Protein AF-0000000084991323 (afdb_homodimer)

Nearest PDB structures (foldseek):
  3bl5-assembly6_F  TM=8.509E-01  e=4.250E-13  unclassified
  2pg3-assembly1_A-2  TM=7.906E-01  e=9.209E-13  Pectobacterium atrosepticum SCRI1043
  6qss-assembly1_D  TM=3.456E-01  e=6.503E-02  Ignicoccus islandicus DSM 13165
  6qss-assembly1_C  TM=2.914E-01  e=1.684E-01  Ignicoccus islandicus DSM 13165
  1gv1-assembly1_D  TM=3.008E-01  e=5.873E-01  Prosthecochloris vibrioformis

InterPro domains:
  IPR014729 Rossmann-like alpha/beta/alpha sandwich fold [G3DSA:3.40.50.620] (1-219)
  IPR018317 Queuosine biosynthesis protein QueC [MF_01633] (1-218)
  IPR018317 Queuosine biosynthesis protein QueC [PF06508] (2-214)
  IPR018317 Queuosine biosynthesis protein QueC [PIRSF006293] (1-216)
  IPR018317 Queuosine biosynthesis protein QueC [PTHR42914] (2-216)
  IPR018317 Queuosine biosynthesis protein QueC [TIGR00364] (4-207)
  IPR018317 Queuosine biosynthesis protein QueC [cd01995] (1-215)

Secondary structure (DSSP, 8-state):
-EEEEE--SSHHHHHHHHHHHHHSEEEEEEEEESS-TTHHHHHHHHHHHHHHHT--EEEEE-HHHHTT--HHHHHSTT-----HHHHH-HHHHHHHHHHTPPTTHHHHHHHHHHHHHHHTT-SEEE----HHHHTT-GGGSHHHHHHHHHHHHHH-SS--EEE-TTTT--HHHHHHHHHHTT--GGG----SS-SSS--S-SHHHHHHHHHHHHHHHT-/-EEEEE--SSHHHHHHHHHHHHHSEEEEEEEEESS-TTHHHHHHHHHHHHHHHT--EEEEE-HHHHTT--HHHHHSTT-----HHHHH-HHHHHHHHHHTPPTTHHHHHHHHHHHHHHHTT-SEEE----HHHHTT-GGGSHHHHHHHHHHHHHH-SS--EEE-TTTT--HHHHHHHHHHTT--GGG----SS-SSS--S-SHHHHHHHHHHHHHHHT-

Radius of gyration: 22.79 Å; Cα contacts (8 Å, |Δi|>4): 938; chains: 2; bounding box: 41×72×52 Å

Solvent-accessible surface area (backbone atoms only — not comparable to full-atom values): 21392 Å² total; per-residue (Å²): 86,41,25,23,31,47,30,54,11,21,66,51,18,46,38,31,47,54,49,43,49,73,62,30,44,49,71,31,33,39,28,75,38,39,53,41,32,18,36,69,50,21,50,51,16,27,50,50,49,26,57,75,72,70,30,52,70,44,78,45,79,36,68,78,46,38,80,54,42,33,63,27,39,40,64,32,54,83,51,60,64,65,53,77,72,38,66,72,32,67,70,51,29,43,53,52,40,59,53,63,47,48,52,22,46,58,57,30,51,48,28,51,40,39,21,52,11,41,69,70,70,17,47,23,23,35,39,41,29,24,42,61,54,22,73,58,34,47,51,31,27,69,69,30,48,54,26,47,33,53,27,26,58,34,29,31,91,66,48,30,32,68,43,42,85,35,37,83,32,43,61,35,57,46,46,49,50,24,56,76,71,63,54,67,66,88,44,50,37,53,33,61,46,62,59,97,58,74,77,62,41,35,63,50,22,41,54,50,54,49,17,54,52,56,45,50,69,77,102,88,42,25,23,32,46,30,54,11,22,64,50,18,46,38,31,47,55,49,44,50,73,61,32,43,50,70,32,33,38,26,77,37,38,54,42,31,18,35,68,49,18,50,52,16,28,49,52,50,27,57,74,72,70,31,52,71,46,78,44,79,36,66,78,46,40,80,56,42,33,61,26,38,40,64,32,54,83,51,59,64,65,53,77,72,37,65,73,32,68,70,52,29,41,54,52,39,60,53,62,48,48,53,21,45,59,56,30,52,50,27,52,39,38,20,52,12,40,70,69,69,16,46,22,23,35,40,40,29,25,42,62,54,22,75,58,34,46,54,32,27,69,69,31,49,53,27,46,36,55,26,26,58,34,31,30,91,66,48,32,33,70,43,42,84,36,38,83,31,42,61,36,57,46,46,48,49,23,57,76,70,63,55,67,65,88,45,52,39,52,33,61,46,62,61,97,58,74,77,61,42,36,62,49,22,41,54,51,53,50,18,54,51,55,45,50,70,78,102

Organism: Ammonifex degensii (strain DSM 10501 / KC4) (NCBI:txid429009)

Structure (mmCIF, N/CA/C/O backbone):
data_AF-0000000084991323-model_v1
#
loop_
_entity.id
_entity.type
_entity.pdbx_description
1 polymer '7-cyano-7-deazaguanine synthase'
#
loop_
_atom_site.group_PDB
_atom_site.id
_atom_site.type_symbol
_atom_site.label_atom_id
_atom_site.label_alt_id
_atom_site.label_comp_id
_atom_site.label_asym_id
_atom_site.label_entity_id
_atom_site.label_seq_id
_atom_site.pdbx_PDB_ins_code
_atom_site.Cartn_x
_atom_site.Cartn_y
_atom_site.Cartn_z
_atom_site.occupancy
_atom_site.B_iso_or_equiv
_atom_site.auth_seq_id
_atom_site.auth_comp_id
_atom_site.auth_asym_id
_atom_site.auth_atom_id
_atom_site.pdbx_PDB_model_num
ATOM 1 N N . MET A 1 1 ? 20.094 -6.309 -13.195 1 93.44 1 MET A N 1
ATOM 2 C CA . MET A 1 1 ? 19.031 -5.52 -12.57 1 93.44 1 MET A CA 1
ATOM 3 C C . MET A 1 1 ? 18.812 -5.953 -11.125 1 93.44 1 MET A C 1
ATOM 5 O O . MET A 1 1 ? 18.734 -7.148 -10.836 1 93.44 1 MET A O 1
ATOM 9 N N . LYS A 1 2 ? 18.891 -5.066 -10.164 1 97.69 2 LYS A N 1
ATOM 10 C CA . LYS A 1 2 ? 18.578 -5.348 -8.766 1 97.69 2 LYS A CA 1
ATOM 11 C C . LYS A 1 2 ? 17.078 -5.277 -8.516 1 97.69 2 LYS A C 1
ATOM 13 O O . LYS A 1 2 ? 16.422 -4.312 -8.906 1 97.69 2 LYS A O 1
ATOM 18 N N . SER A 1 3 ? 16.5 -6.383 -7.859 1 98.75 3 SER A N 1
ATOM 19 C CA . SER A 1 3 ? 15.047 -6.398 -7.758 1 98.75 3 SER A CA 1
ATOM 20 C C . SER A 1 3 ? 14.594 -7.004 -6.434 1 98.75 3 SER A C 1
ATOM 22 O O . SER A 1 3 ? 15.367 -7.676 -5.754 1 98.75 3 SER A O 1
ATOM 24 N N . VAL A 1 4 ? 13.422 -6.625 -5.996 1 98.94 4 VAL A N 1
ATOM 25 C CA . VAL A 1 4 ? 12.633 -7.277 -4.957 1 98.94 4 VAL A CA 1
ATOM 26 C C . VAL A 1 4 ? 11.492 -8.07 -5.598 1 98.94 4 VAL A C 1
ATOM 28 O O . VAL A 1 4 ? 10.789 -7.562 -6.469 1 98.94 4 VAL A O 1
ATOM 31 N N . VAL A 1 5 ? 11.328 -9.297 -5.195 1 98.94 5 VAL A N 1
ATOM 32 C CA . VAL A 1 5 ? 10.32 -10.156 -5.809 1 98.94 5 VAL A CA 1
ATOM 33 C C . VAL A 1 5 ? 9.195 -10.422 -4.809 1 98.94 5 VAL A C 1
ATOM 35 O O . VAL A 1 5 ? 9.445 -10.812 -3.666 1 98.94 5 VAL A O 1
ATOM 38 N N . LEU A 1 6 ? 7.98 -10.125 -5.23 1 98.94 6 LEU A N 1
ATOM 39 C CA . LEU A 1 6 ? 6.82 -10.586 -4.477 1 98.94 6 LEU A CA 1
ATOM 40 C C . LEU A 1 6 ? 6.555 -12.062 -4.738 1 98.94 6 LEU A C 1
ATOM 42 O O . LEU A 1 6 ? 6.168 -12.438 -5.848 1 98.94 6 LEU A O 1
ATOM 46 N N . LEU A 1 7 ? 6.73 -12.859 -3.686 1 98.94 7 LEU A N 1
ATOM 47 C CA . LEU A 1 7 ? 6.719 -14.305 -3.85 1 98.94 7 LEU A CA 1
ATOM 48 C C . LEU A 1 7 ? 5.605 -14.938 -3.018 1 98.94 7 LEU A C 1
ATOM 50 O O . LEU A 1 7 ? 5.672 -14.938 -1.785 1 98.94 7 LEU A O 1
ATOM 54 N N . SER A 1 8 ? 4.605 -15.469 -3.637 1 98.25 8 SER A N 1
ATOM 55 C CA . SER A 1 8 ? 3.48 -16.094 -2.947 1 98.25 8 SER A CA 1
ATOM 56 C C . SER A 1 8 ? 3.707 -17.578 -2.752 1 98.25 8 SER A C 1
ATOM 58 O O . SER A 1 8 ? 3.02 -18.219 -1.953 1 98.25 8 SER A O 1
ATOM 60 N N . GLY A 1 9 ? 4.605 -18.156 -3.537 1 98.06 9 GLY A N 1
ATOM 61 C CA . GLY A 1 9 ? 4.773 -19.609 -3.539 1 98.06 9 GLY A CA 1
ATOM 62 C C . GLY A 1 9 ? 4.016 -20.297 -4.66 1 98.06 9 GLY A C 1
ATOM 63 O O . GLY A 1 9 ? 4.188 -21.484 -4.887 1 98.06 9 GLY A O 1
ATOM 64 N N . GLY A 1 10 ? 3.221 -19.562 -5.379 1 98.38 10 GLY A N 1
ATOM 65 C CA . GLY A 1 10 ? 2.492 -20.094 -6.516 1 98.38 10 GLY A CA 1
ATOM 66 C C . GLY A 1 10 ? 3.303 -20.094 -7.797 1 98.38 10 GLY A C 1
ATOM 67 O O . GLY A 1 10 ? 4.441 -19.625 -7.816 1 98.38 10 GLY A O 1
ATOM 68 N N . LEU A 1 11 ? 2.693 -20.562 -8.836 1 98.56 11 LEU A N 1
ATOM 69 C CA . LEU A 1 11 ? 3.363 -20.797 -10.117 1 98.56 11 LEU A CA 1
ATOM 70 C C . LEU A 1 11 ? 3.881 -19.484 -10.695 1 98.56 11 LEU A C 1
ATOM 72 O O . LEU A 1 11 ? 5.07 -19.359 -11.008 1 98.56 11 LEU A O 1
ATOM 76 N N . ASP A 1 12 ? 3.029 -18.469 -10.789 1 98.56 12 ASP A N 1
ATOM 77 C CA . ASP A 1 12 ? 3.359 -17.234 -11.492 1 98.56 12 ASP A CA 1
ATOM 78 C C . ASP A 1 12 ? 4.504 -16.5 -10.797 1 98.56 12 ASP A C 1
ATOM 80 O O . ASP A 1 12 ? 5.473 -16.094 -11.438 1 98.56 12 ASP A O 1
ATOM 84 N N . SER A 1 13 ? 4.395 -16.344 -9.477 1 98.81 13 SER A N 1
ATOM 85 C CA . SER A 1 13 ? 5.434 -15.641 -8.734 1 98.81 13 SER A CA 1
ATOM 86 C C . SER A 1 13 ? 6.734 -16.438 -8.711 1 98.81 13 SER A C 1
AT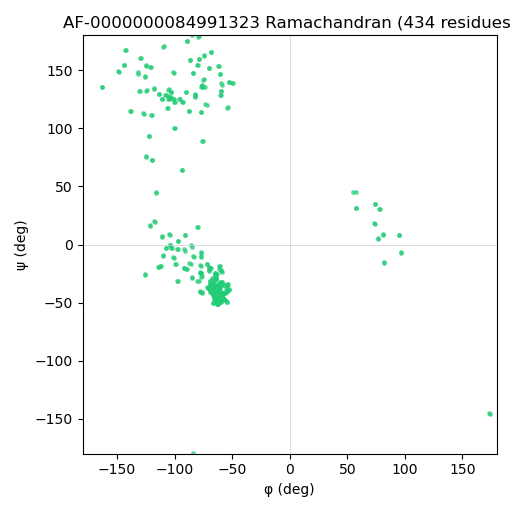OM 88 O O . SER A 1 13 ? 7.824 -15.867 -8.734 1 98.81 13 SER A O 1
ATOM 90 N N . ALA A 1 14 ? 6.645 -17.734 -8.68 1 98.88 14 ALA A N 1
ATOM 91 C CA . ALA A 1 14 ? 7.836 -18.594 -8.688 1 98.88 14 ALA A CA 1
ATOM 92 C C . ALA A 1 14 ? 8.602 -18.453 -10 1 98.88 14 ALA A C 1
ATOM 94 O O . ALA A 1 14 ? 9.828 -18.328 -10 1 98.88 14 ALA A O 1
ATOM 95 N N . VAL A 1 15 ? 7.91 -18.5 -11.094 1 98.88 15 VAL A N 1
ATOM 96 C CA . VAL A 1 15 ? 8.562 -18.344 -12.391 1 98.88 15 VAL A CA 1
ATOM 97 C C . VAL A 1 15 ? 9.172 -16.953 -12.5 1 98.88 15 VAL A C 1
ATOM 99 O O . VAL A 1 15 ? 10.273 -16.797 -13.039 1 98.88 15 VAL A O 1
ATOM 102 N N . CYS A 1 16 ? 8.492 -15.992 -11.992 1 98.94 16 CYS A N 1
ATOM 103 C CA . CYS A 1 16 ? 9.039 -14.633 -12 1 98.94 16 CYS A CA 1
ATOM 104 C C . CYS A 1 16 ? 10.312 -14.555 -11.164 1 98.94 16 CYS A C 1
ATOM 106 O O . CYS A 1 16 ? 11.258 -13.859 -11.531 1 98.94 16 CYS A O 1
ATOM 108 N N . LEU A 1 17 ? 10.32 -15.25 -10 1 98.94 17 LEU A N 1
ATOM 109 C CA . LEU A 1 17 ? 11.547 -15.312 -9.211 1 98.94 17 LEU A CA 1
ATOM 110 C C . LEU A 1 17 ? 12.688 -15.906 -10.031 1 98.94 17 LEU A C 1
ATOM 112 O O . LEU A 1 17 ? 13.781 -15.336 -10.086 1 98.94 17 LEU A O 1
ATOM 116 N N . ALA A 1 18 ? 12.43 -17 -10.711 1 98.88 18 ALA A N 1
ATOM 117 C CA . ALA A 1 18 ? 13.453 -17.641 -11.531 1 98.88 18 ALA A CA 1
ATOM 118 C C . ALA A 1 18 ? 13.961 -16.703 -12.617 1 98.88 18 ALA A C 1
ATOM 120 O O . ALA A 1 18 ? 15.164 -16.594 -12.852 1 98.88 18 ALA A O 1
ATOM 121 N N . CYS A 1 19 ? 13.055 -16.016 -13.258 1 98.88 19 CYS A N 1
ATOM 122 C CA . CYS A 1 19 ? 13.414 -15.07 -14.297 1 98.88 19 CYS A CA 1
ATOM 123 C C . CYS A 1 19 ? 14.273 -13.945 -13.727 1 98.88 19 CYS A C 1
ATOM 125 O O . CYS A 1 19 ? 15.273 -13.555 -14.336 1 98.88 19 CYS A O 1
ATOM 127 N N . ALA A 1 20 ? 13.828 -13.43 -12.594 1 98.81 20 ALA A N 1
ATOM 128 C CA . ALA A 1 20 ? 14.539 -12.312 -11.984 1 98.81 20 ALA A CA 1
ATOM 129 C C . ALA A 1 20 ? 15.961 -12.703 -11.602 1 98.81 20 ALA A C 1
ATOM 131 O O . ALA A 1 20 ? 16.891 -11.898 -11.742 1 98.81 20 ALA A O 1
ATOM 132 N N . VAL A 1 21 ? 16.094 -13.906 -11.117 1 98.69 21 VAL A N 1
ATOM 133 C CA . VAL A 1 21 ? 17.422 -14.398 -10.758 1 98.69 21 VAL A CA 1
ATOM 134 C C . VAL A 1 21 ? 18.297 -14.484 -12 1 98.69 21 VAL A C 1
ATOM 136 O O . VAL A 1 21 ? 19.484 -14.133 -11.961 1 98.69 21 VAL A O 1
ATOM 139 N N . GLU A 1 22 ? 17.734 -14.898 -13.102 1 98.06 22 GLU A N 1
ATOM 140 C CA . GLU A 1 22 ? 18.453 -14.977 -14.367 1 98.06 22 GLU A CA 1
ATOM 141 C C . GLU A 1 22 ? 18.828 -13.586 -14.883 1 98.06 22 GLU A C 1
ATOM 143 O O . GLU A 1 22 ? 19.891 -13.398 -15.469 1 98.06 22 GLU A O 1
ATOM 148 N N . ASP A 1 23 ? 18.016 -12.688 -14.688 1 97.62 23 ASP A N 1
ATOM 149 C CA . ASP A 1 23 ? 18.125 -11.359 -15.281 1 97.62 23 ASP A CA 1
ATOM 150 C C . ASP A 1 23 ? 19 -10.445 -14.43 1 97.62 23 ASP A C 1
ATOM 152 O O . ASP A 1 23 ? 19.375 -9.359 -14.867 1 97.62 23 ASP A O 1
ATOM 156 N N . GLY A 1 24 ? 19.219 -10.828 -13.195 1 98 24 GLY A N 1
ATOM 157 C CA . GLY A 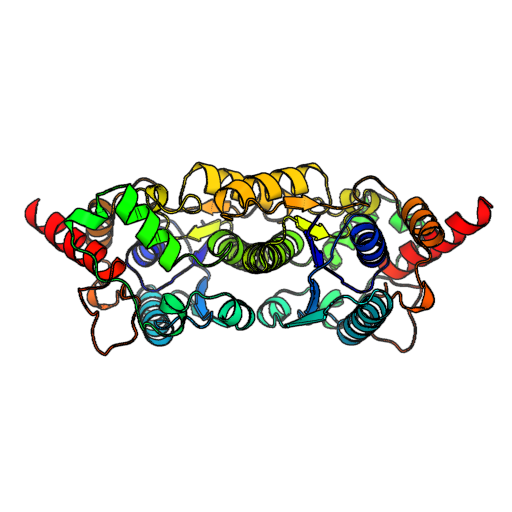1 24 ? 20 -9.969 -12.328 1 98 24 GLY A CA 1
ATOM 158 C C . GLY A 1 24 ? 20.062 -10.461 -10.891 1 98 24 GLY A C 1
ATOM 159 O O . GLY A 1 24 ? 20.172 -11.664 -10.648 1 98 24 GLY A O 1
ATOM 160 N N . GLU A 1 25 ? 20.094 -9.508 -9.938 1 98.44 25 GLU A N 1
ATOM 161 C CA . GLU A 1 25 ? 20.203 -9.812 -8.508 1 98.44 25 GLU A CA 1
ATOM 162 C C . GLU A 1 25 ? 18.875 -9.586 -7.797 1 98.44 25 GLU A C 1
ATOM 164 O O . GLU A 1 25 ? 18.375 -8.469 -7.75 1 98.44 25 GLU A O 1
ATOM 169 N N . VAL A 1 26 ? 18.422 -10.617 -7.312 1 98.88 26 VAL A N 1
ATOM 170 C CA . VAL A 1 26 ? 17.266 -10.492 -6.422 1 98.88 26 VAL A CA 1
ATOM 171 C C . VAL A 1 26 ? 17.75 -10.242 -4.992 1 98.88 26 VAL A C 1
ATOM 173 O O . VAL A 1 26 ? 18.328 -11.133 -4.363 1 98.88 26 VAL A O 1
ATOM 176 N N . VAL A 1 27 ? 17.438 -9.078 -4.5 1 98.75 27 VAL A N 1
ATOM 177 C CA . VAL A 1 27 ? 18.016 -8.695 -3.217 1 98.75 27 VAL A CA 1
ATOM 178 C C . VAL A 1 27 ? 17.125 -9.164 -2.078 1 98.75 27 VAL A C 1
ATOM 180 O O . VAL A 1 27 ? 17.562 -9.273 -0.932 1 98.75 27 VAL A O 1
ATOM 183 N N . LEU A 1 28 ? 15.859 -9.406 -2.402 1 98.88 28 LEU A N 1
ATOM 184 C CA . LEU A 1 28 ? 14.891 -9.812 -1.389 1 98.88 28 LEU A CA 1
ATOM 185 C C . LEU A 1 28 ? 13.648 -10.422 -2.033 1 98.88 28 LEU A C 1
ATOM 187 O O . LEU A 1 28 ? 13.172 -9.922 -3.053 1 98.88 28 LEU A O 1
ATOM 191 N N . SER A 1 29 ? 13.172 -11.477 -1.539 1 98.94 29 SER A N 1
ATOM 192 C CA . SER A 1 29 ? 11.828 -11.961 -1.83 1 98.94 29 SER A CA 1
ATOM 193 C C . SER A 1 29 ? 10.883 -11.727 -0.654 1 98.94 29 SER A C 1
ATOM 195 O O . SER A 1 29 ? 11.266 -11.914 0.502 1 98.94 29 SER A O 1
ATOM 197 N N . LEU A 1 30 ? 9.727 -11.211 -0.974 1 98.94 30 LEU A N 1
ATOM 198 C CA . LEU A 1 30 ? 8.734 -10.875 0.038 1 98.94 30 LEU A CA 1
ATOM 199 C C . LEU A 1 30 ? 7.5 -11.766 -0.086 1 98.94 30 LEU A C 1
ATOM 201 O O . LEU A 1 30 ? 6.965 -11.945 -1.183 1 98.94 30 LEU A O 1
ATOM 205 N N . THR A 1 31 ? 7.117 -12.328 1.018 1 98.94 31 THR A N 1
ATOM 206 C CA . THR A 1 31 ? 5.867 -13.078 1.117 1 98.94 31 THR A CA 1
ATOM 207 C C . THR A 1 31 ? 4.926 -12.422 2.121 1 98.94 31 THR A C 1
ATOM 209 O O . THR A 1 31 ? 5.352 -12 3.197 1 98.94 31 THR A O 1
ATOM 212 N N . PHE A 1 32 ? 3.684 -12.32 1.705 1 98.69 32 PHE A N 1
ATOM 213 C CA . PHE A 1 32 ? 2.719 -11.625 2.555 1 98.69 32 PHE A CA 1
ATOM 214 C C . PHE A 1 32 ? 1.857 -12.625 3.318 1 98.69 32 PHE A C 1
ATOM 216 O O . PHE A 1 32 ? 1.285 -13.539 2.723 1 98.69 32 PHE A O 1
ATOM 223 N N . ASP A 1 33 ? 1.823 -12.5 4.609 1 98.31 33 ASP A N 1
ATOM 224 C CA . ASP A 1 33 ? 0.831 -13.125 5.484 1 98.31 33 ASP A CA 1
ATOM 225 C C . ASP A 1 33 ? -0.255 -12.125 5.879 1 98.31 33 ASP A C 1
ATOM 227 O O . ASP A 1 33 ? -0.049 -11.297 6.766 1 98.31 33 ASP A O 1
ATOM 231 N N . TYR A 1 34 ? -1.383 -12.25 5.18 1 97.25 34 TYR A N 1
ATOM 232 C CA . TYR A 1 34 ? -2.441 -11.273 5.414 1 97.25 34 TYR A CA 1
ATOM 233 C C . TYR A 1 34 ? -3.695 -11.953 5.953 1 97.25 34 TYR A C 1
ATOM 235 O O . TYR A 1 34 ? -4.801 -11.414 5.824 1 97.25 34 TYR A O 1
ATOM 243 N N . GLY A 1 35 ? -3.49 -13.117 6.473 1 96.88 35 GLY A N 1
ATOM 244 C CA . GLY A 1 35 ? -4.566 -13.828 7.145 1 96.88 35 GLY A CA 1
ATOM 245 C C . GLY A 1 35 ? -5.293 -14.805 6.238 1 96.88 35 GLY A C 1
ATOM 246 O O . GLY A 1 35 ? -6.324 -15.367 6.617 1 96.88 35 GLY A O 1
ATOM 247 N N . GLN A 1 36 ? -4.816 -15.031 5.047 1 97.19 36 GLN A N 1
ATOM 248 C CA . GLN A 1 36 ? -5.449 -15.961 4.113 1 97.19 36 GLN A CA 1
ATOM 249 C C . GLN A 1 36 ? -5.293 -17.406 4.582 1 97.19 36 GLN A C 1
ATOM 251 O O . GLN A 1 36 ? -4.285 -17.75 5.203 1 97.19 36 GLN A O 1
ATOM 256 N N . ALA A 1 37 ? -6.219 -18.219 4.207 1 96.88 37 ALA A N 1
ATOM 257 C CA . ALA A 1 37 ? -6.27 -19.625 4.637 1 96.88 37 ALA A CA 1
ATOM 258 C C . ALA A 1 37 ? -4.984 -20.359 4.266 1 96.88 37 ALA A C 1
ATOM 260 O O . ALA A 1 37 ? -4.492 -21.188 5.035 1 96.88 37 ALA A O 1
ATOM 261 N N . ALA A 1 38 ? -4.383 -20.031 3.168 1 97.56 38 ALA A N 1
ATOM 262 C CA . ALA A 1 38 ? -3.248 -20.766 2.617 1 97.56 38 ALA A CA 1
ATOM 263 C C . ALA A 1 38 ? -1.925 -20.203 3.129 1 97.56 38 ALA A C 1
ATOM 265 O O . ALA A 1 38 ? -0.852 -20.641 2.695 1 97.56 38 ALA A O 1
ATOM 266 N N . ALA A 1 39 ? -1.926 -19.312 4.059 1 98.06 39 ALA A N 1
ATOM 267 C CA . ALA A 1 39 ? -0.751 -18.547 4.449 1 98.06 39 ALA A CA 1
ATOM 268 C C . ALA A 1 39 ? 0.413 -19.453 4.812 1 98.06 39 ALA A C 1
ATOM 270 O O . ALA A 1 39 ? 1.521 -19.297 4.297 1 98.06 39 ALA A O 1
ATOM 271 N N . LYS A 1 40 ? 0.194 -20.422 5.633 1 98.06 40 LYS A N 1
ATOM 272 C CA . LYS A 1 40 ? 1.263 -21.297 6.105 1 98.06 40 LYS A CA 1
ATOM 273 C C . LYS A 1 40 ? 1.924 -22.031 4.949 1 98.06 40 LYS A C 1
ATOM 275 O O . LYS A 1 40 ? 3.152 -22.094 4.859 1 98.06 40 LYS A O 1
ATOM 280 N N . LYS A 1 41 ? 1.156 -22.578 4.082 1 98.56 41 LYS A N 1
ATOM 281 C CA . LYS A 1 41 ? 1.668 -23.344 2.951 1 98.56 41 LYS A CA 1
ATOM 282 C C . LYS A 1 41 ? 2.381 -22.438 1.948 1 98.56 41 LYS A C 1
ATOM 284 O O . LYS A 1 41 ? 3.416 -22.812 1.393 1 98.56 41 LYS A O 1
ATOM 289 N N . GLU A 1 42 ? 1.82 -21.281 1.71 1 98.69 42 GLU A N 1
ATOM 290 C CA . GLU A 1 42 ? 2.445 -20.312 0.823 1 98.69 42 GLU A CA 1
ATOM 291 C C . GLU A 1 42 ? 3.811 -19.875 1.352 1 98.69 42 GLU A C 1
ATOM 293 O O . GLU A 1 42 ? 4.777 -19.797 0.593 1 98.69 42 GLU A O 1
ATOM 298 N N . ILE A 1 43 ? 3.887 -19.609 2.621 1 98.81 43 ILE A N 1
ATOM 299 C CA . ILE A 1 43 ? 5.133 -19.188 3.258 1 98.81 43 ILE A CA 1
ATOM 300 C C . ILE A 1 43 ? 6.168 -20.312 3.146 1 98.81 43 ILE A C 1
ATOM 302 O O . ILE A 1 43 ? 7.328 -20.062 2.82 1 98.81 43 ILE A O 1
ATOM 306 N N . GLU A 1 44 ? 5.77 -21.531 3.393 1 98.81 44 GLU A N 1
ATOM 307 C CA . GLU A 1 44 ? 6.668 -22.672 3.262 1 98.81 44 GLU A CA 1
ATOM 308 C C . GLU A 1 44 ? 7.199 -22.797 1.836 1 98.81 44 GLU A C 1
ATOM 310 O O . GLU A 1 44 ? 8.398 -22.969 1.627 1 98.81 44 GLU A O 1
ATOM 315 N N . ALA A 1 45 ? 6.27 -22.719 0.921 1 98.88 45 ALA A N 1
ATOM 316 C CA . ALA A 1 45 ? 6.645 -22.828 -0.487 1 98.88 45 ALA A CA 1
ATOM 317 C C . ALA A 1 45 ? 7.613 -21.703 -0.875 1 98.88 45 ALA A C 1
ATOM 319 O O . ALA A 1 45 ? 8.656 -21.969 -1.478 1 98.88 45 ALA A O 1
ATOM 320 N N . ALA A 1 46 ? 7.289 -20.484 -0.507 1 98.94 46 ALA A N 1
ATOM 321 C CA . ALA A 1 46 ? 8.125 -19.328 -0.83 1 98.94 46 ALA A CA 1
ATOM 322 C C . ALA A 1 46 ? 9.508 -19.453 -0.196 1 98.94 46 ALA A C 1
ATOM 324 O O . ALA A 1 46 ? 10.516 -19.109 -0.813 1 98.94 46 ALA A O 1
ATOM 325 N N . SER A 1 47 ? 9.531 -19.922 1.013 1 98.88 47 SER A N 1
ATOM 326 C CA . SER A 1 47 ? 10.789 -20.125 1.715 1 98.88 47 SER A CA 1
ATOM 327 C C . SER A 1 47 ? 11.672 -21.141 0.986 1 98.88 47 SER A C 1
ATOM 329 O O . SER A 1 47 ? 12.867 -20.906 0.798 1 98.88 47 SER A O 1
ATOM 331 N N . LYS A 1 48 ? 11.094 -22.266 0.589 1 98.88 48 LYS A N 1
ATOM 332 C CA . LYS A 1 48 ? 11.844 -23.281 -0.145 1 98.88 48 LYS A CA 1
ATOM 333 C C . LYS A 1 48 ? 12.391 -22.734 -1.457 1 98.88 48 LYS A C 1
ATOM 335 O O . LYS A 1 48 ? 13.555 -22.953 -1.801 1 98.88 48 LYS A O 1
ATOM 340 N N . LEU A 1 49 ? 11.539 -22 -2.129 1 98.94 49 LEU A N 1
ATOM 341 C CA . LEU A 1 49 ? 11.938 -21.406 -3.4 1 98.94 49 LEU A CA 1
ATOM 342 C C . LEU A 1 49 ? 13.07 -20.406 -3.199 1 98.94 49 LEU A C 1
ATOM 344 O O . LEU A 1 49 ? 14.062 -20.422 -3.936 1 98.94 49 LEU A O 1
ATOM 348 N N . SER A 1 50 ? 12.914 -19.547 -2.238 1 98.94 50 SER A N 1
ATOM 349 C CA . SER A 1 50 ? 13.938 -18.531 -1.958 1 98.94 50 SER A CA 1
ATOM 350 C C . SER A 1 50 ? 15.273 -19.188 -1.62 1 98.94 50 SER A C 1
ATOM 352 O O . SER A 1 50 ? 16.312 -18.766 -2.102 1 98.94 50 SER A O 1
ATOM 354 N N . ARG A 1 51 ? 15.211 -20.234 -0.802 1 98.81 51 ARG A N 1
ATOM 355 C CA . ARG A 1 51 ? 16.422 -20.953 -0.439 1 98.81 51 ARG A CA 1
ATOM 356 C C . ARG A 1 51 ? 17.062 -21.594 -1.665 1 98.81 51 ARG A C 1
ATOM 358 O O . ARG A 1 51 ? 18.281 -21.547 -1.83 1 98.81 51 ARG A O 1
ATOM 365 N N . HIS A 1 52 ? 16.281 -22.203 -2.479 1 98.81 52 HIS A N 1
ATOM 366 C CA . HIS A 1 52 ? 16.766 -22.859 -3.691 1 98.81 52 HIS A CA 1
ATOM 367 C C . HIS A 1 52 ? 17.562 -21.891 -4.559 1 98.81 52 HIS A C 1
ATOM 369 O O . HIS A 1 52 ? 18.609 -22.25 -5.105 1 98.81 52 HIS A O 1
ATOM 375 N N . TYR A 1 53 ? 17.141 -20.625 -4.66 1 98.81 53 TYR A N 1
ATOM 376 C CA . TYR A 1 53 ? 17.75 -19.656 -5.559 1 98.81 53 TYR A CA 1
ATOM 377 C C . TYR A 1 53 ? 18.75 -18.781 -4.816 1 98.81 53 TYR A C 1
ATOM 379 O O . TYR A 1 53 ? 19.375 -17.891 -5.41 1 98.81 53 TYR A O 1
ATOM 387 N N . GLY A 1 54 ? 18.844 -18.969 -3.527 1 98.62 54 GLY A N 1
ATOM 388 C CA . GLY A 1 54 ? 19.797 -18.219 -2.732 1 98.62 54 GLY A CA 1
ATOM 389 C C . GLY A 1 54 ? 19.391 -16.766 -2.521 1 98.62 54 GLY A C 1
ATOM 390 O O . GLY A 1 54 ? 20.234 -15.875 -2.516 1 98.62 54 GLY A O 1
ATOM 391 N N . VAL A 1 55 ? 18.141 -16.531 -2.4 1 98.75 55 VAL A N 1
ATOM 392 C CA . VAL A 1 55 ? 17.594 -15.18 -2.248 1 98.75 55 VAL A CA 1
ATOM 393 C C . VAL A 1 55 ? 17.125 -14.977 -0.813 1 98.75 55 VAL A C 1
ATOM 395 O O . VAL A 1 55 ? 16.406 -15.812 -0.266 1 98.75 55 VAL A O 1
ATOM 398 N N . PRO A 1 56 ? 17.578 -13.836 -0.094 1 98.81 56 PRO A N 1
ATOM 399 C CA . PRO A 1 56 ? 16.969 -13.539 1.209 1 98.81 56 PRO A CA 1
ATOM 400 C C . PRO A 1 56 ? 15.445 -13.477 1.152 1 98.81 56 PRO A C 1
ATOM 402 O O . PRO A 1 56 ? 14.875 -12.969 0.182 1 98.81 56 PRO A O 1
ATOM 405 N N . HIS A 1 57 ? 14.82 -14.023 2.174 1 98.88 57 HIS A N 1
ATOM 406 C CA . HIS A 1 57 ? 13.359 -14.125 2.215 1 98.88 57 HIS A CA 1
ATOM 407 C C . HIS A 1 57 ? 12.797 -13.469 3.473 1 98.88 57 HIS A C 1
ATOM 409 O O . HIS A 1 57 ? 13.312 -13.695 4.574 1 98.88 57 HIS A O 1
ATOM 415 N N . GLN A 1 58 ? 11.797 -12.664 3.338 1 98.75 58 GLN A N 1
ATOM 416 C CA . GLN A 1 58 ? 11.117 -12.039 4.465 1 98.75 58 GLN A CA 1
ATOM 417 C C . GLN A 1 58 ? 9.602 -12.211 4.355 1 98.75 58 GLN A C 1
ATOM 419 O O . GLN A 1 58 ? 9.031 -12.031 3.279 1 98.75 58 GLN A O 1
ATOM 424 N N . VAL A 1 59 ? 8.992 -12.625 5.438 1 98.81 59 VAL A N 1
ATOM 425 C CA . VAL A 1 59 ? 7.539 -12.703 5.535 1 98.81 59 VAL A CA 1
ATOM 426 C C . VAL A 1 59 ? 7 -11.438 6.203 1 98.81 59 VAL A C 1
ATOM 428 O O . VAL A 1 59 ? 7.469 -11.047 7.273 1 98.81 59 VAL A O 1
ATOM 431 N N . LEU A 1 60 ? 6.098 -10.766 5.562 1 98.31 60 LEU A N 1
ATOM 432 C CA . LEU A 1 60 ? 5.453 -9.586 6.125 1 98.31 60 LEU A CA 1
ATOM 433 C C . LEU A 1 60 ? 4.043 -9.914 6.605 1 98.31 60 LEU A C 1
ATOM 435 O O . LEU A 1 60 ? 3.227 -10.43 5.844 1 98.31 60 LEU A O 1
ATOM 439 N N . HIS A 1 61 ? 3.791 -9.578 7.848 1 97.06 61 HIS A N 1
ATOM 440 C CA . HIS A 1 61 ? 2.473 -9.789 8.438 1 97.06 61 HIS A CA 1
ATOM 441 C C . HIS A 1 61 ? 1.605 -8.539 8.297 1 97.06 61 HIS A C 1
ATOM 443 O O . HIS A 1 61 ? 2.01 -7.449 8.703 1 97.06 61 HIS A O 1
ATOM 449 N N . LEU A 1 62 ? 0.453 -8.742 7.66 1 97.12 62 LEU A N 1
ATOM 450 C CA . LEU A 1 62 ? -0.494 -7.656 7.445 1 97.12 62 LEU A CA 1
ATOM 451 C C . LEU A 1 62 ? -1.834 -7.961 8.102 1 97.12 62 LEU A C 1
ATOM 453 O O . LEU A 1 62 ? -2.85 -8.102 7.422 1 97.12 62 LEU A O 1
ATOM 457 N N . PRO A 1 63 ? -1.877 -7.898 9.367 1 94.44 63 PRO A N 1
ATOM 458 C CA . PRO A 1 63 ? -3.084 -8.344 10.07 1 94.44 63 PRO A CA 1
ATOM 459 C C . PRO A 1 63 ? -4.301 -7.473 9.758 1 94.44 63 PRO A C 1
ATOM 461 O O . PRO A 1 63 ? -5.434 -7.953 9.82 1 94.44 63 PRO A O 1
ATOM 464 N N . PHE A 1 64 ? -4.145 -6.254 9.406 1 94.94 64 PHE A N 1
ATOM 465 C CA . PHE A 1 64 ? -5.266 -5.371 9.125 1 94.94 64 PHE A CA 1
ATOM 466 C C . PHE A 1 64 ? -6.035 -5.848 7.898 1 94.94 64 PHE A C 1
ATOM 468 O O . PHE A 1 64 ? -7.219 -5.539 7.742 1 94.94 64 PHE A O 1
ATOM 475 N N . LEU A 1 65 ? -5.398 -6.586 7.023 1 96.31 65 LEU A N 1
ATOM 476 C CA . LEU A 1 65 ? -6.066 -7.074 5.82 1 96.31 65 LEU A CA 1
ATOM 477 C C . LEU A 1 65 ? -6.965 -8.266 6.145 1 96.31 65 LEU A C 1
ATOM 479 O O . LEU A 1 65 ? -7.875 -8.586 5.379 1 96.31 65 LEU A O 1
ATOM 483 N N . ARG A 1 66 ? -6.637 -8.938 7.207 1 94 66 ARG A N 1
ATOM 484 C CA . ARG A 1 66 ? -7.445 -10.086 7.602 1 94 66 ARG A CA 1
ATOM 485 C C . ARG A 1 66 ? -8.914 -9.695 7.746 1 94 66 ARG A C 1
ATOM 487 O O . ARG A 1 66 ? -9.805 -10.461 7.379 1 94 66 ARG A O 1
ATOM 494 N N . GLU A 1 67 ? -9.117 -8.5 8.211 1 91.5 67 GLU A N 1
ATOM 495 C CA . GLU A 1 67 ? -10.469 -8.008 8.461 1 91.5 67 GLU A CA 1
ATOM 496 C C . GLU A 1 67 ? -11.203 -7.738 7.148 1 91.5 67 GLU A C 1
ATOM 498 O O . GLU A 1 67 ? -12.43 -7.637 7.133 1 91.5 67 GLU A O 1
ATOM 503 N N . LEU A 1 68 ? -10.477 -7.648 6.105 1 95.69 68 LEU A N 1
ATOM 504 C CA . LEU A 1 68 ? -11.055 -7.254 4.824 1 95.69 68 LEU A CA 1
ATOM 505 C C . LEU A 1 68 ? -11.211 -8.461 3.904 1 95.69 68 LEU A C 1
ATOM 507 O O . LEU A 1 68 ? -11.758 -8.336 2.807 1 95.69 68 LEU A O 1
ATOM 511 N N . LEU A 1 69 ? -10.82 -9.656 4.336 1 95.88 69 LEU A N 1
ATOM 512 C CA . LEU A 1 69 ? -10.828 -10.852 3.502 1 95.88 69 LEU A CA 1
ATOM 513 C C . LEU A 1 69 ? -12.25 -11.398 3.344 1 95.88 69 LEU A C 1
ATOM 515 O O . LEU A 1 69 ? -13.016 -11.422 4.305 1 95.88 69 LEU A O 1
ATOM 519 N N . PRO A 1 70 ? -12.562 -11.766 2.105 1 94.5 70 PRO A N 1
ATOM 520 C CA . PRO A 1 70 ? -13.781 -12.57 2.014 1 94.5 70 PRO A CA 1
ATOM 521 C C . PRO A 1 70 ? -13.68 -13.891 2.764 1 94.5 70 PRO A C 1
ATOM 523 O O . PRO A 1 70 ? -12.578 -14.422 2.938 1 94.5 70 PRO A O 1
ATOM 526 N N . PRO A 1 71 ? -14.805 -14.398 3.182 1 92.06 71 PRO A N 1
ATOM 527 C CA . PRO A 1 71 ? -14.812 -15.609 4 1 92.06 71 PRO A CA 1
ATOM 528 C C . PRO A 1 71 ? -14.062 -16.766 3.348 1 92.06 71 PRO A C 1
ATOM 530 O O . PRO A 1 71 ? -13.305 -17.469 4.016 1 92.06 71 PRO A O 1
ATOM 533 N N . ALA A 1 72 ? -14.219 -16.906 2.088 1 91.5 72 ALA A N 1
ATOM 534 C CA . ALA A 1 72 ? -13.578 -18.016 1.384 1 91.5 72 ALA A CA 1
ATOM 535 C C . ALA A 1 72 ? -12.055 -17.922 1.463 1 91.5 72 ALA A C 1
ATOM 537 O O . ALA A 1 72 ? -11.367 -18.922 1.609 1 91.5 72 ALA A O 1
ATOM 538 N N . MET A 1 73 ? -11.523 -16.734 1.445 1 94.69 73 MET A N 1
ATOM 539 C CA . MET A 1 73 ? -10.078 -16.516 1.478 1 94.69 73 MET A CA 1
ATOM 540 C C . MET A 1 73 ? -9.547 -16.625 2.9 1 94.69 73 MET A C 1
ATOM 542 O O . MET A 1 73 ? -8.414 -17.062 3.109 1 94.69 73 MET A O 1
ATOM 546 N N . ALA A 1 74 ? -10.336 -16.266 3.875 1 94.12 74 ALA A N 1
ATOM 547 C CA . ALA A 1 74 ? -9.906 -16.219 5.27 1 94.12 74 ALA A CA 1
ATOM 548 C C . ALA A 1 74 ? -9.875 -17.625 5.871 1 94.12 74 ALA A C 1
ATOM 550 O O . ALA A 1 74 ? -8.93 -17.969 6.586 1 94.12 74 ALA A O 1
ATOM 551 N N . SER A 1 75 ? -10.852 -18.406 5.559 1 91.88 75 SER A N 1
ATOM 552 C CA . SER A 1 75 ? -10.977 -19.688 6.238 1 91.88 75 SER A CA 1
ATOM 553 C C . SER A 1 75 ? -10.758 -20.844 5.27 1 91.88 75 SER A C 1
ATOM 555 O O . SER A 1 75 ? -10.477 -21.969 5.695 1 91.88 75 SER A O 1
ATOM 557 N N . GLY A 1 76 ? -10.891 -20.578 4.027 1 89.69 76 GLY A N 1
ATOM 558 C CA . GLY A 1 76 ? -10.906 -21.656 3.053 1 89.69 76 GLY A CA 1
ATOM 559 C C . GLY A 1 76 ? -12.266 -22.328 2.92 1 89.69 76 GLY A C 1
ATOM 560 O O . GLY A 1 76 ? -12.523 -23.031 1.942 1 89.69 76 GLY A O 1
ATOM 561 N N . GLU A 1 77 ? -13.016 -22.031 3.92 1 89.5 77 GLU A N 1
ATOM 562 C CA . GLU A 1 77 ? -14.359 -22.609 3.883 1 89.5 77 GLU A CA 1
ATOM 563 C C . GLU A 1 77 ? -15.234 -21.891 2.854 1 89.5 77 GLU A C 1
ATOM 565 O O . GLU A 1 77 ? -15.188 -20.672 2.73 1 89.5 77 GLU A O 1
ATOM 570 N N . GLY A 1 78 ? -15.945 -22.703 2.107 1 90.5 78 GLY A N 1
ATOM 571 C CA . GLY A 1 78 ? -16.828 -22.109 1.103 1 90.5 78 GLY A CA 1
ATOM 572 C C . GLY A 1 78 ? -16.094 -21.719 -0.169 1 90.5 78 GLY A C 1
ATOM 573 O O . GLY A 1 78 ? -16.656 -21.047 -1.032 1 90.5 78 GLY A O 1
ATOM 574 N N . MET A 1 79 ? -14.875 -22.141 -0.2 1 92.88 79 MET A N 1
ATOM 575 C CA . MET A 1 79 ? -14.133 -21.906 -1.434 1 92.88 79 MET A CA 1
ATOM 576 C C . MET A 1 79 ? -14.812 -22.594 -2.615 1 92.88 79 MET A C 1
ATOM 578 O O . MET A 1 79 ? -15.109 -23.781 -2.555 1 92.88 79 MET A O 1
ATOM 582 N N . PRO A 1 80 ? -15.023 -21.781 -3.66 1 92.12 80 PRO A N 1
ATOM 583 C CA . PRO A 1 80 ? -15.695 -22.375 -4.812 1 92.12 80 PRO A CA 1
ATOM 584 C C . PRO A 1 80 ? -14.914 -23.547 -5.422 1 92.12 80 PRO A C 1
ATOM 586 O O . PRO A 1 80 ? -13.68 -23.547 -5.375 1 92.12 80 PRO A O 1
ATOM 589 N N . GLU A 1 81 ? -15.656 -24.453 -5.898 1 94.19 81 GLU A N 1
ATOM 590 C CA . GLU A 1 81 ? -15.102 -25.594 -6.633 1 94.19 81 GLU A CA 1
ATOM 591 C C . GLU A 1 81 ? -15.734 -25.719 -8.016 1 94.19 81 GLU A C 1
ATOM 593 O O . GLU A 1 81 ? -16.531 -26.625 -8.258 1 94.19 81 GLU A O 1
ATOM 598 N N . PRO A 1 82 ? -15.32 -24.844 -8.922 1 92.25 82 PRO A N 1
ATOM 599 C CA . PRO A 1 82 ? -15.945 -24.828 -10.242 1 92.25 82 PRO A CA 1
ATOM 600 C C . PRO A 1 82 ? -15.508 -26 -11.117 1 92.25 82 PRO A C 1
ATOM 602 O O . PRO A 1 82 ? -14.5 -26.641 -10.828 1 92.25 82 PRO A O 1
ATOM 605 N N . GLU A 1 83 ? -16.359 -26.172 -12.141 1 89.31 83 GLU A N 1
ATOM 606 C CA . GLU A 1 83 ? -15.906 -27.031 -13.219 1 89.31 83 GLU A CA 1
ATOM 607 C C . GLU A 1 83 ? -14.953 -26.297 -14.156 1 89.31 83 GLU A C 1
ATOM 609 O O . GLU A 1 83 ? -15 -25.078 -14.266 1 89.31 83 GLU A O 1
ATOM 614 N N . THR A 1 84 ? -14.117 -27.156 -14.781 1 83.44 84 THR A N 1
ATOM 615 C CA . THR A 1 84 ? -13.117 -26.594 -15.672 1 83.44 84 THR A CA 1
ATOM 616 C C . THR A 1 84 ? -13.758 -25.672 -16.703 1 83.44 84 THR A C 1
ATOM 618 O O . THR A 1 84 ? -13.227 -24.594 -17.016 1 83.44 84 THR A O 1
ATOM 621 N N . ARG A 1 85 ? -14.914 -26.078 -17.172 1 84.81 85 ARG A N 1
ATOM 622 C CA . ARG A 1 85 ? -15.617 -25.297 -18.188 1 84.81 85 ARG A CA 1
ATOM 623 C C . ARG A 1 85 ? -16.031 -23.922 -17.641 1 84.81 85 ARG A C 1
ATOM 625 O O . ARG A 1 85 ? -16.125 -22.953 -18.391 1 84.81 85 ARG A O 1
ATOM 632 N N . GLU A 1 86 ? -16.188 -23.828 -16.375 1 86.38 86 GLU A N 1
ATOM 633 C CA . GLU A 1 86 ? -16.625 -22.594 -15.734 1 86.38 86 GLU A CA 1
ATOM 634 C C . GLU A 1 86 ? -15.484 -21.578 -15.648 1 86.38 86 GLU A C 1
ATOM 636 O O . GLU A 1 86 ? -15.727 -20.375 -15.57 1 86.38 86 GLU A O 1
ATOM 641 N N . LEU A 1 87 ? -14.344 -22.125 -15.672 1 86.75 87 LEU A N 1
ATOM 642 C CA . LEU A 1 87 ? -13.18 -21.234 -15.609 1 86.75 87 LEU A CA 1
ATOM 643 C C . LEU A 1 87 ? -13.039 -20.438 -16.906 1 86.75 87 LEU A C 1
ATOM 645 O O . LEU A 1 87 ? -12.477 -19.344 -16.891 1 86.75 87 LEU A O 1
ATOM 649 N N . ASP A 1 88 ? -13.594 -20.953 -17.906 1 85.38 88 ASP A N 1
ATOM 650 C CA . ASP A 1 88 ? -13.422 -20.344 -19.219 1 85.38 88 ASP A CA 1
ATOM 651 C C . ASP A 1 88 ? -14.633 -19.5 -19.594 1 85.38 88 ASP A C 1
ATOM 653 O O . ASP A 1 88 ? -14.586 -18.719 -20.547 1 85.38 88 ASP A O 1
ATOM 657 N N . ASP A 1 89 ? -15.695 -19.656 -18.812 1 88.88 89 ASP A N 1
ATOM 658 C CA . ASP A 1 89 ? -16.891 -18.844 -19 1 88.88 89 ASP A CA 1
ATOM 659 C C . ASP A 1 89 ? -16.734 -17.484 -18.312 1 88.88 89 ASP A C 1
ATOM 661 O O . ASP A 1 89 ? -16.438 -17.422 -17.109 1 88.88 89 ASP A O 1
ATOM 665 N N . LYS A 1 90 ? -16.984 -16.5 -19.141 1 88.81 90 LYS A N 1
ATOM 666 C CA . LYS A 1 90 ? -16.703 -15.164 -18.641 1 88.81 90 LYS A CA 1
ATOM 667 C C . LYS A 1 90 ? -17.547 -14.852 -17.406 1 88.81 90 LYS A C 1
ATOM 669 O O . LYS A 1 90 ? -17.031 -14.305 -16.422 1 88.81 90 LYS A O 1
ATOM 674 N N . VAL A 1 91 ? -18.781 -15.102 -17.453 1 91.69 91 VAL A N 1
ATOM 675 C CA . VAL A 1 91 ? -19.703 -14.781 -16.359 1 91.69 91 VAL A CA 1
ATOM 676 C C . VAL A 1 91 ? -19.328 -15.57 -15.117 1 91.69 91 VAL A C 1
ATOM 678 O O . VAL A 1 91 ? -19.234 -15 -14.023 1 91.69 91 VAL A O 1
ATOM 681 N N . SER A 1 92 ? -19.109 -16.797 -15.273 1 92.31 92 SER A N 1
ATOM 682 C CA . SER A 1 92 ? -18.734 -17.656 -14.156 1 92.31 92 SER A CA 1
ATOM 683 C C . SER A 1 92 ? -17.375 -17.25 -13.594 1 92.31 92 SER A C 1
ATOM 685 O O . SER A 1 92 ? -17.188 -17.219 -12.375 1 92.31 92 SER A O 1
ATOM 687 N N . ALA A 1 93 ? -16.531 -16.969 -14.445 1 90.75 93 ALA A N 1
ATOM 688 C CA . ALA A 1 93 ? -15.188 -16.562 -14.031 1 90.75 93 ALA A CA 1
ATOM 689 C C . ALA A 1 93 ? -15.234 -15.266 -13.219 1 90.75 93 ALA A C 1
ATOM 691 O O . ALA A 1 93 ? -14.508 -15.125 -12.227 1 90.75 93 ALA A O 1
ATOM 692 N N . ASP A 1 94 ? -16.031 -14.344 -13.656 1 91.12 94 ASP A N 1
ATOM 693 C CA . ASP A 1 94 ? -16.188 -13.078 -12.938 1 91.12 94 ASP A CA 1
ATOM 694 C C . ASP A 1 94 ? -16.766 -13.305 -11.547 1 91.12 94 ASP A C 1
ATOM 696 O O . ASP A 1 94 ? -16.359 -12.648 -10.586 1 91.12 94 ASP A O 1
ATOM 700 N N . LYS A 1 95 ? -17.734 -14.172 -11.5 1 91 95 LYS A N 1
ATOM 701 C CA . LYS A 1 95 ? -18.328 -14.508 -10.211 1 91 95 LYS A CA 1
ATOM 702 C C . LYS A 1 95 ? -17.312 -15.148 -9.281 1 91 95 LYS A C 1
ATOM 704 O O . LYS A 1 95 ? -17.266 -14.836 -8.086 1 91 95 LYS A O 1
ATOM 709 N N . LEU A 1 96 ? -16.547 -16 -9.844 1 90.62 96 LEU A N 1
ATOM 710 C CA . LEU A 1 96 ? -15.492 -16.656 -9.078 1 90.62 96 LEU A CA 1
ATOM 711 C C . LEU A 1 96 ? -14.461 -15.633 -8.594 1 90.62 96 LEU A C 1
ATOM 713 O O . LEU A 1 96 ? -14.055 -15.664 -7.43 1 90.62 96 LEU A O 1
ATOM 717 N N . ALA A 1 97 ? -14.109 -14.773 -9.492 1 91.25 97 ALA A N 1
ATOM 718 C CA . ALA A 1 97 ? -13.141 -13.742 -9.148 1 91.25 97 ALA A CA 1
ATOM 719 C C . ALA A 1 97 ? -13.656 -12.852 -8.023 1 91.25 97 ALA A C 1
ATOM 721 O O . ALA A 1 97 ? -12.906 -12.469 -7.125 1 91.25 97 ALA A O 1
ATOM 722 N N . ARG A 1 98 ? -14.945 -12.57 -8.023 1 91.25 98 ARG A N 1
ATOM 723 C CA . ARG A 1 98 ? -15.555 -11.734 -6.996 1 91.25 98 ARG A CA 1
ATOM 724 C C . ARG A 1 98 ? -15.531 -12.43 -5.641 1 91.25 98 ARG A C 1
ATOM 726 O O . ARG A 1 98 ? -15.391 -11.773 -4.605 1 91.25 98 ARG A O 1
ATOM 733 N N . SER A 1 99 ? -15.562 -13.68 -5.633 1 91.56 99 SER A N 1
ATOM 734 C CA . SER A 1 99 ? -15.648 -14.438 -4.391 1 91.56 99 SER A CA 1
ATOM 735 C C . SER A 1 99 ? -14.297 -14.5 -3.688 1 91.56 99 SER A C 1
ATOM 737 O O . SER A 1 99 ? -14.227 -14.742 -2.482 1 91.56 99 SER A O 1
ATOM 739 N N . VAL A 1 100 ? -13.242 -14.227 -4.395 1 93.5 100 VAL A N 1
ATOM 740 C CA . VAL A 1 100 ? -11.922 -14.305 -3.789 1 93.5 100 VAL A CA 1
ATOM 741 C C . VAL A 1 100 ? -11.227 -12.945 -3.883 1 93.5 100 VAL A C 1
ATOM 743 O O . VAL A 1 100 ? -10.008 -12.852 -3.74 1 93.5 100 VAL A O 1
ATOM 746 N N . TRP A 1 101 ? -12.023 -11.93 -4.156 1 95.44 101 TRP A N 1
ATOM 747 C CA . TRP A 1 101 ? -11.492 -10.578 -4.316 1 95.44 101 TRP A CA 1
ATOM 748 C C . TRP A 1 101 ? -11.062 -10 -2.969 1 95.44 101 TRP A C 1
ATOM 750 O O . TRP A 1 101 ? -11.859 -9.969 -2.023 1 95.44 101 TRP A O 1
ATOM 760 N N . VAL A 1 102 ? -9.828 -9.664 -2.854 1 96.31 102 VAL A N 1
ATOM 761 C CA . VAL A 1 102 ? -9.312 -8.914 -1.715 1 96.31 102 VAL A CA 1
ATOM 762 C C . VAL A 1 102 ? -9.172 -7.438 -2.092 1 96.31 102 VAL A C 1
ATOM 764 O O . VAL A 1 102 ? -8.438 -7.098 -3.021 1 96.31 102 VAL A O 1
ATOM 767 N N . PRO A 1 103 ? -9.805 -6.539 -1.39 1 97 103 PRO A N 1
ATOM 768 C CA . PRO A 1 103 ? -9.836 -5.121 -1.765 1 97 103 PRO A CA 1
ATOM 769 C C . PRO A 1 103 ? -8.445 -4.531 -1.962 1 97 103 PRO A C 1
ATOM 771 O O . PRO A 1 103 ? -7.645 -4.492 -1.021 1 97 103 PRO A O 1
ATOM 774 N N . ASN A 1 104 ? -8.172 -4.078 -3.203 1 98.19 104 ASN A N 1
ATOM 775 C CA . ASN A 1 104 ? -6.996 -3.314 -3.592 1 98.19 104 ASN A CA 1
ATOM 776 C C . ASN A 1 104 ? -5.707 -4.07 -3.275 1 98.19 104 ASN A C 1
ATOM 778 O O . ASN A 1 104 ? -4.691 -3.457 -2.945 1 98.19 104 ASN A O 1
ATOM 782 N N . ARG A 1 105 ? -5.738 -5.316 -3.33 1 97.81 105 ARG A N 1
ATOM 783 C CA . ARG A 1 105 ? -4.656 -6.176 -2.85 1 97.81 105 ARG A CA 1
ATOM 784 C C . ARG A 1 105 ? -3.371 -5.926 -3.629 1 97.81 105 ARG A C 1
ATOM 786 O O . ARG A 1 105 ? -2.32 -5.668 -3.035 1 97.81 105 ARG A O 1
ATOM 793 N N . ASN A 1 106 ? -3.426 -5.961 -4.969 1 98.44 106 ASN A N 1
ATOM 794 C CA . ASN A 1 106 ? -2.203 -5.902 -5.758 1 98.44 106 ASN A CA 1
ATOM 795 C C . ASN A 1 106 ? -1.547 -4.523 -5.676 1 98.44 106 ASN A C 1
ATOM 797 O O . ASN A 1 106 ? -0.32 -4.418 -5.652 1 98.44 106 ASN A O 1
ATOM 801 N N . ALA A 1 107 ? -2.385 -3.486 -5.668 1 98.69 107 ALA A N 1
ATOM 802 C CA . ALA A 1 107 ? -1.811 -2.156 -5.492 1 98.69 107 ALA A CA 1
ATOM 803 C C . ALA A 1 107 ? -1.105 -2.037 -4.145 1 98.69 107 ALA A C 1
ATOM 805 O O . ALA A 1 107 ? -0.017 -1.464 -4.055 1 98.69 107 ALA A O 1
ATOM 806 N N . LEU A 1 108 ? -1.729 -2.562 -3.133 1 98.75 108 LEU A N 1
ATOM 807 C CA . LEU A 1 108 ? -1.148 -2.535 -1.795 1 98.75 108 LEU A CA 1
ATOM 808 C C . LEU A 1 108 ? 0.158 -3.32 -1.753 1 98.75 108 LEU A C 1
ATOM 810 O O . LEU A 1 108 ? 1.179 -2.811 -1.287 1 98.75 108 LEU A O 1
ATOM 814 N N . PHE A 1 109 ? 0.216 -4.52 -2.268 1 98.88 109 PHE A N 1
ATOM 815 C CA . PHE A 1 109 ? 1.396 -5.375 -2.238 1 98.88 109 PHE A CA 1
ATOM 816 C C . PHE A 1 109 ? 2.533 -4.758 -3.045 1 98.88 109 PHE A C 1
ATOM 818 O O . PHE A 1 109 ? 3.684 -4.758 -2.605 1 98.88 109 PHE A O 1
ATOM 825 N N . LEU A 1 110 ? 2.172 -4.234 -4.207 1 98.94 110 LEU A N 1
ATOM 826 C CA . LEU A 1 110 ? 3.184 -3.576 -5.027 1 98.94 110 LEU A CA 1
ATOM 827 C C . LEU A 1 110 ? 3.758 -2.361 -4.305 1 98.94 110 LEU A C 1
ATOM 829 O O . LEU A 1 110 ? 4.957 -2.09 -4.398 1 98.94 110 LEU A O 1
ATOM 833 N N . SER A 1 111 ? 2.887 -1.646 -3.609 1 98.81 111 SER A N 1
ATOM 834 C CA . SER A 1 111 ? 3.359 -0.473 -2.881 1 98.81 111 SER A CA 1
ATOM 835 C C . SER A 1 111 ? 4.332 -0.863 -1.774 1 98.81 111 SER A C 1
ATOM 837 O O . SER A 1 111 ? 5.348 -0.195 -1.57 1 98.81 111 SER A O 1
ATOM 839 N N . ILE A 1 112 ? 4.023 -1.922 -1.069 1 98.75 112 ILE A N 1
ATOM 840 C CA . ILE A 1 112 ? 4.938 -2.418 -0.043 1 98.75 112 ILE A CA 1
ATOM 841 C C . ILE A 1 112 ? 6.254 -2.846 -0.685 1 98.75 112 ILE A C 1
ATOM 843 O O . ILE A 1 112 ? 7.328 -2.453 -0.228 1 98.75 112 ILE A O 1
ATOM 847 N N . GLY A 1 113 ? 6.16 -3.639 -1.754 1 98.81 113 GLY A N 1
ATOM 848 C CA . GLY A 1 113 ? 7.355 -4.078 -2.455 1 98.81 113 GLY A CA 1
ATOM 849 C C . GLY A 1 113 ? 8.227 -2.926 -2.928 1 98.81 113 GLY A C 1
ATOM 850 O O . GLY A 1 113 ? 9.453 -2.984 -2.82 1 98.81 113 GLY A O 1
ATOM 851 N N . ALA A 1 114 ? 7.602 -1.882 -3.447 1 98.75 114 ALA A N 1
ATOM 852 C CA . ALA A 1 114 ? 8.328 -0.719 -3.953 1 98.75 114 ALA A CA 1
ATOM 853 C C . ALA A 1 114 ? 9.047 0.011 -2.824 1 98.75 114 ALA A C 1
ATOM 855 O O . ALA A 1 114 ? 10.148 0.536 -3.018 1 98.75 114 ALA A O 1
ATOM 856 N N . ALA A 1 115 ? 8.383 0.091 -1.638 1 98.56 115 ALA A N 1
ATOM 857 C CA . ALA A 1 115 ? 9.047 0.693 -0.483 1 98.56 115 ALA A CA 1
ATOM 858 C C . ALA A 1 115 ? 10.336 -0.043 -0.146 1 98.56 115 ALA A C 1
ATOM 860 O O . ALA A 1 115 ? 11.383 0.584 0.059 1 98.56 115 ALA A O 1
ATOM 861 N N . PHE A 1 116 ? 10.273 -1.372 -0.13 1 98.69 116 PHE A N 1
ATOM 862 C CA . PHE A 1 116 ? 11.453 -2.182 0.144 1 98.69 116 PHE A CA 1
ATOM 863 C C . PHE A 1 116 ? 12.492 -2.021 -0.961 1 98.69 116 PHE A C 1
ATOM 865 O O . PHE A 1 116 ? 13.688 -1.882 -0.686 1 98.69 116 PHE A O 1
ATOM 872 N N . ALA A 1 117 ? 12.016 -2.082 -2.236 1 98.62 117 ALA A N 1
ATOM 873 C CA . ALA A 1 117 ? 12.93 -1.938 -3.361 1 98.62 117 ALA A CA 1
ATOM 874 C C . ALA A 1 117 ? 13.711 -0.629 -3.27 1 98.62 117 ALA A C 1
ATOM 876 O O . ALA A 1 117 ? 14.938 -0.62 -3.387 1 98.62 117 ALA A O 1
ATOM 877 N N . GLU A 1 118 ? 12.992 0.428 -3.025 1 97.94 118 GLU A N 1
ATOM 878 C CA . GLU A 1 118 ? 13.648 1.728 -2.908 1 97.94 118 GLU A CA 1
ATOM 879 C C . GLU A 1 118 ? 14.672 1.728 -1.779 1 97.94 118 GLU A C 1
ATOM 881 O O . GLU A 1 118 ? 15.805 2.18 -1.963 1 97.94 118 GLU A O 1
ATOM 886 N N . SER A 1 119 ? 14.289 1.217 -0.668 1 96.75 119 SER A N 1
ATOM 887 C CA . SER A 1 119 ? 15.148 1.23 0.51 1 96.75 119 SER A CA 1
ATOM 888 C C . SER A 1 119 ? 16.406 0.397 0.287 1 96.75 119 SER A C 1
ATOM 890 O O . SER A 1 119 ? 17.469 0.709 0.828 1 96.75 119 SER A O 1
ATOM 892 N N . LEU A 1 120 ? 16.312 -0.631 -0.539 1 97 120 LEU A N 1
ATOM 893 C CA . LEU A 1 120 ? 17.406 -1.559 -0.749 1 97 120 LEU A CA 1
ATOM 894 C C . LEU A 1 120 ? 18.203 -1.188 -2 1 97 120 LEU A C 1
ATOM 896 O O . LEU A 1 120 ? 19.109 -1.918 -2.406 1 97 120 LEU A O 1
ATOM 900 N N . GLY A 1 121 ? 17.812 -0.096 -2.613 1 96.75 121 GLY A N 1
ATOM 901 C CA . GLY A 1 121 ? 18.5 0.351 -3.811 1 96.75 121 GLY A CA 1
ATOM 902 C C . GLY A 1 121 ? 18.203 -0.497 -5.031 1 96.75 121 GLY A C 1
ATOM 903 O O . GLY A 1 121 ? 19 -0.578 -5.957 1 96.75 121 GLY A O 1
ATOM 904 N N . ALA A 1 122 ? 17.109 -1.248 -4.953 1 97.94 122 ALA A N 1
ATOM 905 C CA . ALA A 1 122 ? 16.688 -2.055 -6.094 1 97.94 122 ALA A CA 1
ATOM 906 C C . ALA A 1 122 ? 15.984 -1.197 -7.137 1 97.94 122 ALA A C 1
ATOM 908 O O . ALA A 1 122 ? 15.406 -0.156 -6.809 1 97.94 122 ALA A O 1
ATOM 909 N N . GLU A 1 123 ? 15.922 -1.65 -8.336 1 97.75 123 GLU A N 1
ATOM 910 C CA . GLU A 1 123 ? 15.359 -0.911 -9.469 1 97.75 123 GLU A CA 1
ATOM 911 C C . GLU A 1 123 ? 13.93 -1.355 -9.766 1 97.75 123 GLU A C 1
ATOM 913 O O . GLU A 1 123 ? 13.188 -0.661 -10.461 1 97.75 123 GLU A O 1
ATOM 918 N N . ALA A 1 124 ? 13.609 -2.529 -9.211 1 98.44 124 ALA A N 1
ATOM 919 C CA . ALA A 1 124 ? 12.32 -3.059 -9.633 1 98.44 124 ALA A CA 1
ATOM 920 C C . ALA A 1 124 ? 11.672 -3.881 -8.516 1 98.44 124 ALA A C 1
ATOM 922 O O . ALA A 1 124 ? 12.367 -4.465 -7.688 1 98.44 124 ALA A O 1
ATOM 923 N N . VAL A 1 125 ? 10.43 -3.861 -8.523 1 98.88 125 VAL A N 1
ATOM 924 C CA . VAL A 1 125 ? 9.609 -4.852 -7.836 1 98.88 125 VAL A CA 1
ATOM 925 C C . VAL A 1 125 ? 9 -5.809 -8.859 1 98.88 125 VAL A C 1
ATOM 927 O O . VAL A 1 125 ? 8.391 -5.375 -9.836 1 98.88 125 VAL A O 1
ATOM 930 N N . VAL A 1 126 ? 9.18 -7.062 -8.648 1 98.88 126 VAL A N 1
ATOM 931 C CA . VAL A 1 126 ? 8.734 -8.086 -9.586 1 98.88 126 VAL A CA 1
ATOM 932 C C . VAL A 1 126 ? 7.492 -8.789 -9.023 1 98.88 126 VAL A C 1
ATOM 934 O O . VAL A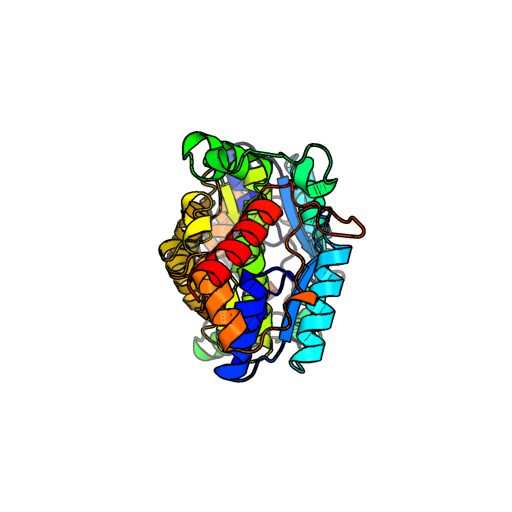 1 126 ? 7.496 -9.242 -7.879 1 98.88 126 VAL A O 1
ATOM 937 N N . ALA A 1 127 ? 6.441 -8.812 -9.789 1 98.75 127 ALA A N 1
ATOM 938 C CA . ALA A 1 127 ? 5.211 -9.508 -9.414 1 98.75 127 ALA A CA 1
ATOM 939 C C . ALA A 1 127 ? 4.805 -10.516 -10.484 1 98.75 127 ALA A C 1
ATOM 941 O O . ALA A 1 127 ? 5.16 -10.367 -11.656 1 98.75 127 ALA A O 1
ATOM 942 N N . GLY A 1 128 ? 4.086 -11.523 -10.062 1 98.5 128 GLY A N 1
ATOM 943 C CA . GLY A 1 128 ? 3.693 -12.602 -10.953 1 98.5 128 GLY A CA 1
ATOM 944 C C . GLY A 1 128 ? 2.328 -12.391 -11.578 1 98.5 128 GLY A C 1
ATOM 945 O O . GLY A 1 128 ? 1.422 -13.203 -11.398 1 98.5 128 GLY A O 1
ATOM 946 N N . PHE A 1 129 ? 2.139 -11.375 -12.383 1 98.25 129 PHE A N 1
ATOM 947 C CA . PHE A 1 129 ? 0.903 -11.133 -13.117 1 98.25 129 PHE A CA 1
ATOM 948 C C . PHE A 1 129 ? 0.886 -11.922 -14.414 1 98.25 129 PHE A C 1
ATOM 950 O O . PHE A 1 129 ? 1.938 -12.18 -15.008 1 98.25 129 PHE A O 1
ATOM 957 N N . ASN A 1 130 ? -0.268 -12.336 -14.844 1 95.88 130 ASN A N 1
ATOM 958 C CA . ASN A 1 130 ? -0.353 -13.07 -16.109 1 95.88 130 ASN A CA 1
ATOM 959 C C . ASN A 1 130 ? -1.615 -12.703 -16.875 1 95.88 130 ASN A C 1
ATOM 961 O O . ASN A 1 130 ? -2.533 -12.094 -16.328 1 95.88 130 ASN A O 1
ATOM 965 N N . ALA A 1 131 ? -1.692 -13.086 -18.109 1 94.44 131 ALA A N 1
ATOM 966 C CA . ALA A 1 131 ? -2.723 -12.664 -19.047 1 94.44 131 ALA A CA 1
ATOM 967 C C . ALA A 1 131 ? -4.066 -13.297 -18.719 1 94.44 131 ALA A C 1
ATOM 969 O O . ALA A 1 131 ? -5.117 -12.672 -18.891 1 94.44 131 ALA A O 1
ATOM 970 N N . GLU A 1 132 ? -4.062 -14.492 -18.281 1 90.81 132 GLU A N 1
ATOM 971 C CA . GLU A 1 132 ? -5.301 -15.203 -17.969 1 90.81 132 GLU A CA 1
ATOM 972 C C . GLU A 1 132 ? -6.023 -14.555 -16.781 1 90.81 132 GLU A C 1
ATOM 974 O O . GLU A 1 132 ? -7.223 -14.289 -16.859 1 90.81 132 GLU A O 1
ATOM 979 N N . GLU A 1 133 ? -5.266 -14.297 -15.758 1 90.25 133 GLU A N 1
ATOM 980 C CA . GLU A 1 133 ? -5.848 -13.656 -14.578 1 90.25 133 GLU A CA 1
ATOM 981 C C . GLU A 1 133 ? -6.312 -12.242 -14.898 1 90.25 133 GLU A C 1
ATOM 983 O O . GLU A 1 133 ? -7.312 -11.773 -14.344 1 90.25 133 GLU A O 1
ATOM 988 N N . ALA A 1 134 ? -5.66 -11.547 -15.758 1 92.56 134 ALA A N 1
ATOM 989 C CA . ALA A 1 134 ? -5.992 -10.172 -16.109 1 92.56 134 ALA A CA 1
ATOM 990 C C . ALA A 1 134 ? -7.406 -10.078 -16.672 1 92.56 134 ALA A C 1
ATOM 992 O O . ALA A 1 134 ? -8.023 -9.008 -16.641 1 92.56 134 ALA A O 1
ATOM 993 N N . GLN A 1 135 ? -7.914 -11.172 -17.156 1 90.25 135 GLN A N 1
ATOM 994 C CA . GLN A 1 135 ? -9.258 -11.188 -17.719 1 90.25 135 GLN A CA 1
ATOM 995 C C . GLN A 1 135 ? -10.312 -10.969 -16.641 1 90.25 135 GLN A C 1
ATOM 997 O O . GLN A 1 135 ? -11.336 -10.32 -16.891 1 90.25 135 GLN A O 1
ATOM 1002 N N . SER A 1 136 ? -10.023 -11.484 -15.477 1 90.62 136 SER A N 1
ATOM 1003 C CA . SER A 1 136 ? -11 -11.398 -14.398 1 90.62 136 SER A CA 1
ATOM 1004 C C . SER A 1 136 ? -10.523 -10.477 -13.281 1 90.62 136 SER A C 1
ATOM 1006 O O . SER A 1 136 ? -11.312 -10.031 -12.453 1 90.62 136 SER A O 1
ATOM 1008 N N . PHE A 1 137 ? -9.242 -10.242 -13.281 1 93.88 137 PHE A N 1
ATOM 1009 C CA . PHE A 1 137 ? -8.609 -9.367 -12.297 1 93.88 137 PHE A CA 1
ATOM 1010 C C . PHE A 1 137 ? -7.875 -8.219 -12.977 1 93.88 137 PHE A C 1
ATOM 1012 O O . PHE A 1 137 ? -6.672 -8.32 -13.242 1 93.88 137 PHE A O 1
ATOM 1019 N N . PRO A 1 138 ? -8.562 -7.086 -13.125 1 94.81 138 PRO A N 1
ATOM 1020 C CA . PRO A 1 138 ? -7.965 -5.977 -13.875 1 94.81 138 PRO A CA 1
ATOM 1021 C C . PRO A 1 138 ? -6.652 -5.492 -13.266 1 94.81 138 PRO A C 1
ATOM 1023 O O . PRO A 1 138 ? -5.832 -4.883 -13.961 1 94.81 138 PRO A O 1
ATOM 1026 N N . ASP A 1 139 ? -6.461 -5.746 -11.984 1 96.81 139 ASP A N 1
ATOM 1027 C CA . ASP A 1 139 ? -5.23 -5.32 -11.32 1 96.81 139 ASP A CA 1
ATOM 1028 C C . ASP A 1 139 ? -4.09 -6.289 -11.617 1 96.81 139 ASP A C 1
ATOM 1030 O O . ASP A 1 139 ? -3.078 -6.293 -10.906 1 96.81 139 ASP A O 1
ATOM 1034 N N . ASN A 1 140 ? -4.223 -7.176 -12.625 1 96.81 140 ASN A N 1
ATOM 1035 C CA . ASN A 1 140 ? -3.164 -7.988 -13.211 1 96.81 140 ASN A CA 1
ATOM 1036 C C . ASN A 1 140 ? -2.777 -7.492 -14.602 1 96.81 140 ASN A C 1
ATOM 1038 O O . ASN A 1 140 ? -1.835 -8.008 -15.211 1 96.81 140 ASN A O 1
ATOM 1042 N N . SER A 1 141 ? -3.375 -6.535 -15.133 1 97.56 141 SER A N 1
ATOM 1043 C CA . SER A 1 141 ? -3.303 -6.156 -16.531 1 97.56 141 SER A CA 1
ATOM 1044 C C . SER A 1 141 ? -2.125 -5.223 -16.797 1 97.56 141 SER A C 1
ATOM 1046 O O . SER A 1 141 ? -1.64 -4.555 -15.883 1 97.56 141 SER A O 1
ATOM 1048 N N . PRO A 1 142 ? -1.693 -5.168 -18.094 1 97.94 142 PRO A N 1
ATOM 1049 C CA . PRO A 1 142 ? -0.621 -4.238 -18.453 1 97.94 142 PRO A CA 1
ATOM 1050 C C . PRO A 1 142 ? -0.976 -2.783 -18.141 1 97.94 142 PRO A C 1
ATOM 1052 O O . PRO A 1 142 ? -0.157 -2.049 -17.594 1 97.94 142 PRO A O 1
ATOM 1055 N N . PRO A 1 143 ? -2.217 -2.314 -18.406 1 98 143 PRO A N 1
ATOM 1056 C CA . PRO A 1 143 ? -2.557 -0.933 -18.062 1 98 143 PRO A CA 1
ATOM 1057 C C . PRO A 1 143 ? -2.459 -0.659 -16.562 1 98 143 PRO A C 1
ATOM 1059 O O . PRO A 1 143 ? -2.061 0.435 -16.156 1 98 143 PRO A O 1
ATOM 1062 N N . PHE A 1 144 ? -2.844 -1.646 -15.742 1 98.5 144 PHE A N 1
ATOM 1063 C CA . PHE A 1 144 ? -2.68 -1.499 -14.305 1 98.5 144 PHE A CA 1
ATOM 1064 C C . PHE A 1 144 ? -1.213 -1.301 -13.938 1 98.5 144 PHE A C 1
ATOM 1066 O O . PHE A 1 144 ? -0.875 -0.408 -13.164 1 98.5 144 PHE A O 1
ATOM 1073 N N . VAL A 1 145 ? -0.352 -2.107 -14.523 1 98.75 145 VAL A N 1
ATOM 1074 C CA . VAL A 1 145 ? 1.081 -2.033 -14.258 1 98.75 145 VAL A CA 1
ATOM 1075 C C . VAL A 1 145 ? 1.62 -0.678 -14.719 1 98.75 145 VAL A C 1
ATOM 1077 O O . VAL A 1 145 ? 2.418 -0.053 -14.016 1 98.75 145 VAL A O 1
ATOM 1080 N N . ASP A 1 146 ? 1.171 -0.216 -15.883 1 98.5 146 ASP A N 1
ATOM 1081 C CA . ASP A 1 146 ? 1.558 1.105 -16.359 1 98.5 146 ASP A CA 1
ATOM 1082 C C . ASP A 1 146 ? 1.144 2.195 -15.375 1 98.5 146 ASP A C 1
ATOM 1084 O O . ASP A 1 146 ? 1.915 3.117 -15.102 1 98.5 146 ASP A O 1
ATOM 1088 N N . ALA A 1 147 ? -0.054 2.111 -14.859 1 98.62 147 ALA A N 1
ATOM 1089 C CA . ALA A 1 147 ? -0.553 3.076 -13.883 1 98.62 147 ALA A CA 1
ATOM 1090 C C . ALA A 1 147 ? 0.286 3.051 -12.609 1 98.62 147 ALA A C 1
ATOM 1092 O O . ALA A 1 147 ? 0.646 4.102 -12.078 1 98.62 147 ALA A O 1
ATOM 1093 N N . MET A 1 148 ? 0.593 1.844 -12.148 1 98.81 148 MET A N 1
ATOM 1094 C CA . MET A 1 148 ? 1.428 1.716 -10.961 1 98.81 148 MET A CA 1
ATOM 1095 C C . MET A 1 148 ? 2.791 2.361 -11.18 1 98.81 148 MET A C 1
ATOM 1097 O O . MET A 1 148 ? 3.316 3.033 -10.289 1 98.81 148 MET A O 1
ATOM 1101 N N . ASN A 1 149 ? 3.328 2.111 -12.328 1 98.75 149 ASN A N 1
ATOM 1102 C CA . ASN A 1 149 ? 4.637 2.686 -12.633 1 98.75 149 ASN A CA 1
ATOM 1103 C C . ASN A 1 149 ? 4.582 4.211 -12.664 1 98.75 149 ASN A C 1
ATOM 1105 O O . ASN A 1 149 ? 5.547 4.875 -12.289 1 98.75 149 ASN A O 1
ATOM 1109 N N . GLU A 1 150 ? 3.51 4.77 -13.133 1 98.44 150 GLU A N 1
ATOM 1110 C CA . GLU A 1 150 ? 3.35 6.219 -13.086 1 98.44 150 GLU A CA 1
ATOM 1111 C C . GLU A 1 150 ? 3.32 6.723 -11.648 1 98.44 150 GLU A C 1
ATOM 1113 O O . GLU A 1 150 ? 3.949 7.734 -11.32 1 98.44 150 GLU A O 1
ATOM 1118 N N . VAL A 1 151 ? 2.643 6.039 -10.766 1 98.75 151 VAL A N 1
ATOM 1119 C CA . VAL A 1 151 ? 2.594 6.391 -9.352 1 98.75 151 VAL A CA 1
ATOM 1120 C C . VAL A 1 151 ? 4.004 6.383 -8.766 1 98.75 151 VAL A C 1
ATOM 1122 O O . VAL A 1 151 ? 4.414 7.336 -8.102 1 98.75 151 VAL A O 1
ATOM 1125 N N . LEU A 1 152 ? 4.75 5.332 -9.078 1 98.62 152 LEU A N 1
ATOM 1126 C CA . LEU A 1 152 ? 6.055 5.125 -8.461 1 98.62 152 LEU A CA 1
ATOM 1127 C C . LEU A 1 152 ? 7.055 6.172 -8.938 1 98.62 152 LEU A C 1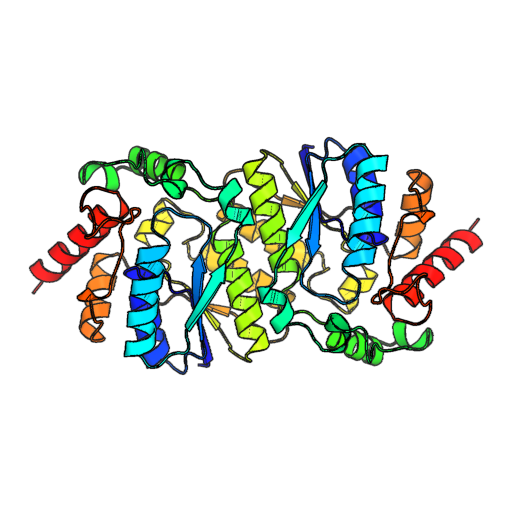
ATOM 1129 O O . LEU A 1 152 ? 8.047 6.441 -8.266 1 98.62 152 LEU A O 1
ATOM 1133 N N . ARG A 1 153 ? 6.758 6.812 -10.086 1 97.56 153 ARG A N 1
ATOM 1134 C CA . ARG A 1 153 ? 7.59 7.918 -10.555 1 97.56 153 ARG A CA 1
ATOM 1135 C C . ARG A 1 153 ? 7.539 9.094 -9.578 1 97.56 153 ARG A C 1
ATOM 1137 O O . ARG A 1 153 ? 8.516 9.828 -9.438 1 97.56 153 ARG A O 1
ATOM 1144 N N . TYR A 1 154 ? 6.441 9.195 -8.898 1 97.44 154 TYR A N 1
ATOM 1145 C CA . TYR A 1 154 ? 6.27 10.305 -7.977 1 97.44 154 TYR A CA 1
ATOM 1146 C C . TYR A 1 154 ? 6.598 9.883 -6.547 1 97.44 154 TYR A C 1
ATOM 1148 O O . TYR A 1 154 ? 7.059 10.695 -5.746 1 97.44 154 TYR A O 1
ATOM 1156 N N . SER A 1 155 ? 6.367 8.625 -6.195 1 97.88 155 SER A N 1
ATOM 1157 C CA . SER A 1 155 ? 6.34 8.242 -4.789 1 97.88 155 SER A CA 1
ATOM 1158 C C . SER A 1 155 ? 7.625 7.531 -4.383 1 97.88 155 SER A C 1
ATOM 1160 O O . SER A 1 155 ? 7.801 7.172 -3.217 1 97.88 155 SER A O 1
ATOM 1162 N N . THR A 1 156 ? 8.523 7.32 -5.355 1 97.56 156 THR A N 1
ATOM 1163 C CA . THR A 1 156 ? 9.844 6.797 -5.047 1 97.56 156 THR A CA 1
ATOM 1164 C C . THR A 1 156 ? 10.938 7.707 -5.605 1 97.56 156 THR A C 1
ATOM 1166 O O . THR A 1 156 ? 10.773 8.289 -6.676 1 97.56 156 THR A O 1
ATOM 1169 N N . ARG A 1 157 ? 12.008 7.836 -4.918 1 91.31 157 ARG A N 1
ATOM 1170 C CA . ARG A 1 157 ? 13.141 8.633 -5.379 1 91.31 157 ARG A CA 1
ATOM 1171 C C . ARG A 1 157 ? 14.047 7.82 -6.301 1 91.31 157 ARG A C 1
ATOM 1173 O O . ARG A 1 157 ? 14.695 8.375 -7.188 1 91.31 157 ARG A O 1
ATOM 1180 N N . GLY A 1 158 ? 14.094 6.539 -6.141 1 80.56 158 GLY A N 1
ATOM 1181 C CA . GLY A 1 158 ? 14.938 5.656 -6.926 1 80.56 158 GLY A CA 1
ATOM 1182 C C . GLY A 1 158 ? 14.297 5.219 -8.227 1 80.56 158 GLY A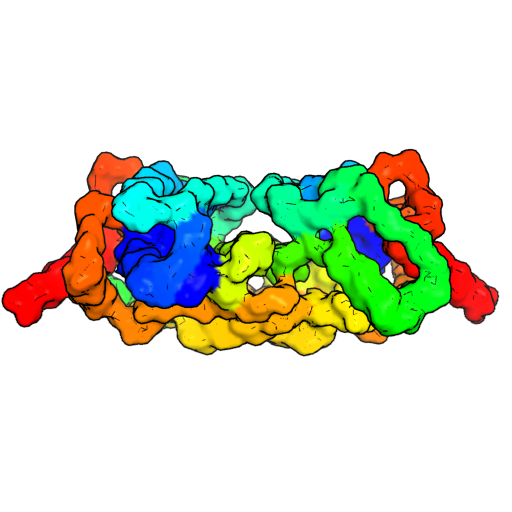 C 1
ATOM 1183 O O . GLY A 1 158 ? 14.891 4.461 -9 1 80.56 158 GLY A O 1
ATOM 1184 N N . LYS A 1 159 ? 13.094 5.68 -8.469 1 85.31 159 LYS A N 1
ATOM 1185 C CA . LYS A 1 159 ? 12.281 5.383 -9.648 1 85.31 159 LYS A CA 1
ATOM 1186 C C . LYS A 1 159 ? 12.102 3.881 -9.828 1 85.31 159 LYS A C 1
ATOM 1188 O O . LYS A 1 159 ? 12.32 3.346 -10.914 1 85.31 159 LYS A O 1
ATOM 1193 N N . VAL A 1 160 ? 11.82 3.227 -8.789 1 97.88 160 VAL A N 1
ATOM 1194 C CA . VAL A 1 160 ? 11.453 1.814 -8.773 1 97.88 160 VAL A CA 1
ATOM 1195 C C . VAL A 1 160 ? 10.375 1.551 -9.812 1 97.88 160 VAL A C 1
ATOM 1197 O O . VAL A 1 160 ? 9.461 2.363 -9.992 1 97.88 160 VAL A O 1
ATOM 1200 N N . ARG A 1 161 ? 10.477 0.423 -10.531 1 98.38 161 ARG A N 1
ATOM 1201 C CA . ARG A 1 161 ? 9.453 0.039 -11.5 1 98.38 161 ARG A CA 1
ATOM 1202 C C . ARG A 1 161 ? 8.859 -1.32 -11.156 1 98.38 161 ARG A C 1
ATOM 1204 O O . ARG A 1 161 ? 9.539 -2.174 -10.578 1 98.38 161 ARG A O 1
ATOM 1211 N N . VAL A 1 162 ? 7.66 -1.494 -11.555 1 98.81 162 VAL A N 1
ATOM 1212 C CA . VAL A 1 162 ? 7.008 -2.797 -11.477 1 98.81 162 VAL A CA 1
ATOM 1213 C C . VAL A 1 162 ? 7.266 -3.582 -12.758 1 98.81 162 VAL A C 1
ATOM 1215 O O . VAL A 1 162 ? 7.074 -3.062 -13.859 1 98.81 162 VAL A O 1
ATOM 1218 N N . ILE A 1 163 ? 7.656 -4.758 -12.586 1 98.12 163 ILE A N 1
ATOM 1219 C CA . ILE A 1 163 ? 7.848 -5.648 -13.727 1 98.12 163 ILE A CA 1
ATOM 1220 C C . ILE A 1 163 ? 7.172 -6.988 -13.453 1 98.12 163 ILE A C 1
ATOM 1222 O O . ILE A 1 163 ? 7.062 -7.414 -12.297 1 98.12 163 ILE A O 1
ATOM 1226 N N . SER A 1 164 ? 6.715 -7.586 -14.484 1 98.75 164 SER A N 1
ATOM 1227 C CA . SER A 1 164 ? 6.215 -8.961 -14.461 1 98.75 164 SER A CA 1
ATOM 1228 C C . SER A 1 164 ? 6.66 -9.734 -15.695 1 98.75 164 SER A C 1
ATOM 1230 O O . SER A 1 164 ? 6.23 -9.438 -16.812 1 98.75 164 SER A O 1
ATOM 1232 N N . TYR A 1 165 ? 7.445 -10.711 -15.516 1 98.56 165 TYR A N 1
ATOM 1233 C CA . TYR A 1 165 ? 7.973 -11.492 -16.625 1 98.56 165 TYR A CA 1
ATOM 1234 C C . TYR A 1 165 ? 6.871 -12.328 -17.266 1 98.56 165 TYR A C 1
ATOM 1236 O O . TYR A 1 165 ? 6.984 -12.719 -18.438 1 98.56 165 TYR A O 1
ATOM 1244 N N . THR A 1 166 ? 5.812 -12.539 -16.547 1 98.56 166 THR A N 1
ATOM 1245 C CA . THR A 1 166 ? 4.758 -13.43 -17.031 1 98.56 166 THR A CA 1
ATOM 1246 C C . THR A 1 166 ? 3.551 -12.625 -17.5 1 98.56 166 THR A C 1
ATOM 1248 O O . THR A 1 166 ? 2.5 -13.195 -17.812 1 98.56 166 THR A O 1
ATOM 1251 N N . GLN A 1 167 ? 3.635 -11.359 -17.594 1 98 167 GLN A N 1
ATOM 1252 C CA . GLN A 1 167 ? 2.533 -10.43 -17.812 1 98 167 GLN A CA 1
ATOM 1253 C C . GLN A 1 167 ? 1.74 -10.812 -19.062 1 98 167 GLN A C 1
ATOM 1255 O O . GLN A 1 167 ? 0.516 -10.672 -19.094 1 98 167 GLN A O 1
ATOM 1260 N N . ARG A 1 168 ? 2.365 -11.336 -20.062 1 96.62 168 ARG A N 1
ATOM 1261 C CA . ARG A 1 168 ? 1.703 -11.586 -21.344 1 96.62 168 ARG A CA 1
ATOM 1262 C C . ARG A 1 168 ? 1.538 -13.078 -21.594 1 96.62 168 ARG A C 1
ATOM 1264 O O . ARG A 1 168 ? 1.117 -13.492 -22.672 1 96.62 168 ARG A O 1
ATOM 1271 N N . LEU A 1 169 ? 1.847 -13.859 -20.672 1 97.81 169 LEU A N 1
ATOM 1272 C CA . LEU A 1 169 ? 1.817 -15.312 -20.828 1 97.81 169 LEU A CA 1
ATOM 1273 C C . LEU A 1 169 ? 0.551 -15.898 -20.203 1 97.81 169 LEU A C 1
ATOM 1275 O O . LEU A 1 169 ? 0.006 -15.336 -19.25 1 97.81 169 LEU A O 1
ATOM 1279 N N . ASP A 1 170 ? 0.086 -16.953 -20.781 1 95.5 170 ASP A N 1
ATOM 1280 C CA . ASP A 1 170 ? -0.925 -17.766 -20.109 1 95.5 170 ASP A CA 1
ATOM 1281 C C . ASP A 1 170 ? -0.277 -18.844 -19.234 1 95.5 170 ASP A C 1
ATOM 1283 O O . ASP A 1 170 ? 0.947 -18.984 -19.219 1 95.5 170 ASP A O 1
ATOM 1287 N N . LYS A 1 171 ? -1.081 -19.547 -18.516 1 96.25 171 LYS A N 1
ATOM 1288 C CA . LYS A 1 171 ? -0.555 -20.469 -17.5 1 96.25 171 LYS A CA 1
ATOM 1289 C C . LYS A 1 171 ? 0.262 -21.578 -18.156 1 96.25 171 LYS A C 1
ATOM 1291 O O . LYS A 1 171 ? 1.278 -22.016 -17.609 1 96.25 171 LYS A O 1
ATOM 1296 N N . LYS A 1 172 ? -0.203 -22.031 -19.297 1 96.75 172 LYS A N 1
ATOM 1297 C CA . LYS A 1 172 ? 0.546 -23.062 -20.016 1 96.75 172 LYS A CA 1
ATOM 1298 C C . LYS A 1 172 ? 1.942 -22.562 -20.375 1 96.75 172 LYS A C 1
ATOM 1300 O O . LYS A 1 172 ? 2.934 -23.266 -20.141 1 96.75 172 LYS A O 1
ATOM 1305 N N . ALA A 1 173 ? 2.053 -21.422 -20.938 1 97.94 173 ALA A N 1
ATOM 1306 C CA . ALA A 1 173 ? 3.328 -20.812 -21.312 1 97.94 173 ALA A CA 1
ATOM 1307 C C . ALA A 1 173 ? 4.203 -20.594 -20.078 1 97.94 173 ALA A C 1
ATOM 1309 O O . ALA A 1 173 ? 5.43 -20.703 -20.156 1 97.94 173 ALA A O 1
ATOM 1310 N N . ILE A 1 174 ? 3.617 -20.266 -18.953 1 98.62 174 ILE A N 1
ATOM 1311 C CA . ILE A 1 174 ? 4.352 -20.031 -17.703 1 98.62 174 ILE A CA 1
ATOM 1312 C C . ILE A 1 174 ? 4.965 -21.344 -17.219 1 98.62 174 ILE A C 1
ATOM 1314 O O . ILE A 1 174 ? 6.121 -21.375 -16.781 1 98.62 174 ILE A O 1
ATOM 1318 N N . VAL A 1 175 ? 4.188 -22.406 -17.328 1 98.56 175 VAL A N 1
ATOM 1319 C CA . VAL A 1 175 ? 4.715 -23.719 -16.953 1 98.56 175 VAL A CA 1
ATOM 1320 C C . VAL A 1 175 ? 5.922 -24.047 -17.828 1 98.56 175 VAL A C 1
ATOM 1322 O O . VAL A 1 175 ? 6.961 -24.469 -17.328 1 98.56 175 VAL A O 1
ATOM 1325 N N . ARG A 1 176 ? 5.812 -23.828 -19.094 1 98.12 176 ARG A N 1
ATOM 1326 C CA . ARG A 1 176 ? 6.898 -24.141 -20.031 1 98.12 176 ARG A CA 1
ATOM 1327 C C . ARG A 1 176 ? 8.141 -23.312 -19.703 1 98.12 176 ARG A C 1
ATOM 1329 O O . ARG A 1 176 ? 9.258 -23.812 -19.734 1 98.12 176 ARG A O 1
ATOM 1336 N N . LEU A 1 177 ? 7.902 -22.094 -19.438 1 98.25 177 LEU A N 1
ATOM 1337 C CA . LEU A 1 177 ? 9 -21.219 -19.062 1 98.25 177 LEU A CA 1
ATOM 1338 C C . LEU A 1 177 ? 9.672 -21.703 -17.781 1 98.25 177 LEU A C 1
ATOM 1340 O O . LEU A 1 177 ? 10.898 -21.719 -17.688 1 98.25 177 LEU A O 1
ATOM 1344 N N . GLY A 1 178 ? 8.875 -22.078 -16.781 1 98.44 178 GLY A N 1
ATOM 1345 C CA . GLY A 1 178 ? 9.406 -22.625 -15.539 1 98.44 178 GLY A CA 1
ATOM 1346 C C . GLY A 1 178 ? 10.266 -23.859 -15.766 1 98.44 178 GLY A C 1
ATOM 1347 O O . GLY A 1 178 ? 11.336 -24 -15.172 1 98.44 178 GLY A O 1
ATOM 1348 N N . LYS A 1 179 ? 9.805 -24.688 -16.625 1 97.75 179 LYS A N 1
ATOM 1349 C CA . LYS A 1 179 ? 10.562 -25.891 -16.969 1 97.75 179 LYS A CA 1
ATOM 1350 C C . LYS A 1 179 ? 11.898 -25.531 -17.609 1 97.75 179 LYS A C 1
ATOM 1352 O O . LYS A 1 179 ? 12.945 -26.078 -17.234 1 97.75 179 LYS A O 1
ATOM 1357 N N . ARG A 1 180 ? 11.859 -24.641 -18.531 1 97.69 180 ARG A N 1
ATOM 1358 C CA . ARG A 1 180 ? 13.062 -24.203 -19.219 1 97.69 180 ARG A CA 1
ATOM 1359 C C . ARG A 1 180 ? 14.07 -23.625 -18.219 1 97.69 180 ARG A C 1
ATOM 1361 O O . ARG A 1 180 ? 15.281 -23.766 -18.406 1 97.69 180 ARG A O 1
ATOM 1368 N N . LEU A 1 181 ? 13.609 -23.016 -17.172 1 98.06 181 LEU A N 1
ATOM 1369 C CA . LEU A 1 181 ? 14.469 -22.328 -16.219 1 98.06 181 LEU A CA 1
ATOM 1370 C C . LEU A 1 181 ? 14.875 -23.266 -15.086 1 98.06 181 LEU A C 1
ATOM 1372 O O . LEU A 1 181 ? 15.633 -22.875 -14.195 1 98.06 181 LEU A O 1
ATOM 1376 N N . GLY A 1 182 ? 14.328 -24.469 -15.109 1 97.56 182 GLY A N 1
ATOM 1377 C CA . GLY A 1 182 ? 14.68 -25.438 -14.078 1 97.56 182 GLY A CA 1
ATOM 1378 C C . GLY A 1 182 ? 13.977 -25.172 -12.758 1 97.56 182 GLY A C 1
ATOM 1379 O O . GLY A 1 182 ? 14.523 -25.453 -11.695 1 97.56 182 GLY A O 1
ATOM 1380 N N . LEU A 1 183 ? 12.828 -24.641 -12.82 1 98.44 183 LEU A N 1
ATOM 1381 C CA . LEU A 1 183 ? 12.039 -24.375 -11.625 1 98.44 183 LEU A CA 1
ATOM 1382 C C . LEU A 1 183 ? 11.75 -25.656 -10.867 1 98.44 183 LEU A C 1
ATOM 1384 O O . LEU A 1 183 ? 11.383 -26.672 -11.469 1 98.44 183 LEU A O 1
ATOM 1388 N N . PRO A 1 184 ? 11.961 -25.656 -9.555 1 98.69 184 PRO A N 1
ATOM 1389 C CA . PRO A 1 184 ? 11.562 -26.812 -8.766 1 98.69 184 PRO A CA 1
ATOM 1390 C C . PRO A 1 184 ? 10.055 -26.891 -8.523 1 98.69 184 PRO A C 1
ATOM 1392 O O . PRO A 1 184 ? 9.578 -26.484 -7.461 1 98.69 184 PRO A O 1
ATOM 1395 N N . PHE A 1 185 ? 9.344 -27.5 -9.359 1 98.44 185 PHE A N 1
ATOM 1396 C CA . PHE A 1 185 ? 7.887 -27.531 -9.375 1 98.44 185 PHE A CA 1
ATOM 1397 C C . PHE A 1 185 ? 7.344 -28.141 -8.086 1 98.44 185 PHE A C 1
ATOM 1399 O O . PHE A 1 185 ? 6.277 -27.734 -7.609 1 98.44 185 PHE A O 1
ATOM 1406 N N . PRO A 1 186 ? 8.031 -29.094 -7.48 1 98.19 186 PRO A N 1
ATOM 1407 C CA . PRO A 1 186 ? 7.512 -29.672 -6.242 1 98.19 186 PRO A CA 1
ATOM 1408 C C . PRO A 1 186 ? 7.379 -28.641 -5.117 1 98.19 186 PRO A C 1
ATOM 1410 O O . PRO A 1 186 ? 6.711 -28.906 -4.113 1 98.19 186 PRO A O 1
ATOM 1413 N N . PHE A 1 187 ? 8.047 -27.516 -5.227 1 98.69 187 PHE A N 1
ATOM 1414 C CA . PHE A 1 187 ? 8.008 -26.5 -4.18 1 98.69 187 PHE A CA 1
ATOM 1415 C C . PHE A 1 187 ? 6.777 -25.609 -4.34 1 98.69 187 PHE A C 1
ATOM 1417 O O . PHE A 1 187 ? 6.43 -24.844 -3.432 1 98.69 187 PHE A O 1
ATOM 1424 N N . ILE A 1 188 ? 6.047 -25.703 -5.445 1 98.69 188 ILE A N 1
ATOM 1425 C CA . ILE A 1 188 ? 4.961 -24.797 -5.785 1 98.69 188 ILE A CA 1
ATOM 1426 C C . ILE A 1 188 ? 3.727 -25.125 -4.945 1 98.69 188 ILE A C 1
ATOM 1428 O O . ILE A 1 188 ? 3.387 -26.297 -4.766 1 98.69 188 ILE A O 1
ATOM 1432 N N . TRP A 1 189 ? 3.084 -24.125 -4.434 1 98.75 189 TRP A N 1
ATOM 1433 C CA . TRP A 1 189 ? 1.779 -24.234 -3.789 1 98.75 189 TRP A CA 1
ATOM 1434 C C . TRP A 1 189 ? 0.787 -23.25 -4.395 1 98.75 189 TRP A C 1
ATOM 1436 O O . TRP A 1 189 ? 0.889 -22.031 -4.168 1 98.75 189 TRP A O 1
ATOM 1446 N N . SER A 1 190 ? -0.193 -23.688 -5.055 1 97.31 190 SER A N 1
ATOM 1447 C CA . SER A 1 190 ? -1.146 -22.828 -5.746 1 97.31 190 SER A CA 1
ATOM 1448 C C . SER A 1 190 ? -2.508 -22.844 -5.062 1 97.31 190 SER A C 1
ATOM 1450 O O . SER A 1 190 ? -3.359 -22 -5.336 1 97.31 190 SER A O 1
ATOM 1452 N N . CYS A 1 191 ? -2.707 -23.719 -4.117 1 97.69 191 CYS A N 1
ATOM 1453 C CA . CYS A 1 191 ? -4.012 -23.984 -3.521 1 97.69 191 CYS A CA 1
ATOM 1454 C C . CYS A 1 191 ? -4.422 -22.859 -2.578 1 97.69 191 CYS A C 1
ATOM 1456 O O . CYS A 1 191 ? -3.598 -22.344 -1.821 1 97.69 191 CYS A O 1
ATOM 1458 N N . TYR A 1 192 ? -5.719 -22.531 -2.58 1 96.5 192 TYR A N 1
ATOM 1459 C CA . TYR A 1 192 ? -6.254 -21.516 -1.681 1 96.5 192 TYR A CA 1
ATOM 1460 C C . TYR A 1 192 ? -6.418 -22.062 -0.27 1 96.5 192 TYR A C 1
ATOM 1462 O O . TYR A 1 192 ? -6.684 -21.312 0.67 1 96.5 192 TYR A O 1
ATOM 1470 N N . ARG A 1 193 ? -6.188 -23.344 -0.152 1 95.75 193 ARG A N 1
ATOM 1471 C CA . ARG A 1 193 ? -6.375 -24 1.134 1 95.75 193 ARG A CA 1
ATOM 1472 C C . ARG A 1 193 ? -5.035 -24.406 1.74 1 95.75 193 ARG A C 1
ATOM 1474 O O . ARG A 1 193 ? -3.984 -24.203 1.135 1 95.75 193 ARG A O 1
ATOM 1481 N N . ALA A 1 194 ? -5.074 -24.844 3.033 1 93.94 194 ALA A N 1
ATOM 1482 C CA . ALA A 1 194 ? -3.859 -25.219 3.756 1 93.94 194 ALA A CA 1
ATOM 1483 C C . ALA A 1 194 ? -3.873 -26.703 4.125 1 93.94 194 ALA A C 1
ATOM 1485 O O . ALA A 1 194 ? -3.545 -27.078 5.254 1 93.94 194 ALA A O 1
ATOM 1486 N N . GLY A 1 195 ? -4.23 -27.516 3.203 1 93.25 195 GLY A N 1
ATOM 1487 C CA . GLY A 1 195 ? -4.211 -28.953 3.445 1 93.25 195 GLY A CA 1
ATOM 1488 C C . GLY A 1 195 ? -2.824 -29.547 3.32 1 93.25 195 GLY A C 1
ATOM 1489 O O . GLY A 1 195 ? -1.844 -28.828 3.111 1 93.25 195 GLY A O 1
ATOM 1490 N N . GLU A 1 196 ? -2.723 -30.797 3.539 1 95.88 196 GLU A N 1
ATOM 1491 C CA . GLU A 1 196 ? -1.447 -31.5 3.408 1 95.88 196 GLU A CA 1
ATOM 1492 C C . GLU A 1 196 ? -0.944 -31.469 1.969 1 95.88 196 GLU A C 1
ATOM 1494 O O . GLU A 1 196 ? 0.259 -31.344 1.728 1 95.88 196 GLU A O 1
ATOM 1499 N N . GLU A 1 197 ? -1.906 -31.578 1.108 1 97.44 197 GLU A N 1
ATOM 1500 C CA . GLU A 1 197 ? -1.634 -31.469 -0.321 1 97.44 197 GLU A CA 1
ATOM 1501 C C . GLU A 1 197 ? -2.584 -30.469 -0.989 1 97.44 197 GLU A C 1
ATOM 1503 O O . GLU A 1 197 ? -3.613 -30.109 -0.416 1 97.44 197 GLU A O 1
ATOM 1508 N N . MET A 1 198 ? -2.238 -29.969 -2.156 1 97.88 198 MET A N 1
ATOM 1509 C CA . MET A 1 198 ? -3.139 -29.125 -2.93 1 97.88 198 MET A CA 1
ATOM 1510 C C . MET A 1 198 ? -4.434 -29.859 -3.258 1 97.88 198 MET A C 1
ATOM 1512 O O . MET A 1 198 ? -4.402 -31.016 -3.695 1 97.88 198 MET A O 1
ATOM 1516 N N . CYS A 1 199 ? -5.559 -29.234 -3.154 1 96.75 199 CYS A N 1
ATOM 1517 C CA . CYS A 1 199 ? -6.859 -29.891 -3.137 1 96.75 199 CYS A CA 1
ATOM 1518 C C . CYS A 1 199 ? -7.262 -30.328 -4.539 1 96.75 199 CYS A C 1
ATOM 1520 O O . CYS A 1 199 ? -8.047 -31.266 -4.695 1 96.75 199 CYS A O 1
ATOM 1522 N N . GLY A 1 200 ? -6.789 -29.672 -5.535 1 96.25 200 GLY A N 1
ATOM 1523 C CA . GLY A 1 200 ? -7.082 -30.031 -6.914 1 96.25 200 GLY A CA 1
ATOM 1524 C C . GLY A 1 200 ? -8.469 -29.609 -7.355 1 96.25 200 GLY A C 1
ATOM 1525 O O . GLY A 1 200 ? -8.867 -29.859 -8.5 1 96.25 200 GLY A O 1
ATOM 1526 N N . ARG A 1 201 ? -9.164 -28.875 -6.438 1 95.56 201 ARG A N 1
ATOM 1527 C CA . ARG A 1 201 ? -10.562 -28.594 -6.758 1 95.56 201 ARG A CA 1
ATOM 1528 C C . ARG A 1 201 ? -10.852 -27.109 -6.707 1 95.56 201 ARG A C 1
ATOM 1530 O O . ARG A 1 201 ? -11.844 -26.641 -7.27 1 95.56 201 ARG A O 1
ATOM 1537 N N . CYS A 1 202 ? -10.133 -26.359 -5.969 1 95.44 202 CYS A N 1
ATOM 1538 C CA . CYS A 1 202 ? -10.352 -24.922 -5.949 1 95.44 202 CYS A CA 1
ATOM 1539 C C . CYS A 1 202 ? -9.961 -24.297 -7.277 1 95.44 202 CYS A C 1
ATOM 1541 O O . CYS A 1 202 ? -9.281 -24.922 -8.094 1 95.44 202 CYS A O 1
ATOM 1543 N N . PRO A 1 203 ? -10.359 -23.078 -7.523 1 93.31 203 PRO A N 1
ATOM 1544 C CA . PRO A 1 203 ? -10.094 -22.453 -8.828 1 93.31 203 PRO A CA 1
ATOM 1545 C C . PRO A 1 203 ? -8.602 -22.391 -9.148 1 93.31 203 PRO A C 1
ATOM 1547 O O . PRO A 1 203 ? -8.195 -22.656 -10.289 1 93.31 203 PRO A O 1
ATOM 1550 N N . SER A 1 204 ? -7.797 -22.047 -8.211 1 94.81 204 SER A N 1
ATOM 1551 C CA . SER A 1 204 ? -6.359 -21.922 -8.43 1 94.81 204 SER A CA 1
ATOM 1552 C C . SER A 1 204 ? -5.719 -23.266 -8.734 1 94.81 204 SER A C 1
ATOM 1554 O O . SER A 1 204 ? -4.875 -23.375 -9.633 1 94.81 204 SER A O 1
ATOM 1556 N N . CYS A 1 205 ? -6.082 -24.312 -8.008 1 96.81 205 CYS A N 1
ATOM 1557 C CA . CYS A 1 205 ? -5.574 -25.641 -8.273 1 96.81 205 CYS A CA 1
ATOM 1558 C C . CYS A 1 205 ? -5.953 -26.109 -9.68 1 96.81 205 CYS A C 1
ATOM 1560 O O . CYS A 1 205 ? -5.121 -26.641 -10.406 1 96.81 205 CYS A O 1
ATOM 1562 N N . LEU A 1 206 ? -7.184 -25.875 -10.008 1 95.44 206 LEU A N 1
ATOM 1563 C CA . LEU A 1 206 ? -7.66 -26.312 -11.32 1 95.44 206 LEU A CA 1
ATOM 1564 C C . LEU A 1 206 ? -6.859 -25.656 -12.438 1 95.44 206 LEU A C 1
ATOM 1566 O O . LEU A 1 206 ? -6.449 -26.328 -13.391 1 95.44 206 LEU A O 1
ATOM 1570 N N . ARG A 1 207 ? -6.625 -24.406 -12.305 1 94.31 207 ARG A N 1
ATOM 1571 C CA . ARG A 1 207 ? -5.852 -23.672 -13.305 1 94.31 207 ARG A CA 1
ATOM 1572 C C . ARG A 1 207 ? -4.418 -24.203 -13.367 1 94.31 207 ARG A C 1
ATOM 1574 O O . ARG A 1 207 ? -3.852 -24.344 -14.453 1 94.31 207 ARG A O 1
ATOM 1581 N N . TYR A 1 208 ? -3.877 -24.484 -12.219 1 96.62 208 TYR A N 1
ATOM 1582 C CA . TYR A 1 208 ? -2.498 -24.953 -12.125 1 96.62 208 TYR A CA 1
ATOM 1583 C C . TYR A 1 208 ? -2.342 -26.328 -12.758 1 96.62 208 TYR A C 1
ATOM 1585 O O . TYR A 1 208 ? -1.487 -26.531 -13.625 1 96.62 208 TYR A O 1
ATOM 1593 N N . PHE A 1 209 ? -3.18 -27.25 -12.391 1 96.56 209 PHE A N 1
ATOM 1594 C CA . PHE A 1 209 ? -3.045 -28.625 -12.859 1 96.56 209 PHE A CA 1
ATOM 1595 C C . PHE A 1 209 ? -3.393 -28.719 -14.344 1 96.56 209 PHE A C 1
ATOM 1597 O O . PHE A 1 209 ? -2.789 -29.5 -15.078 1 96.56 209 PHE A O 1
ATOM 1604 N N . ARG A 1 210 ? -4.359 -27.969 -14.719 1 95.06 210 ARG A N 1
ATOM 1605 C CA . ARG A 1 210 ? -4.645 -27.906 -16.156 1 95.06 210 ARG A CA 1
ATOM 1606 C C . ARG A 1 210 ? -3.428 -27.438 -16.938 1 95.06 210 ARG A C 1
ATOM 1608 O O . ARG A 1 210 ? -3.096 -28 -17.984 1 95.06 210 ARG A O 1
ATOM 1615 N N . ALA A 1 211 ? -2.803 -26.406 -16.453 1 96 211 ALA A N 1
ATOM 1616 C CA . ALA A 1 211 ? -1.623 -25.844 -17.125 1 96 211 ALA A CA 1
ATOM 1617 C C . ALA A 1 211 ? -0.506 -26.891 -17.203 1 96 211 ALA A C 1
ATOM 1619 O O . ALA A 1 211 ? 0.178 -27 -18.219 1 96 211 ALA A O 1
ATOM 1620 N N . LEU A 1 212 ? -0.279 -27.656 -16.156 1 96.88 212 LEU A N 1
ATOM 1621 C CA . LEU A 1 212 ? 0.731 -28.719 -16.141 1 96.88 212 LEU A CA 1
ATOM 1622 C C . LEU A 1 212 ? 0.44 -29.766 -17.219 1 96.88 212 LEU A C 1
ATOM 1624 O O . LEU A 1 212 ? 1.338 -30.156 -17.953 1 96.88 212 LEU A O 1
ATOM 1628 N N . ARG A 1 213 ? -0.814 -30.125 -17.234 1 95.62 213 ARG A N 1
ATOM 1629 C CA . ARG A 1 213 ? -1.222 -31.141 -18.203 1 95.62 213 ARG A CA 1
ATOM 1630 C C . ARG A 1 213 ? -1.031 -30.641 -19.641 1 95.62 213 ARG A C 1
ATOM 1632 O O . ARG A 1 213 ? -0.491 -31.359 -20.484 1 95.62 213 ARG A O 1
ATOM 1639 N N . GLU A 1 214 ? -1.472 -29.453 -19.844 1 94.38 214 GLU A N 1
ATOM 1640 C CA . GLU A 1 214 ? -1.406 -28.891 -21.188 1 94.38 214 GLU A CA 1
ATOM 1641 C C . GLU A 1 214 ? 0.039 -28.672 -21.625 1 94.38 214 GLU A C 1
ATOM 1643 O O . GLU A 1 214 ? 0.353 -28.781 -22.812 1 94.38 214 GLU A O 1
ATOM 1648 N N . ALA A 1 215 ? 0.9 -28.344 -20.75 1 94.31 215 ALA A N 1
ATOM 1649 C CA . ALA A 1 215 ? 2.312 -28.125 -21.047 1 94.31 215 ALA A CA 1
ATOM 1650 C C . ALA A 1 215 ? 3.006 -29.438 -21.406 1 94.31 215 ALA A C 1
ATOM 1652 O O . ALA A 1 215 ? 3.99 -29.453 -22.156 1 94.31 215 ALA A O 1
ATOM 1653 N N . GLU A 1 216 ? 2.598 -30.562 -20.859 1 89.5 216 GLU A N 1
ATOM 1654 C CA . GLU A 1 216 ? 3.162 -31.875 -21.141 1 89.5 216 GLU A CA 1
ATOM 1655 C C . GLU A 1 216 ? 2.693 -32.406 -22.5 1 89.5 216 GLU A C 1
ATOM 1657 O O . GLU A 1 216 ? 3.43 -33.125 -23.172 1 89.5 216 GLU A O 1
ATOM 1662 N N . GLU A 1 217 ? 1.47 -32.25 -22.844 1 85.75 217 GLU A N 1
ATOM 1663 C CA . GLU A 1 217 ? 0.905 -32.781 -24.078 1 85.75 217 GLU A CA 1
ATOM 1664 C C . GLU A 1 217 ? 1.624 -32.188 -25.297 1 85.75 217 GLU A C 1
ATOM 1666 O O . GLU A 1 217 ? 1.647 -32.812 -26.359 1 85.75 217 GLU A O 1
ATOM 1671 N N . GLU A 1 218 ? 2.102 -30.984 -25.281 1 67.12 218 GLU A N 1
ATOM 1672 C CA . GLU A 1 218 ? 2.758 -30.438 -26.469 1 67.12 218 GLU A CA 1
ATOM 1673 C C . GLU A 1 218 ? 4.164 -31 -26.625 1 67.12 218 GLU A C 1
ATOM 1675 O O . GLU A 1 218 ? 4.801 -30.812 -27.656 1 67.12 218 GLU A O 1
ATOM 1680 N N . TRP A 1 219 ? 4.793 -31.719 -25.688 1 50.78 219 TRP A N 1
ATOM 1681 C CA . TRP A 1 219 ? 6.02 -32.438 -25.984 1 50.78 219 TRP A CA 1
ATOM 1682 C C . TRP A 1 219 ? 5.742 -33.938 -26.125 1 50.78 219 TRP A C 1
ATOM 1684 O O . TRP A 1 219 ? 4.863 -34.469 -25.438 1 50.78 219 TRP A O 1
ATOM 1694 N N . MET B 1 1 ? -21.109 12.133 0.382 1 93.38 1 MET B N 1
ATOM 1695 C CA . MET B 1 1 ? -20.031 11.25 -0.042 1 93.38 1 MET B CA 1
ATOM 1696 C C . MET B 1 1 ? -19.5 10.422 1.13 1 93.38 1 MET B C 1
ATOM 1698 O O . MET B 1 1 ? -19.266 10.961 2.211 1 93.38 1 MET B O 1
ATOM 1702 N N . LYS B 1 2 ? -19.469 9.117 1.037 1 97.75 2 LYS B N 1
ATOM 1703 C CA . LYS B 1 2 ? -18.875 8.242 2.047 1 97.75 2 LYS B CA 1
ATOM 1704 C C . LYS B 1 2 ? -17.375 8.141 1.87 1 97.75 2 LYS B C 1
ATOM 1706 O O . LYS B 1 2 ? -16.891 7.898 0.763 1 97.75 2 LYS B O 1
ATOM 1711 N N . SER B 1 3 ? -16.594 8.375 3.012 1 98.75 3 SER B N 1
ATOM 1712 C CA . SER B 1 3 ? -15.148 8.43 2.822 1 98.75 3 SER B CA 1
ATOM 1713 C C . SER B 1 3 ? -14.414 7.824 4.008 1 98.75 3 SER B C 1
ATOM 1715 O O . SER B 1 3 ? -14.992 7.648 5.086 1 98.75 3 SER B O 1
ATOM 1717 N N . VAL B 1 4 ? -13.219 7.348 3.77 1 98.94 4 VAL B N 1
ATOM 1718 C CA . VAL B 1 4 ? -12.195 7.02 4.758 1 98.94 4 VAL B CA 1
ATOM 1719 C C . VAL B 1 4 ? -11.125 8.117 4.781 1 98.94 4 VAL B C 1
ATOM 1721 O O . VAL B 1 4 ? -10.641 8.539 3.73 1 98.94 4 VAL B O 1
ATOM 1724 N N . VAL B 1 5 ? -10.781 8.594 5.949 1 98.94 5 VAL B N 1
ATOM 1725 C CA . VAL B 1 5 ? -9.828 9.688 6.059 1 98.94 5 VAL B CA 1
ATOM 1726 C C . VAL B 1 5 ? -8.523 9.18 6.664 1 98.94 5 VAL B C 1
ATOM 1728 O O . VAL B 1 5 ? -8.531 8.516 7.703 1 98.94 5 VAL B O 1
ATOM 1731 N N . LEU B 1 6 ? -7.434 9.422 5.957 1 98.94 6 LEU B N 1
ATOM 1732 C CA . LEU B 1 6 ? -6.117 9.227 6.559 1 98.94 6 LEU B CA 1
ATOM 1733 C C . LEU B 1 6 ? -5.777 10.383 7.496 1 98.94 6 LEU B C 1
ATOM 1735 O O . LEU B 1 6 ? -5.574 11.508 7.047 1 98.94 6 LEU B O 1
ATOM 1739 N N . LEU B 1 7 ? -5.68 10.047 8.781 1 98.94 7 LEU B N 1
ATOM 1740 C CA . LEU B 1 7 ? -5.57 11.086 9.805 1 98.94 7 LEU B CA 1
ATOM 1741 C C . LEU B 1 7 ? -4.273 10.938 10.594 1 98.94 7 LEU B C 1
ATOM 1743 O O . LEU B 1 7 ? -4.105 9.977 11.344 1 98.94 7 LEU B O 1
ATOM 1747 N N . SER B 1 8 ? -3.365 11.836 10.453 1 98.25 8 SER B N 1
ATOM 1748 C CA . SER B 1 8 ? -2.08 11.797 11.148 1 98.25 8 SER B CA 1
ATOM 1749 C C . SER B 1 8 ? -2.139 12.562 12.469 1 98.25 8 SER B C 1
ATOM 1751 O O . SER B 1 8 ? -1.267 12.398 13.32 1 98.25 8 SER B O 1
ATOM 1753 N N . GLY B 1 9 ? -3.113 13.445 12.594 1 98.06 9 GLY B N 1
ATOM 1754 C CA . GLY B 1 9 ? -3.152 14.344 13.742 1 98.06 9 GLY B CA 1
ATOM 1755 C C . GLY B 1 9 ? -2.561 15.711 13.453 1 98.06 9 GLY B C 1
ATOM 1756 O O . GLY B 1 9 ? -2.668 16.625 14.273 1 98.06 9 GLY B O 1
ATOM 1757 N N . GLY B 1 10 ? -1.973 15.875 12.312 1 98.38 10 GLY B N 1
ATOM 1758 C CA . GLY B 1 10 ? -1.423 17.156 11.906 1 98.38 10 GLY B CA 1
ATOM 1759 C C . GLY B 1 10 ? -2.453 18.078 11.281 1 98.38 10 GLY B C 1
ATOM 1760 O O . GLY B 1 10 ? -3.613 17.703 11.117 1 98.38 10 GLY B O 1
ATOM 1761 N N . LEU B 1 11 ? -2.006 19.234 10.898 1 98.56 11 LEU B N 1
ATOM 1762 C CA . LEU B 1 11 ? -2.877 20.297 10.422 1 98.56 11 LEU B CA 1
ATOM 1763 C C . LEU B 1 11 ? -3.604 19.875 9.148 1 98.56 11 LEU B C 1
ATOM 1765 O O . LEU B 1 11 ? -4.832 19.938 9.086 1 98.56 11 LEU B O 1
ATOM 1769 N N . ASP B 1 12 ? -2.875 19.391 8.156 1 98.56 12 ASP B N 1
ATOM 1770 C CA . ASP B 1 12 ? -3.436 19.125 6.832 1 98.56 12 ASP B CA 1
ATOM 1771 C C . ASP B 1 12 ? -4.492 18.031 6.891 1 98.56 12 ASP B C 1
ATOM 1773 O O . ASP B 1 12 ? -5.594 18.188 6.363 1 98.56 12 ASP B O 1
ATOM 1777 N N . SER B 1 13 ? -4.16 16.938 7.551 1 98.81 13 SER B N 1
ATOM 1778 C CA . SER B 1 13 ? -5.102 15.828 7.645 1 98.81 13 SER B CA 1
ATOM 1779 C C . SER B 1 13 ? -6.301 16.188 8.516 1 98.81 13 SER B C 1
ATOM 1781 O O . SER B 1 13 ? -7.418 15.75 8.258 1 98.81 13 SER B O 1
ATOM 1783 N N . ALA B 1 14 ? -6.098 16.984 9.531 1 98.88 14 ALA B N 1
ATOM 1784 C CA . ALA B 1 14 ? -7.188 17.406 10.398 1 98.88 14 ALA B CA 1
ATOM 1785 C C . ALA B 1 14 ? -8.188 18.281 9.641 1 98.88 14 ALA B C 1
ATOM 1787 O O . ALA B 1 14 ? -9.398 18.094 9.773 1 98.88 14 ALA B O 1
ATOM 1788 N N . VAL B 1 15 ? -7.699 19.219 8.883 1 98.88 15 VAL B N 1
ATOM 1789 C CA . VAL B 1 15 ? -8.586 20.062 8.094 1 98.88 15 VAL B CA 1
ATOM 1790 C C . VAL B 1 15 ? -9.328 19.234 7.059 1 98.88 15 VAL B C 1
ATOM 1792 O O . VAL B 1 15 ? -10.516 19.438 6.812 1 98.88 15 VAL B O 1
ATOM 1795 N N . CYS B 1 16 ? -8.656 18.281 6.5 1 98.94 16 CYS B N 1
ATOM 1796 C CA . CYS B 1 16 ? -9.312 17.391 5.547 1 98.94 16 CYS B CA 1
ATOM 1797 C C . CYS B 1 16 ? -10.414 16.594 6.219 1 98.94 16 CYS B C 1
ATOM 1799 O O . CYS B 1 16 ? -11.469 16.359 5.629 1 98.94 16 CYS B O 1
ATOM 1801 N N . LEU B 1 17 ? -10.148 16.109 7.461 1 98.94 17 LEU B N 1
ATOM 1802 C CA . LEU B 1 17 ? -11.203 15.438 8.211 1 98.94 17 LEU B CA 1
ATOM 1803 C C . LEU B 1 17 ? -12.422 16.344 8.383 1 98.94 17 LEU B C 1
ATOM 1805 O O . LEU B 1 17 ? -13.547 15.93 8.109 1 98.94 17 LEU B O 1
ATOM 1809 N N . ALA B 1 18 ? -12.188 17.578 8.773 1 98.88 18 ALA B N 1
ATOM 1810 C CA . ALA B 1 18 ? -13.281 18.531 8.961 1 98.88 18 ALA B CA 1
ATOM 1811 C C . ALA B 1 18 ? -14.062 18.75 7.668 1 98.88 18 ALA B C 1
ATOM 1813 O O . ALA B 1 18 ? -15.297 18.75 7.676 1 98.88 18 ALA B O 1
ATOM 1814 N N . CYS B 1 19 ? -13.352 18.891 6.586 1 98.88 19 CYS B N 1
ATOM 1815 C CA . CYS B 1 19 ? -13.984 19.062 5.285 1 98.88 19 CYS B CA 1
ATOM 1816 C C . CYS B 1 19 ? -14.82 17.844 4.91 1 98.88 19 CYS B C 1
ATOM 1818 O O . CYS B 1 19 ? -15.945 17.984 4.426 1 98.88 19 CYS B O 1
ATOM 1820 N N . ALA B 1 20 ? -14.227 16.688 5.121 1 98.81 20 ALA B N 1
ATOM 1821 C CA . ALA B 1 20 ? -14.906 15.438 4.754 1 98.81 20 ALA B CA 1
ATOM 1822 C C . ALA B 1 20 ? -16.188 15.266 5.547 1 98.81 20 ALA B C 1
ATOM 1824 O O . ALA B 1 20 ? -17.203 14.781 5.012 1 98.81 20 ALA B O 1
ATOM 1825 N N . VAL B 1 21 ? -16.125 15.633 6.801 1 98.69 21 VAL B N 1
ATOM 1826 C CA . VAL B 1 21 ? -17.312 15.547 7.648 1 98.69 21 VAL B CA 1
ATOM 1827 C C . VAL B 1 21 ? -18.391 16.484 7.121 1 98.69 21 VAL B C 1
ATOM 1829 O O . VAL B 1 21 ? -19.578 16.141 7.094 1 98.69 21 VAL B O 1
ATOM 1832 N N . GLU B 1 22 ? -18 17.656 6.668 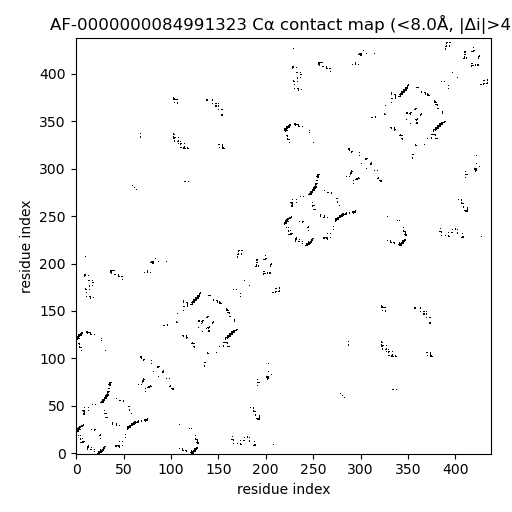1 98.06 22 GLU B N 1
ATOM 1833 C CA . GLU B 1 22 ? -18.938 18.625 6.102 1 98.06 22 GLU B CA 1
ATOM 1834 C C . GLU B 1 22 ? -19.516 18.125 4.781 1 98.06 22 GLU B C 1
ATOM 1836 O O . GLU B 1 22 ? -20.688 18.359 4.473 1 98.06 22 GLU B O 1
ATOM 1841 N N . ASP B 1 23 ? -18.766 17.469 4.051 1 97.62 23 ASP B N 1
ATOM 1842 C CA . ASP B 1 23 ? -19.094 17.094 2.678 1 97.62 23 ASP B CA 1
ATOM 1843 C C . ASP B 1 23 ? -19.875 15.781 2.643 1 97.62 23 ASP B C 1
ATOM 1845 O O . ASP B 1 23 ? -20.406 15.398 1.6 1 97.62 23 ASP B O 1
ATOM 1849 N N . GLY B 1 24 ? -19.844 15.055 3.717 1 98 24 GLY B N 1
ATOM 1850 C CA . GLY B 1 24 ? -20.531 13.766 3.719 1 98 24 GLY B CA 1
ATOM 1851 C C . GLY B 1 24 ? -20.281 12.961 4.977 1 98 24 GLY B C 1
ATOM 1852 O O . GLY B 1 24 ? -20.266 13.516 6.082 1 98 24 GLY B O 1
ATOM 1853 N N . GLU B 1 25 ? -20.203 11.625 4.828 1 98.44 25 GLU B N 1
ATOM 1854 C CA . GLU B 1 25 ? -20.031 10.703 5.945 1 98.44 25 GLU B CA 1
ATOM 1855 C C . GLU B 1 25 ? -18.625 10.133 5.965 1 98.44 25 GLU B C 1
ATOM 1857 O O . GLU B 1 25 ? -18.219 9.438 5.031 1 98.44 25 GLU B O 1
ATOM 1862 N N . VAL B 1 26 ? -18 10.43 6.973 1 98.88 26 VAL B N 1
ATOM 1863 C CA . VAL B 1 26 ? -16.719 9.758 7.207 1 98.88 26 VAL B CA 1
ATOM 1864 C C . VAL B 1 26 ? -16.953 8.453 7.969 1 98.88 26 VAL B C 1
ATOM 1866 O O . VAL B 1 26 ? -17.328 8.477 9.141 1 98.88 26 VAL B O 1
ATOM 1869 N N . VAL B 1 27 ? -16.656 7.383 7.316 1 98.75 27 VAL B N 1
ATOM 1870 C CA . VAL B 1 27 ? -17.031 6.098 7.902 1 98.75 27 VAL B CA 1
ATOM 1871 C C . VAL B 1 27 ? -15.898 5.59 8.789 1 98.75 27 VAL B C 1
ATOM 1873 O O . VAL B 1 27 ? -16.109 4.738 9.656 1 98.75 27 VAL B O 1
ATOM 1876 N N . LEU B 1 28 ? -14.703 6.09 8.555 1 98.88 28 LEU B N 1
ATOM 1877 C CA . LEU B 1 28 ? -13.531 5.645 9.305 1 98.88 28 LEU B CA 1
ATOM 1878 C C . LEU B 1 28 ? -12.383 6.629 9.156 1 98.88 28 LEU B C 1
ATOM 1880 O O . LEU B 1 28 ? -12.141 7.148 8.07 1 98.88 28 LEU B O 1
ATOM 1884 N N . SER B 1 29 ? -11.727 6.957 10.188 1 98.94 29 SER B N 1
ATOM 1885 C CA . SER B 1 29 ? -10.422 7.605 10.141 1 98.94 29 SER B CA 1
ATOM 1886 C C . SER B 1 29 ? -9.305 6.625 10.492 1 98.94 29 SER B C 1
ATOM 1888 O O . SER B 1 29 ? -9.453 5.816 11.414 1 98.94 29 SER B O 1
ATOM 1890 N N . LEU B 1 30 ? -8.273 6.656 9.695 1 98.94 30 LEU B N 1
ATOM 1891 C CA . LEU B 1 30 ? -7.148 5.746 9.867 1 98.94 30 LEU B CA 1
ATOM 1892 C C . LEU B 1 30 ? -5.887 6.508 10.258 1 98.94 30 LEU B C 1
ATOM 1894 O O . LEU B 1 30 ? -5.543 7.516 9.633 1 98.94 30 LEU B O 1
ATOM 1898 N N . THR B 1 31 ? -5.254 6.039 11.297 1 98.94 31 THR B N 1
ATOM 1899 C CA . THR B 1 31 ? -3.945 6.539 11.711 1 98.94 31 THR B CA 1
ATOM 1900 C C . THR B 1 31 ? -2.896 5.438 11.641 1 98.94 31 THR B C 1
ATOM 1902 O O . THR B 1 31 ? -3.154 4.301 12.039 1 98.94 31 THR B O 1
ATOM 1905 N N . PHE B 1 32 ? -1.769 5.805 11.07 1 98.69 32 PHE B N 1
ATOM 1906 C CA . PHE B 1 32 ? -0.73 4.797 10.875 1 98.69 32 PHE B CA 1
ATOM 1907 C C . PHE B 1 32 ? 0.341 4.91 11.953 1 98.69 32 PHE B C 1
ATOM 1909 O O . PHE B 1 32 ? 0.871 5.992 12.195 1 98.69 32 PHE B O 1
ATOM 1916 N N . ASP B 1 33 ? 0.603 3.834 12.633 1 98.38 33 ASP B N 1
ATOM 1917 C CA . 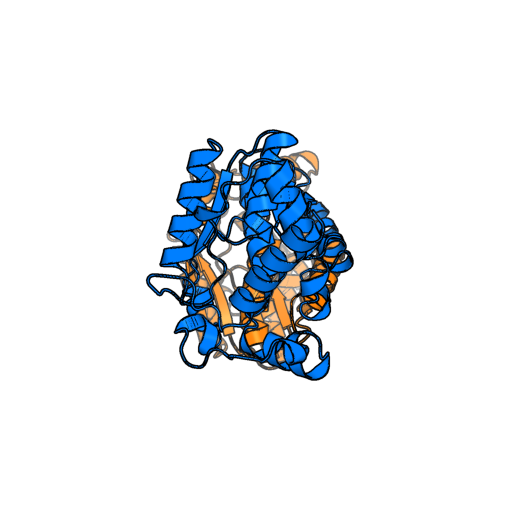ASP B 1 33 ? 1.788 3.635 13.461 1 98.38 33 ASP B CA 1
ATOM 1918 C C . ASP B 1 33 ? 2.836 2.799 12.727 1 98.38 33 ASP B C 1
ATOM 1920 O O . ASP B 1 33 ? 2.723 1.573 12.656 1 98.38 33 ASP B O 1
ATOM 1924 N N . TYR B 1 34 ? 3.818 3.514 12.188 1 97.25 34 TYR B N 1
ATOM 1925 C CA . TYR B 1 34 ? 4.812 2.811 11.383 1 97.25 34 TYR B CA 1
ATOM 1926 C C . TYR B 1 34 ? 6.195 2.926 12.008 1 97.25 34 TYR B C 1
ATOM 1928 O O . TYR B 1 34 ? 7.211 2.789 11.32 1 97.25 34 TYR B O 1
ATOM 1936 N N . GLY B 1 35 ? 6.191 3.246 13.266 1 96.88 35 GLY B N 1
ATOM 1937 C CA . GLY B 1 35 ? 7.43 3.266 14.031 1 96.88 35 GLY B CA 1
ATOM 1938 C C . GLY B 1 35 ? 8.062 4.641 14.102 1 96.88 35 GLY B C 1
ATOM 1939 O O . GLY B 1 35 ? 9.188 4.785 14.586 1 96.88 35 GLY B O 1
ATOM 1940 N N . GLN B 1 36 ? 7.402 5.66 13.641 1 97.19 36 GLN B N 1
ATOM 1941 C CA . GLN B 1 36 ? 7.934 7.016 13.68 1 97.19 36 GLN B CA 1
ATOM 1942 C C . GLN B 1 36 ? 7.988 7.543 15.109 1 97.19 36 GLN B C 1
ATOM 1944 O O . GLN B 1 36 ? 7.148 7.191 15.938 1 97.19 36 GLN B O 1
ATOM 1949 N N . ALA B 1 37 ? 8.898 8.43 15.352 1 96.94 37 ALA B N 1
ATOM 1950 C CA . ALA B 1 37 ? 9.148 8.977 16.688 1 96.94 37 ALA B CA 1
ATOM 1951 C C . ALA B 1 37 ? 7.887 9.609 17.266 1 96.94 37 ALA B C 1
ATOM 1953 O O . ALA B 1 37 ? 7.609 9.477 18.453 1 96.94 37 ALA B O 1
ATOM 1954 N N . ALA B 1 38 ? 7.07 10.211 16.453 1 97.62 38 ALA B N 1
ATOM 1955 C CA . ALA B 1 38 ? 5.922 11 16.906 1 97.62 38 ALA B CA 1
ATOM 1956 C C . ALA B 1 38 ? 4.672 10.133 17.016 1 97.62 38 ALA B C 1
ATOM 1958 O O . ALA B 1 38 ? 3.578 10.641 17.266 1 97.62 38 ALA B O 1
ATOM 1959 N N . ALA B 1 39 ? 4.762 8.852 16.875 1 98.12 39 ALA B N 1
ATOM 1960 C CA . ALA B 1 39 ? 3.617 7.961 16.719 1 98.12 39 ALA B CA 1
ATOM 1961 C C . ALA B 1 39 ? 2.621 8.148 17.859 1 98.12 39 ALA B C 1
ATOM 1963 O O . ALA B 1 39 ? 1.428 8.352 17.625 1 98.12 39 ALA B O 1
ATOM 1964 N N . LYS B 1 40 ? 3.072 8.133 19.078 1 98.06 40 LYS B N 1
ATOM 1965 C CA . LYS B 1 40 ? 2.188 8.219 20.234 1 98.06 40 LYS B CA 1
ATOM 1966 C C . LYS B 1 40 ? 1.394 9.516 20.219 1 98.06 40 LYS B C 1
ATOM 1968 O O . LYS B 1 40 ? 0.179 9.516 20.438 1 98.06 40 LYS B O 1
ATOM 1973 N N . LYS B 1 41 ? 2.037 10.602 19.984 1 98.62 41 LYS B N 1
ATOM 1974 C CA . LYS B 1 41 ? 1.396 11.914 20 1 98.62 41 LYS B CA 1
ATOM 1975 C C . LYS B 1 41 ? 0.434 12.062 18.812 1 98.62 41 LYS B C 1
ATOM 1977 O O . LYS B 1 41 ? -0.648 12.633 18.969 1 98.62 41 LYS B O 1
ATOM 1982 N N . GLU B 1 42 ? 0.837 11.578 17.672 1 98.69 42 GLU B N 1
ATOM 1983 C CA . GLU B 1 42 ? -0.024 11.602 16.5 1 98.69 42 GLU B CA 1
ATOM 1984 C C . GLU B 1 42 ? -1.3 10.797 16.734 1 98.69 42 GLU B C 1
ATOM 1986 O O . GLU B 1 42 ? -2.395 11.242 16.391 1 98.69 42 GLU B O 1
ATOM 1991 N N . ILE B 1 43 ? -1.165 9.641 17.312 1 98.81 43 ILE B N 1
ATOM 1992 C CA . ILE B 1 43 ? -2.303 8.773 17.594 1 98.81 43 ILE B CA 1
ATOM 1993 C C . ILE B 1 43 ? -3.24 9.469 18.578 1 98.81 43 ILE B C 1
ATOM 1995 O O . ILE B 1 43 ? -4.461 9.461 18.406 1 98.81 43 ILE B O 1
ATOM 1999 N N . GLU B 1 44 ? -2.699 10.07 19.609 1 98.81 44 GLU B N 1
ATOM 2000 C CA . GLU B 1 44 ? -3.5 10.805 20.578 1 98.81 44 GLU B CA 1
ATOM 2001 C C . GLU B 1 44 ? -4.266 11.945 19.906 1 98.81 44 GLU B C 1
ATOM 2003 O O . GLU B 1 44 ? -5.469 12.109 20.141 1 98.81 44 GLU B O 1
ATOM 2008 N N . ALA B 1 45 ? -3.533 12.695 19.125 1 98.88 45 ALA B N 1
ATOM 2009 C CA . ALA B 1 45 ? -4.148 13.82 18.422 1 98.88 45 ALA B CA 1
ATOM 2010 C C . ALA B 1 45 ? -5.266 13.344 17.5 1 98.88 45 ALA B C 1
ATOM 2012 O O . ALA B 1 45 ? -6.375 13.883 17.531 1 98.88 45 ALA B O 1
ATOM 2013 N N . ALA B 1 46 ? -4.988 12.32 16.719 1 98.94 46 ALA B N 1
ATOM 2014 C CA . ALA B 1 46 ? -5.965 11.773 15.781 1 98.94 46 ALA B CA 1
ATOM 2015 C C . ALA B 1 46 ? -7.191 11.242 16.516 1 98.94 46 ALA B C 1
ATOM 2017 O O . ALA B 1 46 ? -8.32 11.406 16.047 1 98.94 46 ALA B O 1
ATOM 2018 N N . SER B 1 47 ? -6.949 10.586 17.609 1 98.88 47 SER B N 1
ATOM 2019 C CA . SER B 1 47 ? -8.039 10.055 18.422 1 98.88 47 SER B CA 1
ATOM 2020 C C . SER B 1 47 ? -8.953 11.172 18.922 1 98.88 47 SER B C 1
ATOM 2022 O O . SER B 1 47 ? -10.1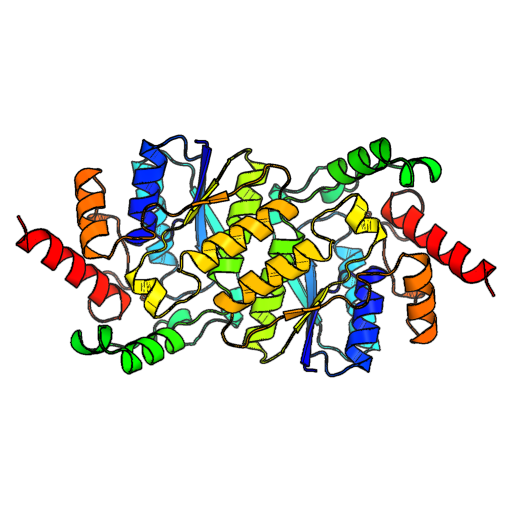72 11.062 18.844 1 98.88 47 SER B O 1
ATOM 2024 N N . LYS B 1 48 ? -8.359 12.242 19.453 1 98.88 48 LYS B N 1
ATOM 2025 C CA . LYS B 1 48 ? -9.141 13.383 19.938 1 98.88 48 LYS B CA 1
ATOM 2026 C C . LYS B 1 48 ? -9.961 14 18.812 1 98.88 48 LYS B C 1
ATOM 2028 O O . LYS B 1 48 ? -11.141 14.305 18.984 1 98.88 48 LYS B O 1
ATOM 2033 N N . LEU B 1 49 ? -9.312 14.133 17.672 1 98.94 49 LEU B N 1
ATOM 2034 C CA . LEU B 1 49 ? -9.984 14.711 16.516 1 98.94 49 LEU B CA 1
ATOM 2035 C C . LEU B 1 49 ? -11.148 13.828 16.078 1 98.94 49 LEU B C 1
ATOM 2037 O O . LEU B 1 49 ? -12.25 14.328 15.82 1 98.94 49 LEU B O 1
ATOM 2041 N N . SER B 1 50 ? -10.891 12.562 15.961 1 98.94 50 SER B N 1
ATOM 2042 C CA . SER B 1 50 ? -11.93 11.625 15.539 1 98.94 50 SER B CA 1
ATOM 2043 C C . SER B 1 50 ? -13.117 11.656 16.484 1 98.94 50 SER B C 1
ATOM 2045 O O . SER B 1 50 ? -14.273 11.664 16.047 1 98.94 50 SER B O 1
ATOM 2047 N N . ARG B 1 51 ? -12.828 11.68 17.781 1 98.81 51 ARG B N 1
ATOM 2048 C CA . ARG B 1 51 ? -13.883 11.75 18.781 1 98.81 51 ARG B CA 1
ATOM 2049 C C . ARG B 1 51 ? -14.68 13.039 18.641 1 98.81 51 ARG B C 1
ATOM 2051 O O . ARG B 1 51 ? -15.914 13.023 18.719 1 98.81 51 ARG B O 1
ATOM 2058 N N . HIS B 1 52 ? -14.008 14.117 18.484 1 98.81 52 HIS B N 1
ATOM 2059 C CA . HIS B 1 52 ? -14.648 15.422 18.344 1 98.81 52 HIS B CA 1
ATOM 2060 C C . HIS B 1 52 ? -15.664 15.422 17.203 1 98.81 52 HIS B C 1
ATOM 2062 O O . HIS B 1 52 ? -16.75 15.977 17.344 1 98.81 52 HIS B O 1
ATOM 2068 N N . TYR B 1 53 ? -15.375 14.75 16.094 1 98.81 53 TYR B N 1
ATOM 2069 C CA . TYR B 1 53 ? -16.219 14.781 14.906 1 98.81 53 TYR B CA 1
ATOM 2070 C C . TYR B 1 53 ? -17.141 13.57 14.859 1 98.81 53 TYR B C 1
ATOM 2072 O O . TYR B 1 53 ? -17.938 13.422 13.922 1 98.81 53 TYR B O 1
ATOM 2080 N N . GLY B 1 54 ? -16.984 12.688 15.797 1 98.62 54 GLY B N 1
ATOM 2081 C CA . GLY B 1 54 ? -17.844 11.516 15.867 1 98.62 54 GLY B CA 1
ATOM 2082 C C . GLY B 1 54 ? -17.531 10.477 14.805 1 98.62 54 GLY B C 1
ATOM 2083 O O . GLY B 1 54 ? -18.438 9.836 14.273 1 98.62 54 GLY B O 1
ATOM 2084 N N . VAL B 1 55 ? -16.312 10.336 14.477 1 98.75 55 VAL B N 1
ATOM 2085 C CA . VAL B 1 55 ? -15.875 9.414 13.43 1 98.75 55 VAL B CA 1
ATOM 2086 C C . VAL B 1 55 ? -15.156 8.227 14.055 1 98.75 55 VAL B C 1
ATOM 2088 O O . VAL B 1 55 ? -14.281 8.391 14.906 1 98.75 55 VAL B O 1
ATOM 2091 N N . PRO B 1 56 ? -15.562 6.914 13.695 1 98.81 56 PRO B N 1
ATOM 2092 C CA . PRO B 1 56 ? -14.758 5.777 14.148 1 98.81 56 PRO B CA 1
ATOM 2093 C C . PRO B 1 56 ? -13.281 5.918 13.789 1 98.81 56 PRO B C 1
ATOM 2095 O O . PRO B 1 56 ? -12.953 6.395 12.695 1 98.81 56 PRO B O 1
ATOM 2098 N N . HIS B 1 57 ? -12.43 5.523 14.711 1 98.88 57 HIS B N 1
ATOM 2099 C CA . HIS B 1 57 ? -10.992 5.684 14.547 1 98.88 57 HIS B CA 1
ATOM 2100 C C . HIS B 1 57 ? -10.266 4.348 14.703 1 98.88 57 HIS B C 1
ATOM 2102 O O . HIS B 1 57 ? -10.547 3.592 15.633 1 98.88 57 HIS B O 1
ATOM 2108 N N . GLN B 1 58 ? -9.398 4.043 13.805 1 98.75 58 GLN B N 1
ATOM 2109 C CA . GLN B 1 58 ? -8.578 2.836 13.883 1 98.75 58 GLN B CA 1
ATOM 2110 C C . GLN B 1 58 ? -7.102 3.156 13.672 1 98.75 58 GLN B C 1
ATOM 2112 O O . GLN B 1 58 ? -6.754 3.932 12.773 1 98.75 58 GLN B O 1
ATOM 2117 N N . VAL B 1 59 ? -6.266 2.635 14.539 1 98.81 59 VAL B N 1
ATOM 2118 C CA . VAL B 1 59 ? -4.816 2.732 14.391 1 98.81 59 VAL B CA 1
ATOM 2119 C C . VAL B 1 59 ? -4.281 1.474 13.711 1 98.81 59 VAL B C 1
ATOM 2121 O O . VAL B 1 59 ? -4.586 0.356 14.141 1 98.81 59 VAL B O 1
ATOM 2124 N N . LEU B 1 60 ? -3.572 1.63 12.641 1 98.31 60 LEU B N 1
ATOM 2125 C CA . LEU B 1 60 ? -2.941 0.514 11.945 1 98.31 60 LEU B CA 1
ATOM 2126 C C . LEU B 1 60 ? -1.444 0.471 12.234 1 98.31 60 LEU B C 1
ATOM 2128 O O . LEU B 1 60 ? -0.738 1.46 12.023 1 98.31 60 LEU B O 1
ATOM 2132 N N . HIS B 1 61 ? -0.991 -0.678 12.688 1 97.06 61 HIS B N 1
ATOM 2133 C CA . HIS B 1 61 ? 0.426 -0.887 12.969 1 97.06 61 HIS B CA 1
ATOM 2134 C C . HIS B 1 61 ? 1.142 -1.484 11.758 1 97.06 61 HIS B C 1
ATOM 2136 O O . HIS B 1 61 ? 0.724 -2.518 11.234 1 97.06 61 HIS B O 1
ATOM 2142 N N . LEU B 1 62 ? 2.172 -0.758 11.32 1 97.19 62 LEU B N 1
ATOM 2143 C CA . LEU B 1 62 ? 2.965 -1.189 10.18 1 97.19 62 LEU B CA 1
ATOM 2144 C C . LEU B 1 62 ? 4.426 -1.391 10.57 1 97.19 62 LEU B C 1
ATOM 2146 O O . LEU B 1 62 ? 5.309 -0.687 10.078 1 97.19 62 LEU B O 1
ATOM 2150 N N . PRO B 1 63 ? 4.688 -2.396 11.273 1 94.44 63 PRO B N 1
ATOM 2151 C CA . PRO B 1 63 ? 6.035 -2.559 11.82 1 94.44 63 PRO B CA 1
ATOM 2152 C C . PRO B 1 63 ? 7.094 -2.756 10.742 1 94.44 63 PRO B C 1
ATOM 2154 O O . PRO B 1 63 ? 8.258 -2.404 10.938 1 94.44 63 PRO B O 1
ATOM 2157 N N . PHE B 1 64 ? 6.766 -3.266 9.609 1 94.88 64 PHE B N 1
ATOM 2158 C CA . PHE B 1 64 ? 7.73 -3.504 8.547 1 94.88 64 PHE B CA 1
ATOM 2159 C C . PHE B 1 64 ? 8.305 -2.191 8.031 1 94.88 64 PHE B C 1
ATOM 2161 O O . PHE B 1 64 ? 9.414 -2.162 7.484 1 94.88 64 PHE B O 1
ATOM 2168 N N . LEU B 1 65 ? 7.59 -1.103 8.188 1 96.19 65 LEU B N 1
ATOM 2169 C CA . LEU B 1 65 ? 8.07 0.191 7.715 1 96.19 65 LEU B CA 1
ATOM 2170 C C . LEU B 1 65 ? 9.117 0.763 8.664 1 96.19 65 LEU B C 1
ATOM 2172 O O . LEU B 1 65 ? 9.898 1.637 8.281 1 96.19 65 LEU B O 1
ATOM 2176 N N . ARG B 1 66 ? 9.039 0.333 9.891 1 94 66 ARG B N 1
ATOM 2177 C CA . ARG B 1 66 ? 10 0.824 10.875 1 94 66 ARG B CA 1
ATOM 2178 C C . ARG B 1 66 ? 11.43 0.596 10.398 1 94 66 ARG B C 1
ATOM 2180 O O . ARG B 1 66 ? 12.305 1.443 10.602 1 94 66 ARG B O 1
ATOM 2187 N N . GLU B 1 67 ? 11.609 -0.491 9.711 1 91.5 67 GLU B N 1
ATOM 2188 C CA . GLU B 1 67 ? 12.938 -0.875 9.234 1 91.5 67 GLU B CA 1
ATOM 2189 C C . GLU B 1 67 ? 13.398 0.029 8.094 1 91.5 67 GLU B C 1
ATOM 2191 O O . GLU B 1 67 ? 14.586 0.088 7.785 1 91.5 67 GLU B O 1
ATOM 2196 N N . LEU B 1 68 ? 12.484 0.716 7.523 1 95.62 68 LEU B N 1
ATOM 2197 C CA . LEU B 1 68 ? 12.789 1.51 6.336 1 95.62 68 LEU B CA 1
ATOM 2198 C C . LEU B 1 68 ? 12.883 2.992 6.684 1 95.62 68 LEU B C 1
ATOM 2200 O O . LEU B 1 68 ? 13.211 3.814 5.824 1 95.62 68 LEU B O 1
ATOM 2204 N N . LEU B 1 69 ? 12.688 3.371 7.945 1 95.81 69 LEU B N 1
ATOM 2205 C CA . LEU B 1 69 ? 12.648 4.766 8.367 1 95.81 69 LEU B CA 1
ATOM 2206 C C . LEU B 1 69 ? 14.055 5.352 8.438 1 95.81 69 LEU B C 1
ATOM 2208 O O . LEU B 1 69 ? 14.984 4.691 8.898 1 95.81 69 LEU B O 1
ATOM 2212 N N . PRO B 1 70 ? 14.172 6.566 7.914 1 94.5 70 PRO B N 1
ATOM 2213 C CA . PRO B 1 70 ? 15.422 7.25 8.258 1 94.5 70 PRO B CA 1
ATOM 2214 C C . PRO B 1 70 ? 15.57 7.484 9.758 1 94.5 70 PRO B C 1
ATOM 2216 O O . PRO B 1 70 ? 14.57 7.578 10.477 1 94.5 70 PRO B O 1
ATOM 2219 N N . PRO B 1 71 ? 16.781 7.57 10.195 1 92.06 71 PRO B N 1
ATOM 2220 C CA . PRO B 1 71 ? 17.047 7.691 11.633 1 92.06 71 PRO B CA 1
ATOM 2221 C C . PRO B 1 71 ? 16.297 8.852 12.273 1 92.06 71 PRO B C 1
ATOM 2223 O O . PRO B 1 71 ? 15.734 8.703 13.359 1 92.06 71 PRO B O 1
ATOM 2226 N N . ALA B 1 72 ? 16.234 9.938 11.609 1 91.44 72 ALA B N 1
ATOM 2227 C CA . ALA B 1 72 ? 15.578 11.117 12.164 1 91.44 72 ALA B CA 1
ATOM 2228 C C . ALA B 1 72 ? 14.094 10.859 12.406 1 91.44 72 ALA B C 1
ATOM 2230 O O . ALA B 1 72 ? 13.531 11.312 13.406 1 91.44 72 ALA B O 1
ATOM 2231 N N . MET B 1 73 ? 13.469 10.102 11.562 1 94.56 73 MET B N 1
ATOM 2232 C CA . MET B 1 73 ? 12.039 9.805 11.672 1 94.56 73 MET B CA 1
ATOM 2233 C C . MET B 1 73 ? 11.781 8.734 12.719 1 94.56 73 MET B C 1
ATOM 2235 O O . MET B 1 73 ? 10.75 8.75 13.391 1 94.56 73 MET B O 1
ATOM 2239 N N . ALA B 1 74 ? 12.711 7.82 12.891 1 94.12 74 ALA B N 1
ATOM 2240 C CA . ALA B 1 74 ? 12.531 6.68 13.781 1 94.12 74 ALA B CA 1
ATOM 2241 C C . ALA B 1 74 ? 12.734 7.09 15.234 1 94.12 74 ALA B C 1
ATOM 2243 O O . ALA B 1 74 ? 11.977 6.664 16.109 1 94.12 74 ALA B O 1
ATOM 2244 N N . SER B 1 75 ? 13.695 7.922 15.461 1 92 75 SER B N 1
ATOM 2245 C CA . SER B 1 75 ? 14.055 8.211 16.844 1 92 75 SER B CA 1
ATOM 2246 C C . SER B 1 75 ? 13.766 9.656 17.203 1 92 75 SER B C 1
ATOM 2248 O O . SER B 1 75 ? 13.664 10.008 18.391 1 92 75 SER B O 1
ATOM 2250 N N . GLY B 1 76 ? 13.641 10.469 16.219 1 89.81 76 GLY B N 1
ATOM 2251 C CA . GLY B 1 76 ? 13.57 11.898 16.469 1 89.81 76 GLY B CA 1
ATOM 2252 C C . GLY B 1 76 ? 14.93 12.539 16.672 1 89.81 76 GLY B C 1
ATOM 2253 O O . GLY B 1 76 ? 15.062 13.766 16.578 1 89.81 76 GLY B O 1
ATOM 2254 N N . GLU B 1 77 ? 15.82 11.664 16.891 1 89.69 77 GLU B N 1
ATOM 2255 C CA . GLU B 1 77 ? 17.188 12.172 17.078 1 89.69 77 GLU B CA 1
ATOM 2256 C C . GLU B 1 77 ? 17.797 12.594 15.75 1 89.69 77 GLU B C 1
ATOM 2258 O O . GLU B 1 77 ? 17.625 11.922 14.734 1 89.69 77 GLU B O 1
ATOM 2263 N N . GLY B 1 78 ? 18.422 13.734 15.797 1 90.62 78 GLY B N 1
ATOM 2264 C CA . GLY B 1 78 ? 19.047 14.219 14.578 1 90.62 78 GLY B CA 1
ATOM 2265 C C . GLY B 1 78 ? 18.078 14.891 13.633 1 90.62 78 GLY B C 1
ATOM 2266 O O . GLY B 1 78 ? 18.422 15.18 12.484 1 90.62 78 GLY B O 1
ATOM 2267 N N . MET B 1 79 ? 16.906 15.07 14.141 1 92.94 79 MET B N 1
ATOM 2268 C CA . MET B 1 79 ? 15.945 15.812 13.344 1 92.94 79 MET B CA 1
ATOM 2269 C C . MET B 1 79 ? 16.453 17.219 13.031 1 92.94 79 MET B C 1
ATOM 2271 O O . MET B 1 79 ? 16.859 17.938 13.938 1 92.94 79 MET B O 1
ATOM 2275 N N . PRO B 1 80 ? 16.391 17.531 11.734 1 92.12 80 PRO B N 1
ATOM 2276 C CA . PRO B 1 80 ? 16.891 18.859 11.375 1 92.12 80 PRO B CA 1
ATOM 2277 C C . PRO B 1 80 ? 16.125 19.984 12.047 1 92.12 80 PRO B C 1
ATOM 2279 O O . PRO B 1 80 ? 14.922 19.859 12.305 1 92.12 80 PRO B O 1
ATOM 2282 N N . GLU B 1 81 ? 16.844 21 12.32 1 94.12 81 GLU B N 1
ATOM 2283 C CA . GLU B 1 81 ? 16.266 22.234 12.859 1 94.12 81 GLU B CA 1
ATOM 2284 C C . GLU B 1 81 ? 16.641 23.438 12 1 94.12 81 GLU B C 1
ATOM 2286 O O . GLU B 1 81 ? 17.469 24.266 12.414 1 94.12 81 GLU B O 1
ATOM 2291 N N . PRO B 1 82 ? 15.992 23.562 10.859 1 92.19 82 PRO B N 1
ATOM 2292 C CA . PRO B 1 82 ? 16.359 24.625 9.93 1 92.19 82 PRO B CA 1
ATOM 2293 C C . PRO B 1 82 ? 15.875 26 10.391 1 92.19 82 PRO B C 1
ATOM 2295 O O . PRO B 1 82 ? 14.992 26.094 11.25 1 92.19 82 PRO B O 1
ATOM 2298 N N . GLU B 1 83 ? 16.531 26.969 9.742 1 89.25 83 GLU B N 1
ATOM 2299 C CA . GLU B 1 83 ? 15.961 28.297 9.852 1 89.25 83 GLU B CA 1
ATOM 2300 C C . GLU B 1 83 ? 14.789 28.484 8.891 1 89.25 83 GLU B C 1
ATOM 2302 O O . GLU B 1 83 ? 14.703 27.797 7.867 1 89.25 83 GLU B O 1
ATOM 2307 N N . THR B 1 84 ? 13.922 29.422 9.328 1 83.31 84 THR B N 1
ATOM 2308 C CA . THR B 1 84 ? 12.719 29.656 8.531 1 83.31 84 THR B CA 1
ATOM 2309 C C . THR B 1 84 ? 13.078 29.938 7.078 1 83.31 84 THR B C 1
ATOM 2311 O O . THR B 1 84 ? 12.398 29.469 6.164 1 83.31 84 THR B O 1
ATOM 2314 N N . ARG B 1 85 ? 14.164 30.688 6.887 1 84.19 85 ARG B N 1
ATOM 2315 C CA . ARG B 1 85 ? 14.602 31.047 5.543 1 84.19 85 ARG B CA 1
ATOM 2316 C C . ARG B 1 85 ? 14.984 29.812 4.738 1 84.19 85 ARG B C 1
ATOM 2318 O O . ARG B 1 85 ? 14.844 29.797 3.514 1 84.19 85 ARG B O 1
ATOM 2325 N N . GLU B 1 86 ? 15.352 28.781 5.406 1 86.62 86 GLU B N 1
ATOM 2326 C CA . GLU B 1 86 ? 15.805 27.547 4.75 1 86.62 86 GLU B CA 1
ATOM 2327 C C . GLU B 1 86 ? 14.617 26.734 4.23 1 86.62 86 GLU B C 1
ATOM 2329 O O . GLU B 1 86 ? 14.766 25.938 3.307 1 86.62 86 GLU B O 1
ATOM 2334 N N . LEU B 1 87 ? 13.539 27 4.844 1 86.75 87 LEU B N 1
ATOM 2335 C CA . LEU B 1 87 ? 12.344 26.281 4.422 1 86.75 87 LEU B CA 1
ATOM 2336 C C . LEU B 1 87 ? 11.891 26.75 3.039 1 86.75 87 LEU B C 1
ATOM 2338 O O . LEU B 1 87 ? 11.25 25.984 2.303 1 86.75 87 LEU B O 1
ATOM 2342 N N . ASP B 1 88 ? 12.297 27.891 2.715 1 85.31 88 ASP B N 1
ATOM 2343 C CA . ASP B 1 88 ? 11.836 28.484 1.472 1 85.31 88 ASP B CA 1
ATOM 2344 C C . ASP B 1 88 ? 12.883 28.375 0.373 1 85.31 88 ASP B C 1
ATOM 2346 O O . ASP B 1 88 ? 12.602 28.625 -0.8 1 85.31 88 ASP B O 1
ATOM 2350 N N . ASP B 1 89 ? 14.078 27.984 0.785 1 88.81 89 ASP B N 1
ATOM 2351 C CA . ASP B 1 89 ? 15.141 27.719 -0.178 1 88.81 89 ASP B CA 1
ATOM 2352 C C . ASP B 1 89 ? 15.016 26.328 -0.778 1 88.81 89 ASP B C 1
ATOM 2354 O O . ASP B 1 89 ? 14.938 25.344 -0.048 1 88.81 89 ASP B O 1
ATOM 2358 N N . LYS B 1 90 ? 15.031 26.375 -2.08 1 88.88 90 LYS B N 1
ATOM 2359 C CA . LYS B 1 90 ? 14.742 25.109 -2.771 1 88.88 90 LYS B CA 1
ATOM 2360 C C . LYS B 1 90 ? 15.758 24.047 -2.414 1 88.88 90 LYS B C 1
ATOM 2362 O O . LYS B 1 90 ? 15.391 22.891 -2.148 1 88.88 90 LYS B O 1
ATOM 2367 N N . VAL B 1 91 ? 16.984 24.359 -2.471 1 91.56 91 VAL B N 1
ATOM 2368 C CA . VAL B 1 91 ? 18.062 23.406 -2.229 1 91.56 91 VAL B CA 1
ATOM 2369 C C . VAL B 1 91 ? 17.984 22.891 -0.791 1 91.56 91 VAL B C 1
ATOM 2371 O O . VAL B 1 91 ? 18.047 21.688 -0.549 1 91.56 91 VAL B O 1
ATOM 2374 N N . SER B 1 92 ? 17.828 23.781 0.107 1 92.19 92 SER B N 1
ATOM 2375 C CA . SER B 1 92 ? 17.75 23.422 1.519 1 92.19 92 SER B CA 1
ATOM 2376 C C . SER B 1 92 ? 16.484 22.609 1.799 1 92.19 92 SER B C 1
ATOM 2378 O O . SER B 1 92 ? 16.516 21.625 2.545 1 92.19 92 SER B O 1
ATOM 2380 N N . ALA B 1 93 ? 15.477 23 1.213 1 90.75 93 ALA B N 1
ATOM 2381 C CA . ALA B 1 93 ? 14.203 22.297 1.391 1 90.75 93 ALA B CA 1
ATOM 2382 C C . ALA B 1 93 ? 14.289 20.875 0.877 1 90.75 93 ALA B C 1
ATOM 2384 O O . ALA B 1 93 ? 13.75 19.953 1.497 1 90.75 93 ALA B O 1
ATOM 2385 N N . ASP B 1 94 ? 14.914 20.703 -0.257 1 91 94 ASP B N 1
ATOM 2386 C CA . ASP B 1 94 ? 15.078 19.359 -0.827 1 91 94 ASP B CA 1
ATOM 2387 C C . ASP B 1 94 ? 15.922 18.484 0.083 1 91 94 ASP B C 1
ATOM 2389 O O . ASP B 1 94 ? 15.648 17.281 0.234 1 91 94 ASP B O 1
ATOM 2393 N N . LYS B 1 95 ? 16.969 19.062 0.606 1 91 95 LYS B N 1
ATOM 2394 C CA . LYS B 1 95 ? 17.828 18.328 1.539 1 91 95 LYS B CA 1
ATOM 2395 C C . LYS B 1 95 ? 17.047 17.922 2.785 1 91 95 LYS B C 1
ATOM 2397 O O . LYS B 1 95 ? 17.188 16.797 3.275 1 91 95 LYS B O 1
ATOM 2402 N N . LEU B 1 96 ? 16.25 18.844 3.236 1 90.44 96 LEU B N 1
ATOM 2403 C CA . LEU B 1 96 ? 15.414 18.562 4.398 1 90.44 96 LEU B CA 1
ATOM 2404 C C . LEU B 1 96 ? 14.406 17.453 4.094 1 90.44 96 LEU B C 1
ATOM 2406 O O . LEU B 1 96 ? 14.227 16.531 4.895 1 90.44 96 LEU B O 1
ATOM 2410 N N . ALA B 1 97 ? 13.828 17.578 2.957 1 91 97 ALA B N 1
ATOM 2411 C CA . ALA B 1 97 ? 12.852 16.578 2.539 1 91 97 ALA B CA 1
ATOM 2412 C C . ALA B 1 97 ? 13.484 15.195 2.439 1 91 97 ALA B C 1
ATOM 2414 O O . ALA B 1 97 ? 12.875 14.195 2.828 1 91 97 ALA B O 1
ATOM 2415 N N . ARG B 1 98 ? 14.727 15.148 1.981 1 91.19 98 ARG B N 1
ATOM 2416 C CA . ARG B 1 98 ? 15.438 13.875 1.847 1 91.19 98 ARG B CA 1
ATOM 2417 C C . ARG B 1 98 ? 15.711 13.258 3.211 1 91.19 98 ARG B C 1
ATOM 2419 O O . ARG B 1 98 ? 15.711 12.031 3.355 1 91.19 98 ARG B O 1
ATOM 2426 N N . SER B 1 99 ? 15.859 14.039 4.172 1 91.44 99 SER B N 1
ATOM 2427 C CA . SER B 1 99 ? 16.234 13.562 5.5 1 91.44 99 SER B CA 1
ATOM 2428 C C . SER B 1 99 ? 15.039 12.938 6.215 1 91.44 99 SER B C 1
ATOM 2430 O O . SER B 1 99 ? 15.211 12.148 7.152 1 91.44 99 SER B O 1
ATOM 2432 N N . VAL B 1 100 ? 13.859 13.219 5.77 1 93.38 100 VAL B N 1
ATOM 2433 C CA . VAL B 1 100 ? 12.68 12.68 6.434 1 93.38 100 VAL B CA 1
ATOM 2434 C C . VAL B 1 100 ? 11.867 11.852 5.445 1 93.38 100 VAL B C 1
ATOM 2436 O O . VAL B 1 100 ? 10.688 11.57 5.68 1 93.38 100 VAL B O 1
ATOM 2439 N N . TRP B 1 101 ? 12.5 11.484 4.355 1 95.31 101 TRP B N 1
ATOM 2440 C CA . TRP B 1 101 ? 11.828 10.719 3.309 1 95.31 101 TRP B CA 1
ATOM 2441 C C . TRP B 1 101 ? 11.609 9.273 3.75 1 95.31 101 TRP B C 1
ATOM 2443 O O . TRP B 1 101 ? 12.555 8.594 4.152 1 95.31 101 TRP B O 1
ATOM 2453 N N . VAL B 1 102 ? 10.398 8.867 3.781 1 96.25 102 VAL B N 1
ATOM 2454 C CA . VAL B 1 102 ? 10.039 7.465 3.98 1 96.25 102 VAL B CA 1
ATOM 2455 C C . VAL B 1 102 ? 9.695 6.82 2.637 1 96.25 102 VAL B C 1
ATOM 2457 O O . VAL B 1 102 ? 8.773 7.262 1.947 1 96.25 102 VAL B O 1
ATOM 2460 N N . PRO B 1 103 ? 10.367 5.77 2.252 1 96.88 103 PRO B N 1
ATOM 2461 C CA . PRO B 1 103 ? 10.203 5.172 0.923 1 96.88 103 PRO B CA 1
ATOM 2462 C C . PRO B 1 103 ? 8.75 4.836 0.604 1 96.88 103 PRO B C 1
ATOM 2464 O O . PRO B 1 103 ? 8.141 4.016 1.293 1 96.88 103 PRO B O 1
ATOM 2467 N N . ASN B 1 104 ? 8.219 5.488 -0.456 1 98.12 104 ASN B N 1
ATOM 2468 C CA . ASN B 1 104 ? 6.926 5.207 -1.067 1 98.12 104 ASN B CA 1
ATOM 2469 C C . ASN B 1 104 ? 5.789 5.32 -0.056 1 98.12 104 ASN B C 1
ATOM 2471 O O . ASN B 1 104 ? 4.801 4.594 -0.143 1 98.12 104 ASN B O 1
ATOM 2475 N N . ARG B 1 105 ? 5.922 6.152 0.883 1 97.81 105 ARG B N 1
ATOM 2476 C CA . ARG B 1 105 ? 5.027 6.223 2.035 1 97.81 105 ARG B CA 1
ATOM 2477 C C . ARG B 1 105 ? 3.604 6.555 1.606 1 97.81 105 ARG B C 1
ATOM 2479 O O . ARG B 1 105 ? 2.66 5.844 1.959 1 97.81 105 ARG B O 1
ATOM 2486 N N . ASN B 1 106 ? 3.42 7.625 0.811 1 98.38 106 ASN B N 1
ATOM 2487 C CA . ASN B 1 106 ? 2.072 8.094 0.509 1 98.38 106 ASN B CA 1
ATOM 2488 C C . ASN B 1 106 ? 1.325 7.109 -0.388 1 98.38 106 ASN B C 1
ATOM 2490 O O . ASN B 1 106 ? 0.117 6.918 -0.237 1 98.38 106 ASN B O 1
ATOM 2494 N N . ALA B 1 107 ? 2.053 6.523 -1.337 1 98.69 107 ALA B N 1
ATOM 2495 C CA . ALA B 1 107 ? 1.406 5.504 -2.158 1 98.69 107 ALA B CA 1
ATOM 2496 C C . ALA B 1 107 ? 0.949 4.324 -1.305 1 98.69 107 ALA B C 1
ATOM 2498 O O . ALA B 1 107 ? -0.151 3.801 -1.497 1 98.69 107 ALA B O 1
ATOM 2499 N N . LEU B 1 108 ? 1.792 3.924 -0.402 1 98.75 108 LEU B N 1
ATOM 2500 C CA . LEU B 1 108 ? 1.463 2.818 0.491 1 98.75 108 LEU B CA 1
ATOM 2501 C C . LEU B 1 108 ? 0.261 3.162 1.363 1 98.75 108 LEU B C 1
ATOM 2503 O O . LEU B 1 108 ? -0.699 2.393 1.437 1 98.75 108 LEU B O 1
ATOM 2507 N N . PHE B 1 109 ? 0.213 4.309 1.993 1 98.88 109 PHE B N 1
ATOM 2508 C CA . PHE B 1 109 ? -0.863 4.719 2.887 1 98.88 109 PHE B CA 1
ATOM 2509 C C . PHE B 1 109 ? -2.178 4.855 2.127 1 98.88 109 PHE B C 1
ATOM 2511 O O . PHE B 1 109 ? -3.225 4.41 2.602 1 98.88 109 PHE B O 1
ATOM 2518 N N . LEU B 1 110 ? -2.086 5.461 0.952 1 98.94 110 LEU B N 1
ATOM 2519 C CA . LEU B 1 110 ? -3.285 5.59 0.132 1 98.94 110 LEU B CA 1
ATOM 2520 C C . LEU B 1 110 ? -3.82 4.219 -0.271 1 98.94 110 LEU B C 1
ATOM 2522 O O . LEU B 1 110 ? -5.035 4.012 -0.316 1 98.94 110 LEU B O 1
ATOM 2526 N N . SER B 1 111 ? -2.902 3.305 -0.563 1 98.88 111 SER B N 1
ATOM 2527 C CA . SER B 1 111 ? -3.334 1.966 -0.947 1 98.88 111 SER B CA 1
ATOM 2528 C C . SER B 1 111 ? -4.055 1.267 0.203 1 98.88 111 SER B C 1
ATOM 2530 O O . SER B 1 111 ? -5.07 0.603 -0.006 1 98.88 111 SER B O 1
ATOM 2532 N N . ILE B 1 112 ? -3.525 1.413 1.399 1 98.75 112 ILE B N 1
ATOM 2533 C CA . ILE B 1 112 ? -4.188 0.846 2.57 1 98.75 112 ILE B CA 1
ATOM 2534 C C . ILE B 1 112 ? -5.559 1.495 2.754 1 98.75 112 ILE B C 1
ATOM 2536 O O . ILE B 1 112 ? -6.562 0.801 2.924 1 98.75 112 ILE B O 1
ATOM 2540 N N . GLY B 1 113 ? -5.59 2.83 2.705 1 98.81 113 GLY B N 1
ATOM 2541 C CA . GLY B 1 113 ? -6.848 3.543 2.838 1 98.81 113 GLY B CA 1
ATOM 2542 C C . GLY B 1 113 ? -7.887 3.111 1.82 1 98.81 113 GLY B C 1
ATOM 2543 O O . GLY B 1 113 ? -9.062 2.957 2.154 1 98.81 113 GLY B O 1
ATOM 2544 N N . ALA B 1 114 ? -7.465 2.92 0.583 1 98.75 114 ALA B N 1
ATOM 2545 C CA . ALA B 1 114 ? -8.375 2.52 -0.491 1 98.75 114 ALA B CA 1
ATOM 2546 C C . ALA B 1 114 ? -8.938 1.124 -0.242 1 98.75 114 ALA B C 1
ATOM 2548 O O . ALA B 1 114 ? -10.094 0.849 -0.562 1 98.75 114 ALA B O 1
ATOM 2549 N N . ALA B 1 115 ? -8.078 0.209 0.286 1 98.56 115 ALA B N 1
ATOM 2550 C CA . ALA B 1 115 ? -8.57 -1.121 0.638 1 98.56 115 ALA B CA 1
ATOM 2551 C C . ALA B 1 115 ? -9.711 -1.036 1.648 1 98.56 115 ALA B C 1
ATOM 2553 O O . ALA B 1 115 ? -10.75 -1.679 1.477 1 98.56 115 ALA B O 1
ATOM 2554 N N . PHE B 1 116 ? -9.531 -0.205 2.686 1 98.69 116 PHE B N 1
ATOM 2555 C CA . PHE B 1 116 ? -10.57 -0.015 3.693 1 98.69 116 PHE B CA 1
ATOM 2556 C C . PHE B 1 116 ? -11.797 0.65 3.088 1 98.69 116 PHE B C 1
ATOM 2558 O O . PHE B 1 116 ? -12.93 0.245 3.363 1 98.69 116 PHE B O 1
ATOM 2565 N N . ALA B 1 117 ? -11.555 1.719 2.279 1 98.69 117 ALA B N 1
ATOM 2566 C CA . ALA B 1 117 ? -12.672 2.42 1.654 1 98.69 117 ALA B CA 1
ATOM 2567 C C . ALA B 1 117 ? -13.531 1.46 0.834 1 98.69 117 ALA B C 1
ATOM 2569 O O . ALA B 1 117 ? -14.758 1.436 0.979 1 98.69 117 ALA B O 1
ATOM 2570 N N . GLU B 1 118 ? -12.875 0.667 0.033 1 98 118 GLU B N 1
ATOM 2571 C CA . GLU B 1 118 ? -13.602 -0.297 -0.784 1 98 118 GLU B CA 1
ATOM 2572 C C . GLU B 1 118 ? -14.406 -1.263 0.085 1 98 118 GLU B C 1
ATOM 2574 O O . GLU B 1 118 ? -15.586 -1.503 -0.172 1 98 118 GLU B O 1
ATOM 2579 N N . SER B 1 119 ? -13.773 -1.769 1.082 1 96.81 119 SER B N 1
ATOM 2580 C CA . SER B 1 119 ? -14.406 -2.768 1.94 1 96.81 119 SER B CA 1
ATOM 2581 C C . SER B 1 119 ? -15.609 -2.184 2.678 1 96.81 119 SER B C 1
ATOM 2583 O O . SER B 1 119 ? -16.578 -2.895 2.955 1 96.81 119 SER B O 1
ATOM 2585 N N . LEU B 1 120 ? -15.57 -0.887 2.961 1 97.06 120 LEU B N 1
ATOM 2586 C CA . LEU B 1 120 ? -16.609 -0.241 3.752 1 97.06 120 LEU B CA 1
ATOM 2587 C C . LEU B 1 120 ? -17.641 0.426 2.85 1 97.06 120 LEU B C 1
ATOM 2589 O O . LEU B 1 120 ? -18.547 1.112 3.334 1 97.06 120 LEU B O 1
ATOM 2593 N N . GLY B 1 121 ? -17.469 0.252 1.555 1 96.75 121 GLY B N 1
ATOM 2594 C CA . GLY B 1 121 ? -18.406 0.836 0.608 1 96.75 121 GLY B CA 1
ATOM 2595 C C . GLY B 1 121 ? -18.25 2.34 0.47 1 96.75 121 GLY B C 1
ATOM 2596 O O . GLY B 1 121 ? -19.203 3.035 0.12 1 96.75 121 GLY B O 1
ATOM 2597 N N . ALA B 1 122 ? -17.109 2.85 0.901 1 98 122 ALA B N 1
ATOM 2598 C CA . ALA B 1 122 ? -16.844 4.277 0.758 1 98 122 ALA B CA 1
ATOM 2599 C C . ALA B 1 122 ? -16.406 4.613 -0.667 1 98 122 ALA B C 1
ATOM 2601 O O . ALA B 1 122 ? -15.875 3.756 -1.38 1 98 122 ALA B O 1
ATOM 2602 N N . GLU B 1 123 ? -16.531 5.836 -1.051 1 97.81 123 GLU B N 1
ATOM 2603 C CA . GLU B 1 123 ? -16.25 6.297 -2.408 1 97.81 123 GLU B CA 1
ATOM 2604 C C . GLU B 1 123 ? -14.859 6.934 -2.5 1 97.81 123 GLU B C 1
ATOM 2606 O O . GLU B 1 123 ? -14.32 7.105 -3.596 1 97.81 123 GLU B O 1
ATOM 2611 N N . ALA B 1 124 ? -14.344 7.266 -1.313 1 98.5 124 ALA B N 1
ATOM 2612 C CA . ALA B 1 124 ? -13.109 8.047 -1.39 1 98.5 124 ALA B CA 1
ATOM 2613 C C . ALA B 1 124 ? -12.195 7.75 -0.199 1 98.5 124 ALA B C 1
ATOM 2615 O O . ALA B 1 124 ? -12.68 7.406 0.885 1 98.5 124 ALA B O 1
ATOM 2616 N N . VAL B 1 125 ? -10.984 7.836 -0.442 1 98.88 125 VAL B N 1
ATOM 2617 C CA . VAL B 1 125 ? -9.969 7.996 0.592 1 98.88 125 VAL B CA 1
ATOM 2618 C C . VAL B 1 125 ? -9.469 9.438 0.604 1 98.88 125 VAL B C 1
ATOM 2620 O O . VAL B 1 125 ? -9.086 9.977 -0.437 1 98.88 125 VAL B O 1
ATOM 2623 N N . VAL B 1 126 ? -9.508 10.047 1.735 1 98.88 126 VAL B N 1
ATOM 2624 C CA . VAL B 1 126 ? -9.148 11.453 1.879 1 98.88 126 VAL B CA 1
ATOM 2625 C C . VAL B 1 126 ? -7.773 11.57 2.537 1 98.88 126 VAL B C 1
ATOM 2627 O O . VAL B 1 126 ? -7.523 10.969 3.584 1 98.88 126 VAL B O 1
ATOM 2630 N N . ALA B 1 127 ? -6.871 12.273 1.907 1 98.75 127 ALA B N 1
ATOM 2631 C CA . ALA B 1 127 ? -5.539 12.523 2.447 1 98.75 127 ALA B CA 1
ATOM 2632 C C . ALA B 1 127 ? -5.242 14.023 2.508 1 98.75 127 ALA B C 1
ATOM 2634 O O . ALA B 1 127 ? -5.816 14.805 1.747 1 98.75 127 ALA B O 1
ATOM 2635 N N . GLY B 1 128 ? -4.375 14.398 3.41 1 98.5 128 GLY B N 1
ATOM 2636 C CA . GLY B 1 128 ? -4.059 15.797 3.629 1 98.5 128 GLY B CA 1
ATOM 2637 C C . GLY B 1 128 ? -2.852 16.266 2.838 1 98.5 128 GLY B C 1
ATOM 2638 O O . GLY B 1 128 ? -1.861 16.719 3.418 1 98.5 128 GLY B O 1
ATOM 2639 N N . PHE B 1 129 ? -2.91 16.266 1.531 1 98.25 129 PHE B N 1
ATOM 2640 C CA . PHE B 1 129 ? -1.856 16.797 0.675 1 98.25 129 PHE B CA 1
ATOM 2641 C C . PHE B 1 129 ? -2.008 18.297 0.498 1 98.25 129 PHE B C 1
ATOM 2643 O O . PHE B 1 129 ? -3.123 18.828 0.527 1 98.25 129 PHE B O 1
ATOM 2650 N N . ASN B 1 130 ? -0.911 19 0.354 1 95.88 130 ASN B N 1
ATOM 2651 C CA . ASN B 1 130 ? -0.992 20.438 0.145 1 95.88 130 ASN B CA 1
ATOM 2652 C C . ASN B 1 130 ? 0.069 20.922 -0.839 1 95.88 130 ASN B C 1
ATOM 2654 O O . ASN B 1 130 ? 1.013 20.188 -1.149 1 95.88 130 ASN B O 1
ATOM 2658 N N . ALA B 1 131 ? -0.051 22.094 -1.294 1 94.31 131 ALA B N 1
ATOM 2659 C CA . ALA B 1 131 ? 0.747 22.656 -2.381 1 94.31 131 ALA B CA 1
ATOM 2660 C C . ALA B 1 131 ? 2.184 22.906 -1.935 1 94.31 131 ALA B C 1
ATOM 2662 O O . ALA B 1 131 ? 3.121 22.75 -2.719 1 94.31 131 ALA B O 1
ATOM 2663 N N . GLU B 1 132 ? 2.371 23.328 -0.754 1 90.69 132 GLU B N 1
ATOM 2664 C CA . GLU B 1 132 ? 3.703 23.625 -0.244 1 90.69 132 GLU B CA 1
ATOM 2665 C C . GLU B 1 132 ? 4.57 22.375 -0.159 1 90.69 132 GLU B C 1
ATOM 2667 O O . GLU B 1 132 ? 5.707 22.375 -0.634 1 90.69 132 GLU B O 1
ATOM 2672 N N . GLU B 1 133 ? 3.986 21.359 0.41 1 90.06 133 GLU B N 1
ATOM 2673 C CA . GLU B 1 133 ? 4.715 20.094 0.52 1 90.06 133 GLU B CA 1
ATOM 2674 C C . GLU B 1 133 ? 4.98 19.484 -0.855 1 90.06 133 GLU B C 1
ATOM 2676 O O . GLU B 1 133 ? 6.016 18.859 -1.068 1 90.06 133 GLU B O 1
ATOM 2681 N N . ALA B 1 134 ? 4.125 19.672 -1.788 1 92.56 134 ALA B N 1
ATOM 2682 C CA . ALA B 1 134 ? 4.258 19.109 -3.129 1 92.56 134 ALA B CA 1
ATOM 2683 C C . ALA B 1 134 ? 5.527 19.625 -3.809 1 92.56 134 ALA B C 1
ATOM 2685 O O . ALA B 1 134 ? 6.039 18.984 -4.734 1 92.56 134 ALA B O 1
ATOM 2686 N N . GLN B 1 135 ? 6.035 20.719 -3.342 1 90.12 135 GLN B N 1
ATOM 2687 C CA . GLN B 1 135 ? 7.246 21.281 -3.926 1 90.12 135 GLN B CA 1
ATOM 2688 C C . GLN B 1 135 ? 8.461 20.406 -3.637 1 90.12 135 GLN B C 1
ATOM 2690 O O . GLN B 1 135 ? 9.359 20.281 -4.477 1 90.12 135 GLN B O 1
ATOM 2695 N N . SER B 1 136 ? 8.438 19.797 -2.477 1 90.5 136 SER B N 1
ATOM 2696 C CA . SER B 1 136 ? 9.586 19 -2.07 1 90.5 136 SER B CA 1
ATOM 2697 C C . SER B 1 136 ? 9.234 17.516 -2.02 1 90.5 136 SER B C 1
ATOM 2699 O O . SER B 1 136 ? 10.125 16.656 -2.006 1 90.5 136 SER B O 1
ATOM 2701 N N . PHE B 1 137 ? 7.965 17.25 -1.973 1 93.81 137 PHE B N 1
ATOM 2702 C CA . PHE B 1 137 ? 7.453 15.883 -1.931 1 93.81 137 PHE B CA 1
ATOM 2703 C C . PHE B 1 137 ? 6.504 15.625 -3.096 1 93.81 137 PHE B C 1
ATOM 2705 O O . PHE B 1 137 ? 5.289 15.797 -2.963 1 93.81 137 PHE B O 1
ATOM 2712 N N . PRO B 1 138 ? 7.047 15.086 -4.188 1 94.75 138 PRO B N 1
ATOM 2713 C CA . PRO B 1 138 ? 6.234 14.914 -5.395 1 94.75 138 PRO B CA 1
ATOM 2714 C C . PRO B 1 138 ? 5.012 14.031 -5.16 1 94.75 138 PRO B C 1
ATOM 2716 O O . PRO B 1 138 ? 4.031 14.109 -5.906 1 94.75 138 PRO B O 1
ATOM 2719 N N . ASP B 1 139 ? 5.078 13.18 -4.156 1 96.81 139 ASP B N 1
ATOM 2720 C CA . ASP B 1 139 ? 3.955 12.297 -3.861 1 96.81 139 ASP B CA 1
ATOM 2721 C C . ASP B 1 139 ? 2.869 13.031 -3.076 1 96.81 139 ASP B C 1
ATOM 2723 O O . ASP B 1 139 ? 2.004 12.398 -2.465 1 96.81 139 ASP B O 1
ATOM 2727 N N . ASN B 1 140 ? 2.904 14.383 -3.027 1 96.81 140 ASN B N 1
ATOM 2728 C CA . ASN B 1 140 ? 1.83 15.25 -2.559 1 96.81 140 ASN B CA 1
ATOM 2729 C C . ASN B 1 140 ? 1.157 15.984 -3.715 1 96.81 140 ASN B C 1
ATOM 2731 O O . ASN B 1 140 ? 0.17 16.703 -3.516 1 96.81 140 ASN B O 1
ATOM 2735 N N . SER B 1 141 ? 1.56 15.859 -4.887 1 97.56 141 SER B N 1
ATOM 2736 C CA . SER B 1 141 ? 1.2 16.703 -6.023 1 97.56 141 SER B CA 1
ATOM 2737 C C . SER B 1 141 ? -0.082 16.219 -6.688 1 97.56 141 SER B C 1
ATOM 2739 O O . SER B 1 141 ? -0.448 15.039 -6.562 1 97.56 141 SER B O 1
ATOM 2741 N N . PRO B 1 142 ? -0.742 17.141 -7.438 1 97.88 142 PRO B N 1
ATOM 2742 C CA . PRO B 1 142 ? -1.938 16.734 -8.18 1 97.88 142 PRO B CA 1
ATOM 2743 C C . PRO B 1 142 ? -1.661 15.625 -9.188 1 97.88 142 PRO B C 1
ATOM 2745 O O . PRO B 1 142 ? -2.426 14.664 -9.273 1 97.88 142 PRO B O 1
ATOM 2748 N N . PRO B 1 143 ? -0.541 15.641 -9.922 1 98 143 PRO B N 1
ATOM 2749 C CA . PRO B 1 143 ? -0.267 14.539 -10.844 1 98 143 PRO B CA 1
ATOM 2750 C C . PRO B 1 143 ? -0.115 13.195 -10.133 1 98 143 PRO B C 1
ATOM 2752 O O . PRO B 1 143 ? -0.531 12.164 -10.664 1 98 143 PRO B O 1
ATOM 2755 N N . PHE B 1 144 ? 0.494 13.219 -8.945 1 98.5 144 PHE B N 1
ATOM 2756 C CA . PHE B 1 144 ? 0.583 11.992 -8.156 1 98.5 144 PHE B CA 1
ATOM 2757 C C . PHE B 1 144 ? -0.805 11.461 -7.828 1 98.5 144 PHE B C 1
ATOM 2759 O O . PHE B 1 144 ? -1.072 10.266 -7.988 1 98.5 144 PHE B O 1
ATOM 2766 N N . VAL B 1 145 ? -1.685 12.344 -7.402 1 98.69 145 VAL B N 1
ATOM 2767 C CA . VAL B 1 145 ? -3.047 11.961 -7.043 1 98.69 145 VAL B CA 1
ATOM 2768 C C . VAL B 1 145 ? -3.775 11.422 -8.266 1 98.69 145 VAL B C 1
ATOM 2770 O O . VAL B 1 145 ? -4.48 10.414 -8.18 1 98.69 145 VAL B O 1
ATOM 2773 N N . ASP B 1 146 ? -3.588 12.078 -9.414 1 98.5 146 ASP B N 1
ATOM 2774 C CA . ASP B 1 146 ? -4.172 11.594 -10.656 1 98.5 146 ASP B CA 1
ATOM 2775 C C . ASP B 1 146 ? -3.68 10.18 -10.984 1 98.5 146 ASP B C 1
ATOM 2777 O O . ASP B 1 146 ? -4.469 9.32 -11.391 1 98.5 146 ASP B O 1
ATOM 2781 N N . ALA B 1 147 ? -2.408 9.93 -10.828 1 98.62 147 ALA B N 1
ATOM 2782 C CA . ALA B 1 147 ? -1.826 8.617 -11.07 1 98.62 147 ALA B CA 1
ATOM 2783 C C . ALA B 1 147 ? -2.412 7.57 -10.133 1 98.62 147 ALA B C 1
ATOM 2785 O O . ALA B 1 147 ? -2.76 6.465 -10.555 1 98.62 147 ALA B O 1
ATOM 2786 N N . MET B 1 148 ? -2.518 7.941 -8.859 1 98.81 148 MET B N 1
ATOM 2787 C CA . MET B 1 148 ? -3.105 7.027 -7.887 1 98.81 148 MET B CA 1
ATOM 2788 C C . MET B 1 148 ? -4.539 6.672 -8.273 1 98.81 148 MET B C 1
ATOM 2790 O O . MET B 1 148 ? -4.949 5.516 -8.156 1 98.81 148 MET B O 1
ATOM 2794 N N . ASN B 1 149 ? -5.258 7.68 -8.664 1 98.75 149 ASN B N 1
ATOM 2795 C CA . ASN B 1 149 ? -6.641 7.441 -9.062 1 98.75 149 ASN B CA 1
ATOM 2796 C C . ASN B 1 149 ? -6.73 6.512 -10.266 1 98.75 149 ASN B C 1
ATOM 2798 O O . ASN B 1 149 ? -7.66 5.711 -10.375 1 98.75 149 ASN B O 1
ATOM 2802 N N . GLU B 1 150 ? -5.812 6.621 -11.18 1 98.44 150 GLU B N 1
ATOM 2803 C CA . GLU B 1 150 ? -5.773 5.688 -12.305 1 98.44 150 GLU B CA 1
ATOM 2804 C C . GLU B 1 150 ? -5.527 4.258 -11.828 1 98.44 150 GLU B C 1
ATOM 2806 O O . GLU B 1 150 ? -6.172 3.32 -12.305 1 98.44 150 GLU B O 1
ATOM 2811 N N . VAL B 1 151 ? -4.641 4.059 -10.898 1 98.75 151 VAL B N 1
ATOM 2812 C CA . VAL B 1 151 ? -4.363 2.746 -10.32 1 98.75 151 VAL B CA 1
ATOM 2813 C C . VAL B 1 151 ? -5.641 2.176 -9.703 1 98.75 151 VAL B C 1
ATOM 2815 O O . VAL B 1 151 ? -6.004 1.026 -9.969 1 98.75 151 VAL B O 1
ATOM 2818 N N . LEU B 1 152 ? -6.332 3.014 -8.93 1 98.69 152 LEU B N 1
ATOM 2819 C CA . LEU B 1 152 ? -7.48 2.551 -8.164 1 98.69 152 LEU B CA 1
ATOM 2820 C C . LEU B 1 152 ? -8.641 2.174 -9.078 1 98.69 152 LEU B C 1
ATOM 2822 O O . LEU B 1 152 ? -9.508 1.385 -8.703 1 98.69 152 LEU B O 1
ATOM 2826 N N . ARG B 1 153 ? -8.617 2.697 -10.32 1 97.62 153 ARG B N 1
ATOM 2827 C CA . ARG B 1 153 ? -9.617 2.295 -11.312 1 97.62 153 ARG B CA 1
ATOM 2828 C C . ARG B 1 153 ? -9.492 0.812 -11.641 1 97.62 153 ARG B C 1
ATOM 2830 O O . ARG B 1 153 ? -10.492 0.154 -11.938 1 97.62 153 ARG B O 1
ATOM 2837 N N . TYR B 1 154 ? -8.312 0.314 -11.523 1 97.5 154 TYR B N 1
ATOM 2838 C CA . TYR B 1 154 ? -8.078 -1.087 -11.852 1 97.5 154 TYR B CA 1
ATOM 2839 C C . TYR B 1 154 ? -8.102 -1.956 -10.602 1 97.5 154 TYR B C 1
ATOM 2841 O O . TYR B 1 154 ? -8.484 -3.125 -10.656 1 97.5 154 TYR B O 1
ATOM 2849 N N . SER B 1 155 ? -7.699 -1.423 -9.461 1 97.94 155 SER B N 1
ATOM 2850 C CA . SER B 1 155 ? -7.379 -2.27 -8.312 1 97.94 155 SER B CA 1
ATOM 2851 C C . SER B 1 155 ? -8.5 -2.258 -7.285 1 97.94 155 SER B C 1
ATOM 2853 O O . SER B 1 155 ? -8.438 -2.963 -6.277 1 97.94 155 SER B O 1
ATOM 2855 N N . THR B 1 156 ? -9.531 -1.453 -7.543 1 97.69 156 THR B N 1
ATOM 2856 C CA . THR B 1 156 ? -10.727 -1.484 -6.703 1 97.69 156 THR B CA 1
ATOM 2857 C C . THR B 1 156 ? -11.977 -1.722 -7.547 1 97.69 156 THR B C 1
ATOM 2859 O O . THR B 1 156 ? -12.062 -1.24 -8.68 1 97.69 156 THR B O 1
ATOM 2862 N N . ARG B 1 157 ? -12.914 -2.412 -7.043 1 91.94 157 ARG B N 1
ATOM 2863 C CA . ARG B 1 157 ? -14.18 -2.654 -7.73 1 91.94 157 ARG B CA 1
ATOM 2864 C C . ARG B 1 157 ? -15.156 -1.512 -7.492 1 91.94 157 ARG B C 1
ATOM 2866 O O . ARG B 1 157 ? -16.016 -1.234 -8.336 1 91.94 157 ARG B O 1
ATOM 2873 N N . GLY B 1 158 ? -15.055 -0.842 -6.391 1 80.94 158 GLY B N 1
ATOM 2874 C CA . GLY B 1 158 ? -15.945 0.243 -6.02 1 80.94 158 GLY B CA 1
ATOM 2875 C C . GLY B 1 158 ? -15.531 1.583 -6.598 1 80.94 158 GLY B C 1
ATOM 2876 O O . GLY B 1 158 ? -16.219 2.59 -6.391 1 80.94 158 GLY B O 1
ATOM 2877 N N . LYS B 1 159 ? -14.422 1.59 -7.297 1 86.44 159 LYS B N 1
ATOM 2878 C CA . LYS B 1 159 ? -13.828 2.764 -7.93 1 86.44 159 LYS B CA 1
ATOM 2879 C C . LYS B 1 159 ? -13.547 3.859 -6.906 1 86.44 159 LYS B C 1
ATOM 2881 O O . LYS B 1 159 ? -13.93 5.016 -7.105 1 86.44 159 LYS B O 1
ATOM 2886 N N . VAL B 1 160 ? -13.016 3.5 -5.836 1 98 160 VAL B N 1
ATOM 2887 C CA . VAL B 1 160 ? -12.531 4.406 -4.801 1 98 160 VAL B CA 1
ATOM 2888 C C . VAL B 1 160 ? -11.633 5.473 -5.43 1 98 160 VAL B C 1
ATOM 2890 O O . VAL B 1 160 ? -10.844 5.184 -6.328 1 98 160 VAL B O 1
ATOM 2893 N N . ARG B 1 161 ? -11.773 6.727 -4.973 1 98.44 161 ARG B N 1
ATOM 2894 C CA . ARG B 1 161 ? -10.914 7.809 -5.445 1 98.44 161 ARG B CA 1
ATOM 2895 C C . ARG B 1 161 ? -10.148 8.445 -4.293 1 98.44 161 ARG B C 1
ATOM 2897 O O . ARG B 1 161 ? -10.625 8.469 -3.158 1 98.44 161 ARG B O 1
ATOM 2904 N N . VAL B 1 162 ? -9.039 8.977 -4.621 1 98.81 162 VAL B N 1
ATOM 2905 C CA . VAL B 1 162 ? -8.273 9.781 -3.68 1 98.81 162 VAL B CA 1
ATOM 2906 C C . VAL B 1 162 ? -8.695 11.25 -3.797 1 98.81 162 VAL B C 1
ATOM 2908 O O . VAL B 1 162 ? -8.758 11.797 -4.898 1 98.81 162 VAL B O 1
ATOM 2911 N N . ILE B 1 163 ? -8.938 11.805 -2.695 1 98.12 163 ILE B N 1
ATOM 2912 C CA . ILE B 1 163 ? -9.273 13.227 -2.648 1 98.12 163 ILE B CA 1
ATOM 2913 C C . ILE B 1 163 ? -8.438 13.922 -1.577 1 98.12 163 ILE B C 1
ATOM 2915 O O . ILE B 1 163 ? -8.078 13.312 -0.565 1 98.12 163 ILE B O 1
ATOM 2919 N N . SER B 1 164 ? -8.117 15.125 -1.832 1 98.75 164 SER B N 1
ATOM 2920 C CA . SER B 1 164 ? -7.496 16 -0.847 1 98.75 164 SER B CA 1
ATOM 2921 C C . SER B 1 164 ? -8.094 17.406 -0.911 1 98.75 164 SER B C 1
ATOM 2923 O O . SER B 1 164 ? -7.891 18.125 -1.891 1 98.75 164 SER B O 1
ATOM 2925 N N . TYR B 1 165 ? -8.734 17.812 0.085 1 98.56 165 TYR B N 1
ATOM 2926 C CA . TYR B 1 165 ? -9.383 19.109 0.12 1 98.56 165 TYR B CA 1
ATOM 2927 C C . TYR B 1 165 ? -8.352 20.234 0.177 1 98.56 165 TYR B C 1
ATOM 2929 O O . TYR B 1 165 ? -8.633 21.375 -0.203 1 98.56 165 TYR B O 1
ATOM 2937 N N . THR B 1 166 ? -7.164 19.906 0.594 1 98.56 166 THR B N 1
ATOM 2938 C CA . THR B 1 166 ? -6.137 20.922 0.806 1 98.56 166 THR B CA 1
ATOM 2939 C C . THR B 1 166 ? -5.113 20.891 -0.327 1 98.56 166 THR B C 1
ATOM 2941 O O . THR B 1 166 ? -4.09 21.578 -0.26 1 98.56 166 THR B O 1
ATOM 2944 N N . GLN B 1 167 ? -5.324 20.156 -1.355 1 98 167 GLN B N 1
ATOM 2945 C CA . GLN B 1 167 ? -4.371 19.859 -2.416 1 98 167 GLN B CA 1
ATOM 2946 C C . GLN B 1 167 ? -3.789 21.125 -3.018 1 98 167 GLN B C 1
ATOM 2948 O O . GLN B 1 167 ? -2.609 21.172 -3.371 1 98 167 GLN B O 1
ATOM 2953 N N . ARG B 1 168 ? -4.543 22.188 -3.096 1 96.62 168 ARG B N 1
ATOM 2954 C CA . ARG B 1 168 ? -4.109 23.391 -3.799 1 96.62 168 ARG B CA 1
ATOM 2955 C C . ARG B 1 168 ? -3.859 24.531 -2.822 1 96.62 168 ARG B C 1
ATOM 2957 O O . ARG B 1 168 ? -3.613 25.656 -3.238 1 96.62 168 ARG B O 1
ATOM 2964 N N . LEU B 1 169 ? -3.912 24.266 -1.605 1 97.81 169 LEU B N 1
ATOM 2965 C CA . LEU B 1 169 ? -3.785 25.297 -0.58 1 97.81 169 LEU B CA 1
ATOM 2966 C C . LEU B 1 169 ? -2.383 25.297 0.016 1 97.81 169 LEU B C 1
ATOM 2968 O O . LEU B 1 169 ? -1.721 24.266 0.066 1 97.81 169 LEU B O 1
ATOM 2972 N N . ASP B 1 170 ? -1.947 26.453 0.406 1 95.44 170 ASP B N 1
ATOM 2973 C CA . ASP B 1 170 ? -0.763 26.531 1.255 1 95.44 170 ASP B CA 1
ATOM 2974 C C . ASP B 1 170 ? -1.141 26.453 2.732 1 95.44 170 ASP B C 1
ATOM 2976 O O . ASP B 1 170 ? -2.324 26.422 3.076 1 95.44 170 ASP B O 1
ATOM 2980 N N . LYS B 1 171 ? -0.16 26.422 3.564 1 96.12 171 LYS B N 1
ATOM 2981 C CA . LYS B 1 171 ? -0.407 26.172 4.98 1 96.12 171 LYS B CA 1
ATOM 2982 C C . LYS B 1 171 ? -1.23 27.297 5.602 1 96.12 171 LYS B C 1
ATOM 2984 O O . LYS B 1 171 ? -2.082 27.062 6.457 1 96.12 171 LYS B O 1
ATOM 2989 N N . LYS B 1 172 ? -0.944 28.5 5.188 1 96.75 172 LYS B N 1
ATOM 2990 C CA . LYS B 1 172 ? -1.722 29.641 5.684 1 96.75 172 LYS B CA 1
ATOM 2991 C C . LYS B 1 172 ? -3.199 29.484 5.336 1 96.75 172 LYS B C 1
ATOM 2993 O O . LYS B 1 172 ? -4.066 29.656 6.195 1 96.75 172 LYS B O 1
ATOM 2998 N N . ALA B 1 173 ? -3.516 29.188 4.121 1 97.94 173 ALA B N 1
ATOM 2999 C CA . ALA B 1 173 ? -4.887 28.984 3.662 1 97.94 173 ALA B CA 1
ATOM 3000 C C . ALA B 1 173 ? -5.535 27.812 4.395 1 97.94 173 ALA B C 1
ATOM 3002 O O . ALA B 1 173 ? -6.734 27.828 4.668 1 97.94 173 ALA B O 1
ATOM 3003 N N . ILE B 1 174 ? -4.781 26.781 4.719 1 98.62 174 ILE B N 1
ATOM 3004 C CA . ILE B 1 174 ? -5.289 25.609 5.426 1 98.62 174 ILE B CA 1
ATOM 3005 C C . ILE B 1 174 ? -5.684 26 6.848 1 98.62 174 ILE B C 1
ATOM 3007 O O . ILE B 1 174 ? -6.734 25.578 7.344 1 98.62 174 ILE B O 1
ATOM 3011 N N . VAL B 1 175 ? -4.852 26.812 7.465 1 98.56 175 VAL B N 1
ATOM 3012 C CA . VAL B 1 175 ? -5.184 27.312 8.797 1 98.56 175 VAL B CA 1
ATOM 3013 C C . VAL B 1 175 ? -6.496 28.094 8.75 1 98.56 175 VAL B C 1
ATOM 3015 O O . VAL B 1 175 ? -7.387 27.859 9.578 1 98.56 175 VAL B O 1
ATOM 3018 N N . ARG B 1 176 ? -6.648 28.938 7.789 1 98.12 176 ARG B N 1
ATOM 3019 C CA . ARG B 1 176 ? -7.855 29.75 7.66 1 98.12 176 ARG B CA 1
ATOM 3020 C C . ARG B 1 176 ? -9.086 28.875 7.438 1 98.12 176 ARG B C 1
ATOM 3022 O O . ARG B 1 176 ? -10.141 29.125 8.023 1 98.12 176 ARG B O 1
ATOM 3029 N N . LEU B 1 177 ? -8.898 27.938 6.629 1 98.25 177 LEU B N 1
ATOM 3030 C CA . LEU B 1 177 ? -9.992 27 6.375 1 98.25 177 LEU B CA 1
ATOM 3031 C C . LEU B 1 177 ? -10.367 26.25 7.648 1 98.25 177 LEU B C 1
ATOM 3033 O O . LEU B 1 177 ? -11.547 26.078 7.945 1 98.25 177 LEU B O 1
ATOM 3037 N N . GLY B 1 178 ? -9.359 25.766 8.391 1 98.44 178 GLY B N 1
ATOM 3038 C CA . GLY B 1 178 ? -9.617 25.109 9.664 1 98.44 178 GLY B CA 1
ATOM 3039 C C . GLY B 1 178 ? -10.383 25.984 10.641 1 98.44 178 GLY B C 1
ATOM 3040 O O . GLY B 1 178 ? -11.305 25.516 11.305 1 98.44 178 GLY B O 1
ATOM 3041 N N . LYS B 1 179 ? -10.016 27.219 10.68 1 97.75 179 LYS B N 1
ATOM 3042 C CA . LYS B 1 179 ? -10.719 28.156 11.547 1 97.75 179 LYS B CA 1
ATOM 3043 C C . LYS B 1 179 ? -12.18 28.312 11.117 1 97.75 179 LYS B C 1
ATOM 3045 O O . LYS B 1 179 ? -13.086 28.281 11.953 1 97.75 179 LYS B O 1
ATOM 3050 N N . ARG B 1 180 ? -12.391 28.469 9.875 1 97.69 180 ARG B N 1
ATOM 3051 C CA . ARG B 1 180 ? -13.742 28.609 9.336 1 97.69 180 ARG B CA 1
ATOM 3052 C C . ARG B 1 180 ? -14.594 27.391 9.664 1 97.69 180 ARG B C 1
ATOM 3054 O O . ARG B 1 180 ? -15.797 27.516 9.898 1 97.69 180 ARG B O 1
ATOM 3061 N N . LEU B 1 181 ? -14 26.25 9.742 1 98.06 181 LEU B N 1
ATOM 3062 C CA . LEU B 1 181 ? -14.719 25 9.945 1 98.06 181 LEU B CA 1
ATOM 3063 C C . LEU B 1 181 ? -14.844 24.672 11.43 1 98.06 181 LEU B C 1
ATOM 3065 O O . LEU B 1 181 ? -15.453 23.672 11.805 1 98.06 181 LEU B O 1
ATOM 3069 N N . GLY B 1 182 ? -14.188 25.5 12.258 1 97.56 182 GLY B N 1
ATOM 3070 C CA . GLY B 1 182 ? -14.266 25.266 13.688 1 97.56 182 GLY B CA 1
ATOM 3071 C C . GLY B 1 182 ? -13.359 24.141 14.156 1 97.56 182 GLY B C 1
ATOM 3072 O O . GLY B 1 182 ? -13.68 23.438 15.117 1 97.56 182 GLY B O 1
ATOM 3073 N N . LEU B 1 183 ? -12.289 23.953 13.5 1 98.44 183 LEU B N 1
ATOM 3074 C CA . LEU B 1 183 ? -11.32 22.938 13.867 1 98.44 183 LEU B CA 1
ATOM 3075 C C . LEU B 1 183 ? -10.789 23.172 15.273 1 98.44 183 LEU B C 1
ATOM 3077 O O . LEU B 1 183 ? -10.445 24.312 15.625 1 98.44 183 LEU B O 1
ATOM 3081 N N . PRO B 1 184 ? -10.758 22.156 16.094 1 98.69 184 PRO B N 1
ATOM 3082 C CA . PRO B 1 184 ? -10.125 22.297 17.406 1 98.69 184 PRO B CA 1
ATOM 3083 C C . PRO B 1 184 ? -8.602 22.297 17.328 1 98.69 184 PRO B C 1
ATOM 3085 O O . PRO B 1 184 ? -7.969 21.266 17.578 1 98.69 184 PRO B O 1
ATOM 3088 N N . PHE B 1 185 ? -8 23.375 17.172 1 98.44 185 PHE B N 1
ATOM 3089 C CA . PHE B 1 185 ? -6.578 23.531 16.922 1 98.44 185 PHE B CA 1
ATOM 3090 C C . PHE B 1 185 ? -5.754 22.969 18.078 1 98.44 185 PHE B C 1
ATOM 3092 O O . PHE B 1 185 ? -4.656 22.453 17.859 1 98.44 185 PHE B O 1
ATOM 3099 N N . PRO B 1 186 ? -6.238 23.047 19.312 1 98.19 186 PRO B N 1
ATOM 3100 C CA . PRO B 1 186 ? -5.449 22.484 20.422 1 98.19 186 PRO B CA 1
ATOM 3101 C C . PRO B 1 186 ? -5.203 20.984 20.266 1 98.19 186 PRO B C 1
ATOM 3103 O O . PRO B 1 186 ? -4.348 20.438 20.969 1 98.19 186 PRO B O 1
ATOM 3106 N N . PHE B 1 187 ? -5.973 20.297 19.453 1 98.69 187 PHE B N 1
ATOM 3107 C CA . PHE B 1 187 ? -5.828 18.859 19.281 1 98.69 187 PHE B CA 1
ATOM 3108 C C . PHE B 1 187 ? -4.727 18.531 18.281 1 98.69 187 PHE B C 1
ATOM 3110 O O . PHE B 1 187 ? -4.285 17.391 18.188 1 98.69 187 PHE B O 1
ATOM 3117 N N . ILE B 1 188 ? -4.211 19.531 17.547 1 98.69 188 ILE B N 1
ATOM 3118 C CA . ILE B 1 188 ? -3.291 19.312 16.438 1 98.69 188 ILE B CA 1
ATOM 3119 C C . ILE B 1 188 ? -1.902 18.984 16.984 1 98.69 188 ILE B C 1
ATOM 3121 O O . ILE B 1 188 ? -1.434 19.594 17.938 1 98.69 188 ILE B O 1
ATOM 3125 N N . TRP B 1 189 ? -1.269 18.016 16.391 1 98.75 189 TRP B N 1
ATOM 3126 C CA . TRP B 1 189 ? 0.136 17.703 16.625 1 98.75 189 TRP B CA 1
ATOM 3127 C C . TRP B 1 189 ? 0.913 17.641 15.32 1 98.75 189 TRP B C 1
ATOM 3129 O O . TRP B 1 189 ? 0.752 16.703 14.539 1 98.75 189 TRP B O 1
ATOM 3139 N N . SER B 1 190 ? 1.792 18.5 15.086 1 97.31 190 SER B N 1
ATOM 3140 C CA . SER B 1 190 ? 2.523 18.594 13.828 1 97.31 190 SER B CA 1
ATOM 3141 C C . SER B 1 190 ? 3.984 18.188 14.008 1 97.31 190 SER B C 1
ATOM 3143 O O . SER B 1 190 ? 4.695 17.953 13.031 1 97.31 190 SER B O 1
ATOM 3145 N N . CYS B 1 191 ? 4.43 18.016 15.219 1 97.75 191 CYS B N 1
ATOM 3146 C CA . CYS B 1 191 ? 5.84 17.844 15.555 1 97.75 191 CYS B CA 1
ATOM 3147 C C . CYS B 1 191 ? 6.316 16.438 15.172 1 97.75 191 CYS B C 1
ATOM 3149 O O . CYS B 1 191 ? 5.602 15.453 15.383 1 97.75 191 CYS B O 1
ATOM 3151 N N . TYR B 1 192 ? 7.555 16.344 14.672 1 96.44 192 TYR B N 1
ATOM 3152 C CA . TYR B 1 192 ? 8.148 15.062 14.328 1 96.44 192 TYR B CA 1
ATOM 3153 C C . TYR B 1 192 ? 8.609 14.32 15.578 1 96.44 192 TYR B C 1
ATOM 3155 O O . TYR B 1 192 ? 8.969 13.141 15.516 1 96.44 192 TYR B O 1
ATOM 3163 N N . ARG B 1 193 ? 8.531 15 16.672 1 95.81 193 ARG B N 1
ATOM 3164 C CA . ARG B 1 193 ? 9.016 14.438 17.922 1 95.81 193 ARG B CA 1
ATOM 3165 C C . ARG B 1 193 ? 7.852 14.094 18.859 1 95.81 193 ARG B C 1
ATOM 3167 O O . ARG B 1 193 ? 6.691 14.32 18.516 1 95.81 193 ARG B O 1
ATOM 3174 N N . ALA B 1 194 ? 8.164 13.383 19.984 1 94 194 ALA B N 1
ATOM 3175 C CA . ALA B 1 194 ? 7.145 12.938 20.938 1 94 194 ALA B CA 1
ATOM 3176 C C . ALA B 1 194 ? 7.34 13.586 22.297 1 94 194 ALA B C 1
ATOM 3178 O O . ALA B 1 194 ? 7.246 12.922 23.328 1 94 194 ALA B O 1
ATOM 3179 N N . GLY B 1 195 ? 7.602 14.844 22.297 1 93.19 195 GLY B N 1
ATOM 3180 C CA . GLY B 1 195 ? 7.75 15.562 23.562 1 93.19 195 GLY B CA 1
ATOM 3181 C C . GLY B 1 195 ? 6.422 15.906 24.203 1 93.19 195 GLY B C 1
ATOM 3182 O O . GLY B 1 195 ? 5.359 15.523 23.703 1 93.19 195 GLY B O 1
ATOM 3183 N N . GLU B 1 196 ? 6.461 16.516 25.312 1 95.88 196 GLU B N 1
ATOM 3184 C CA . GLU B 1 196 ? 5.246 16.938 26.016 1 95.88 196 GLU B CA 1
ATOM 3185 C C . GLU B 1 196 ? 4.488 18 25.203 1 95.88 196 GLU B C 1
ATOM 3187 O O . GLU B 1 196 ? 3.256 18 25.188 1 95.88 196 GLU B O 1
ATOM 3192 N N . GLU B 1 197 ? 5.297 18.812 24.594 1 97.38 197 GLU B N 1
ATOM 3193 C CA . GLU B 1 197 ? 4.758 19.828 23.703 1 97.38 197 GLU B CA 1
ATOM 3194 C C . GLU B 1 197 ? 5.477 19.812 22.344 1 97.38 197 GLU B C 1
ATOM 3196 O O . GLU B 1 197 ? 6.559 19.219 22.219 1 97.38 197 GLU B O 1
ATOM 3201 N N . MET B 1 198 ? 4.883 20.375 21.328 1 97.88 198 MET B N 1
ATOM 3202 C CA . MET B 1 198 ? 5.547 20.516 20.031 1 97.88 198 MET B CA 1
ATOM 3203 C C . MET B 1 198 ? 6.82 21.344 20.172 1 97.88 198 MET B C 1
ATOM 3205 O O . MET B 1 198 ? 6.809 22.406 20.812 1 97.88 198 MET B O 1
ATOM 3209 N N . CYS B 1 199 ? 7.875 20.984 19.531 1 96.75 199 CYS B N 1
ATOM 3210 C CA . CYS B 1 199 ? 9.211 21.5 19.812 1 96.75 199 CYS B CA 1
ATOM 3211 C C . CYS B 1 199 ? 9.383 22.891 19.25 1 96.75 199 CYS B C 1
ATOM 3213 O O . CYS B 1 199 ? 10.211 23.672 19.734 1 96.75 199 CYS B O 1
ATOM 3215 N N . GLY B 1 200 ? 8.68 23.203 18.219 1 96.25 200 GLY B N 1
ATOM 3216 C CA . GLY B 1 200 ? 8.75 24.531 17.594 1 96.25 200 GLY B CA 1
ATOM 3217 C C . GLY B 1 200 ? 9.992 24.719 16.75 1 96.25 200 GLY B C 1
ATOM 3218 O O . GLY B 1 200 ? 10.195 25.797 16.172 1 96.25 200 GLY B O 1
ATOM 3219 N N . ARG B 1 201 ? 10.781 23.609 16.609 1 95.56 201 ARG B N 1
ATOM 3220 C CA . ARG B 1 201 ? 12.07 23.812 15.953 1 95.56 201 ARG B CA 1
ATOM 3221 C C . ARG B 1 201 ? 12.227 22.859 14.773 1 95.56 201 ARG B C 1
ATOM 3223 O O . ARG B 1 201 ? 13.055 23.094 13.891 1 95.56 201 ARG B O 1
ATOM 3230 N N . CYS B 1 202 ? 11.586 21.766 14.781 1 95.44 202 CYS B N 1
ATOM 3231 C CA . CYS B 1 202 ? 11.68 20.859 13.641 1 95.44 202 CYS B CA 1
ATOM 3232 C C . CYS B 1 202 ? 11 21.469 12.414 1 95.44 202 CYS B C 1
ATOM 3234 O O . CYS B 1 202 ? 10.234 22.422 12.531 1 95.44 202 CYS B O 1
ATOM 3236 N N . PRO B 1 203 ? 11.234 20.922 11.258 1 93.25 203 PRO B N 1
ATOM 3237 C CA . PRO B 1 203 ? 10.68 21.531 10.039 1 93.25 203 PRO B CA 1
ATOM 3238 C C . PRO B 1 203 ? 9.156 21.609 10.055 1 93.25 203 PRO B C 1
ATOM 3240 O O . PRO B 1 203 ? 8.578 22.609 9.648 1 93.25 203 PRO B O 1
ATOM 3243 N N . SER B 1 204 ? 8.516 20.594 10.516 1 94.81 204 SER B N 1
ATOM 3244 C CA . SER B 1 204 ? 7.055 20.547 10.539 1 94.81 204 SER B CA 1
ATOM 3245 C C . SER B 1 204 ? 6.492 21.578 11.516 1 94.81 204 SER B C 1
ATOM 3247 O O . SER B 1 204 ? 5.512 22.266 11.211 1 94.81 204 SER B O 1
ATOM 3249 N N . CYS B 1 205 ? 7.066 21.703 12.695 1 96.81 205 CYS B N 1
ATOM 3250 C CA . CYS B 1 205 ? 6.637 22.703 13.664 1 96.81 205 CYS B CA 1
ATOM 3251 C C . CYS B 1 205 ? 6.793 24.109 13.102 1 96.81 205 CYS B C 1
ATOM 3253 O O . CYS B 1 205 ? 5.891 24.938 13.234 1 96.81 205 CYS B O 1
ATOM 3255 N N . LEU B 1 206 ? 7.918 24.328 12.5 1 95.38 206 LEU B N 1
ATOM 3256 C CA . LEU B 1 206 ? 8.188 25.656 11.961 1 95.38 206 LEU B CA 1
ATOM 3257 C C . LEU B 1 206 ? 7.141 26.047 10.922 1 95.38 206 LEU B C 1
ATOM 3259 O O . LEU B 1 206 ? 6.625 27.156 10.938 1 95.38 206 LEU B O 1
ATOM 3263 N N . ARG B 1 207 ? 6.82 25.125 10.062 1 94.31 207 ARG B N 1
ATOM 3264 C CA . ARG B 1 207 ? 5.812 25.391 9.039 1 94.31 207 ARG B CA 1
ATOM 3265 C C . ARG B 1 207 ? 4.445 25.625 9.672 1 94.31 207 ARG B C 1
ATOM 3267 O O . ARG B 1 207 ? 3.705 26.516 9.234 1 94.31 207 ARG B O 1
ATOM 3274 N N . TYR B 1 208 ? 4.148 24.875 10.688 1 96.62 208 TYR B N 1
ATOM 3275 C CA . TYR B 1 208 ? 2.859 24.969 11.359 1 96.62 208 TYR B CA 1
ATOM 3276 C C . TYR B 1 208 ? 2.713 26.312 12.07 1 96.62 208 TYR B C 1
ATOM 3278 O O . TYR B 1 208 ? 1.737 27.031 11.852 1 96.62 208 TYR B O 1
ATOM 3286 N N . PHE B 1 209 ? 3.686 26.672 12.852 1 96.56 209 PHE B N 1
ATOM 3287 C CA . PHE B 1 209 ? 3.592 27.891 13.648 1 96.56 209 PHE B CA 1
ATOM 3288 C C . PHE B 1 209 ? 3.67 29.125 12.766 1 96.56 209 PHE B C 1
ATOM 3290 O O . PHE B 1 209 ? 3.014 30.141 13.039 1 96.56 209 PHE B O 1
ATOM 3297 N N . ARG B 1 210 ? 4.477 29.031 11.773 1 95.06 210 ARG B N 1
ATOM 3298 C CA . ARG B 1 210 ? 4.492 30.125 10.812 1 95.06 210 ARG B CA 1
ATOM 3299 C C . ARG B 1 210 ? 3.113 30.328 10.188 1 95.06 210 ARG B C 1
ATOM 3301 O O . ARG B 1 210 ? 2.648 31.469 10.055 1 95.06 210 ARG B O 1
ATOM 3308 N N . ALA B 1 211 ? 2.5 29.266 9.797 1 96 211 ALA B N 1
ATOM 3309 C CA . ALA B 1 211 ? 1.176 29.328 9.188 1 96 211 ALA B CA 1
ATOM 3310 C C . ALA B 1 211 ? 0.158 29.938 10.141 1 96 211 ALA B C 1
ATOM 3312 O O . ALA B 1 211 ? -0.69 30.734 9.734 1 96 211 ALA B O 1
ATOM 3313 N N . LEU B 1 212 ? 0.199 29.594 11.414 1 96.88 212 LEU B N 1
ATOM 3314 C CA . LEU B 1 212 ? -0.695 30.156 12.422 1 96.88 212 LEU B CA 1
ATOM 3315 C C . LEU B 1 212 ? -0.515 31.672 12.531 1 96.88 212 LEU B C 1
ATOM 3317 O O . LEU B 1 212 ? -1.496 32.406 12.555 1 96.88 212 LEU B O 1
ATOM 3321 N N . ARG B 1 213 ? 0.738 32.031 12.578 1 95.62 213 ARG B N 1
ATOM 3322 C CA . ARG B 1 213 ? 1.048 33.438 12.703 1 95.62 213 ARG B CA 1
ATOM 3323 C C . ARG B 1 213 ? 0.556 34.219 11.484 1 95.62 213 ARG B C 1
ATOM 3325 O O . ARG B 1 213 ? -0.064 35.281 11.633 1 95.62 213 ARG B O 1
ATOM 3332 N N . GLU B 1 214 ? 0.847 33.688 10.367 1 94.38 214 GLU B N 1
ATOM 3333 C CA . GLU B 1 214 ? 0.485 34.344 9.125 1 94.38 214 GLU B CA 1
ATOM 3334 C C . GLU B 1 214 ? -1.029 34.438 8.961 1 94.38 214 GLU B C 1
ATOM 3336 O O . GLU B 1 214 ? -1.546 35.406 8.383 1 94.38 214 GLU B O 1
ATOM 3341 N N . ALA B 1 215 ? -1.74 33.469 9.391 1 94.31 215 ALA B N 1
ATOM 3342 C CA . ALA B 1 215 ? -3.197 33.438 9.297 1 94.31 215 ALA B CA 1
ATOM 3343 C C . ALA B 1 215 ? -3.826 34.469 10.234 1 94.31 215 ALA B C 1
ATOM 3345 O O . ALA B 1 215 ? -4.926 34.969 9.969 1 94.31 215 ALA B O 1
ATOM 3346 N N . GLU B 1 216 ? -3.236 34.781 11.344 1 89.56 216 GLU B N 1
ATOM 3347 C CA . GLU B 1 216 ? -3.725 35.781 12.305 1 89.56 216 GLU B CA 1
ATOM 3348 C C . GLU B 1 216 ? -3.467 37.219 11.812 1 89.56 216 GLU B C 1
ATOM 3350 O O . GLU B 1 216 ? -4.242 38.125 12.102 1 89.56 216 GLU B O 1
ATOM 3355 N N . GLU B 1 217 ? -2.34 37.469 11.242 1 85.75 217 GLU B N 1
ATOM 3356 C CA . GLU B 1 217 ? -1.968 38.812 10.797 1 85.75 217 GLU B CA 1
ATOM 3357 C C . GLU B 1 217 ? -2.947 39.344 9.75 1 85.75 217 GLU B C 1
ATOM 3359 O O . GLU B 1 217 ? -3.109 40.562 9.602 1 85.75 217 GLU B O 1
ATOM 3364 N N . GLU B 1 218 ? -3.512 38.531 8.922 1 66.88 218 GLU B N 1
ATOM 3365 C CA . GLU B 1 218 ? -4.418 39.062 7.898 1 66.88 218 GLU B CA 1
ATOM 3366 C C . GLU B 1 218 ? -5.773 39.406 8.492 1 66.88 218 GLU B C 1
ATOM 3368 O O . GLU B 1 218 ? -6.609 40.031 7.828 1 66.88 218 GLU B O 1
ATOM 3373 N N . TRP B 1 219 ? -6.172 39.062 9.727 1 51.09 219 TRP B N 1
ATOM 3374 C CA . TRP B 1 219 ? -7.367 39.656 10.336 1 51.09 219 TRP B CA 1
ATOM 3375 C C . TRP B 1 219 ? -6.996 40.688 11.383 1 51.09 219 TRP B C 1
ATOM 3377 O O . TRP B 1 219 ? -5.973 40.562 12.055 1 51.09 219 TRP B O 1
#

pLDDT: mean 95.88, std 5.03, range [50.78, 98.94]

Sequence (438 aa):
MKSVVLLSGGLDSAVCLACAVEDGEVVLSLTFDYGQAAAKKEIEAASKLSRHYGVPHQVLHLPFLRELLPPAMASGEGMPEPETRELDDKVSADKLARSVWVPNRNALFLSIGAAFAESLGAEAVVAGFNAEEAQSFPDNSPPFVDAMNEVLRYSTRGKVRVISYTQRLDKKAIVRLGKRLGLPFPFIWSCYRAGEEMCGRCPSCLRYFRALREAEEEWMKSVVLLSGGLDSAVCLACAVEDGEVVLSLTFDYGQAAAKKEIEAASKLSRHYGVPHQVLHLPFLRELLPPAMASGEGMPEPETRELDDKVSADKLARSVWVPNRNALFLSIGAAFAESLGAEAVVAGFNAEEAQSFPDNSPPFVDAMNEVLRYSTRGKVRVISYTQRLDKKAIVRLGKRLGLPFPFIWSCYRAGEEMCGRCPSCLRYFRALREAEEEW

Foldseek 3Di:
DEEEAAAQQALLSLLLVLVDLVVDDDAEYEHEAAQFQARVLSLQLRVVSCVVSVYHYDYHYRPVQLVQFAPCGNNVPPFDFDDPVLCVDLVSVLVNCVRGDRPCVLLVVLVVRLVVCLVVLHQEYEYRAADSVCSNVVCSAPVVQVVSLVVLCPVGPSSYGYDGPRSYPALLVSVLSCVVSVNPCVSGDQASHHDPDRPCGGPRNVRNVVSVVVNVVVD/DEEEAAAQQALLSLLLVLVDLVVDDDAEYEHEAAQFQARVLSQQLRVVSCVVSVYHYDYHYRPVQLVQFAPCGNNVPPFDFDDPVLCVDLVSVLVNCVRGDRPCVLLVVLVVRLVVCLVVLHQEYEYRAADSVCSNVVCSAPVVQVVSLVVLCPVGPSSYGYDGPRSYPALLVSVVSCVVSVNPCVSGDQASHHDPDRPCGGPRNVRNVVSVVVNVVVD